Protein AF-A0A835L653-F1 (afdb_monomer_lite)

Radius of gyration: 42.23 Å; chains: 1; bounding box: 84×97×158 Å

Structure (mmCIF, N/CA/C/O backbone):
data_AF-A0A835L653-F1
#
_entry.id   AF-A0A835L653-F1
#
loop_
_atom_site.group_PDB
_atom_site.id
_atom_site.type_symbol
_atom_site.label_atom_id
_atom_site.label_alt_id
_atom_site.label_comp_id
_atom_site.label_asym_id
_atom_site.label_entity_id
_atom_site.label_seq_id
_atom_site.pdbx_PDB_ins_code
_atom_site.Cartn_x
_atom_site.Cartn_y
_atom_site.Cartn_z
_atom_site.occupancy
_atom_site.B_iso_or_equiv
_atom_site.auth_seq_id
_atom_site.auth_comp_id
_atom_site.auth_asym_id
_atom_site.auth_atom_id
_atom_site.pdbx_PDB_model_num
ATOM 1 N N . MET A 1 1 ? -36.572 0.219 91.150 1.00 65.44 1 MET A N 1
ATOM 2 C CA . MET A 1 1 ? -36.418 1.268 90.118 1.00 65.44 1 MET A CA 1
ATOM 3 C C . MET A 1 1 ? -35.318 0.929 89.116 1.00 65.44 1 MET A C 1
ATOM 5 O O . MET A 1 1 ? -35.592 1.019 87.930 1.00 65.44 1 MET A O 1
ATOM 9 N N . GLU A 1 2 ? -34.143 0.454 89.543 1.00 75.81 2 GLU A N 1
ATOM 10 C CA . GLU A 1 2 ? -33.024 0.105 88.637 1.00 75.81 2 GLU A CA 1
ATOM 11 C C . GLU A 1 2 ? -33.384 -0.887 87.523 1.00 75.81 2 GLU A C 1
ATOM 13 O O . GLU A 1 2 ? -33.190 -0.566 86.359 1.00 75.81 2 GLU A O 1
ATOM 18 N N . LYS A 1 3 ? -34.029 -2.022 87.834 1.00 77.75 3 LYS A N 1
ATOM 19 C CA . LYS A 1 3 ? -34.454 -2.996 86.804 1.00 77.75 3 LYS A CA 1
ATOM 20 C C . LYS A 1 3 ? -35.387 -2.411 85.735 1.00 77.75 3 LYS A C 1
ATOM 22 O O . LYS A 1 3 ? -35.342 -2.832 84.587 1.00 77.75 3 LYS A O 1
ATOM 27 N N . GLN A 1 4 ? -36.252 -1.460 86.096 1.00 81.81 4 GLN A N 1
ATOM 28 C CA . GLN A 1 4 ? -37.144 -0.816 85.124 1.00 81.81 4 GLN A CA 1
ATOM 29 C C . GLN A 1 4 ? -36.397 0.194 84.246 1.00 81.81 4 GLN A C 1
ATOM 31 O O . GLN A 1 4 ? -36.701 0.292 83.060 1.00 81.81 4 GLN A O 1
ATOM 36 N N . MET A 1 5 ? -35.402 0.893 84.801 1.00 83.38 5 MET A N 1
ATOM 37 C CA . MET A 1 5 ? -34.490 1.746 84.032 1.00 83.38 5 MET A CA 1
ATOM 38 C C . MET A 1 5 ? -33.641 0.927 83.058 1.00 83.38 5 MET A C 1
ATOM 40 O O . MET A 1 5 ? -33.503 1.301 81.902 1.00 83.38 5 MET A O 1
ATOM 44 N N . GLU A 1 6 ? -33.135 -0.225 83.485 1.00 84.50 6 GLU A N 1
ATOM 45 C CA . GLU A 1 6 ? -32.314 -1.113 82.657 1.00 84.50 6 GLU A CA 1
ATOM 46 C C . GLU A 1 6 ? -33.099 -1.672 81.452 1.00 84.50 6 GLU A C 1
ATOM 48 O O . GLU A 1 6 ? -32.620 -1.638 80.320 1.00 84.50 6 GLU A O 1
ATOM 53 N N . ILE A 1 7 ? -34.360 -2.072 81.668 1.00 85.38 7 ILE A N 1
ATOM 54 C CA . ILE A 1 7 ? -35.299 -2.484 80.604 1.00 85.38 7 ILE A CA 1
ATOM 55 C C . ILE A 1 7 ? -35.660 -1.314 79.671 1.00 85.38 7 ILE A C 1
ATOM 57 O O . ILE A 1 7 ? -35.950 -1.502 78.489 1.00 85.38 7 ILE A O 1
ATOM 61 N N . PHE A 1 8 ? -35.693 -0.090 80.194 1.00 88.19 8 PHE A N 1
ATOM 62 C CA . PHE A 1 8 ? -35.961 1.100 79.395 1.00 88.19 8 PHE A CA 1
ATOM 63 C C . PHE A 1 8 ? -34.769 1.452 78.495 1.00 88.19 8 PHE A C 1
ATOM 65 O O . PHE A 1 8 ? -34.959 1.691 77.302 1.00 88.19 8 PHE A O 1
ATOM 72 N N . PHE A 1 9 ? -33.544 1.402 79.028 1.00 86.75 9 PHE A N 1
ATOM 73 C CA . PHE A 1 9 ? -32.319 1.590 78.249 1.00 86.75 9 PHE A CA 1
ATOM 74 C C . PHE A 1 9 ? -32.143 0.512 77.175 1.00 86.75 9 PHE A C 1
ATOM 76 O O . PHE A 1 9 ? -31.774 0.846 76.051 1.00 86.75 9 PHE A O 1
ATOM 83 N N . SER A 1 10 ? -32.473 -0.753 77.465 1.00 86.31 10 SER A N 1
ATOM 84 C CA . SER A 1 10 ? -32.404 -1.815 76.453 1.00 86.31 10 SER A CA 1
ATOM 85 C C . SER A 1 10 ? -33.376 -1.576 75.294 1.00 86.31 10 SER A C 1
ATOM 87 O O . SER A 1 10 ? -32.966 -1.657 74.141 1.00 86.31 10 SER A O 1
ATOM 89 N N . LYS A 1 11 ? -34.622 -1.168 75.572 1.00 88.88 11 LYS A N 1
ATOM 90 C CA . LYS A 1 11 ? -35.601 -0.795 74.532 1.00 88.88 11 LYS A CA 1
ATOM 91 C C . LYS A 1 11 ? -35.194 0.436 73.723 1.00 88.88 11 LYS A C 1
ATOM 93 O O . LYS A 1 11 ? -35.533 0.525 72.545 1.00 88.88 11 LYS A O 1
ATOM 98 N N . ILE A 1 12 ? -34.519 1.406 74.344 1.00 91.62 12 ILE A N 1
ATOM 99 C CA . ILE A 1 12 ? -33.974 2.569 73.630 1.00 91.62 12 ILE A CA 1
ATOM 100 C C . ILE A 1 12 ? -32.869 2.127 72.675 1.00 91.62 12 ILE A C 1
ATOM 102 O O . ILE A 1 12 ? -32.916 2.513 71.510 1.00 91.62 12 ILE A O 1
ATOM 106 N N . ASN A 1 13 ? -31.929 1.303 73.139 1.00 90.31 13 ASN A N 1
ATOM 107 C CA . ASN A 1 13 ? -30.845 0.789 72.304 1.00 90.31 13 ASN A CA 1
ATOM 108 C C . ASN A 1 13 ? -31.388 -0.057 71.149 1.00 90.31 13 ASN A C 1
ATOM 110 O O . ASN A 1 13 ? -31.019 0.181 70.011 1.00 90.31 13 ASN A O 1
ATOM 114 N N . GLU A 1 14 ? -32.353 -0.941 71.406 1.00 90.56 14 GLU A N 1
ATOM 115 C CA . GLU A 1 14 ? -32.984 -1.770 70.373 1.00 90.56 14 GLU A CA 1
ATOM 116 C C . GLU A 1 14 ? -33.698 -0.917 69.304 1.00 90.56 14 GLU A C 1
ATOM 118 O O . GLU A 1 14 ? -33.556 -1.153 68.104 1.00 90.56 14 GLU A O 1
ATOM 123 N N . LYS A 1 15 ? -34.397 0.154 69.713 1.00 90.25 15 LYS A N 1
ATOM 124 C CA . LYS A 1 15 ? -34.975 1.125 68.766 1.00 90.25 15 LYS A CA 1
ATOM 125 C C . LYS A 1 15 ? -33.920 1.931 68.012 1.00 90.25 15 LYS A C 1
ATOM 127 O O . LYS A 1 15 ? -34.143 2.267 66.849 1.00 90.25 15 LYS A O 1
ATOM 132 N N . PHE A 1 16 ? -32.810 2.273 68.659 1.00 91.44 16 PHE A N 1
ATOM 133 C CA . PHE A 1 16 ? -31.697 2.978 68.031 1.00 91.44 16 PHE A CA 1
ATOM 134 C C . PHE A 1 16 ? -31.002 2.079 66.995 1.00 91.44 16 PHE A C 1
ATOM 136 O O . PHE A 1 16 ? -30.729 2.517 65.878 1.00 91.44 16 PHE A O 1
ATOM 143 N N . ASP A 1 17 ? -30.827 0.796 67.304 1.00 89.06 17 ASP A N 1
ATOM 144 C CA . ASP A 1 17 ? -30.286 -0.224 66.406 1.00 89.06 17 ASP A CA 1
ATOM 145 C C . ASP A 1 17 ? -31.215 -0.470 65.209 1.00 89.06 17 ASP A C 1
ATOM 147 O O . ASP A 1 17 ? -30.764 -0.487 64.064 1.00 89.06 17 ASP A O 1
ATOM 151 N N . GLU A 1 18 ? -32.533 -0.548 65.417 1.00 90.06 18 GLU A N 1
ATOM 152 C CA . GLU A 1 18 ? -33.490 -0.603 64.304 1.00 90.06 18 GLU A CA 1
ATOM 153 C C . GLU A 1 18 ? -33.407 0.630 63.396 1.00 90.06 18 GLU A C 1
ATOM 155 O O . GLU A 1 18 ? -33.511 0.518 62.170 1.00 90.06 18 GLU A O 1
ATOM 160 N N . GLN A 1 19 ? -33.265 1.822 63.982 1.00 90.94 19 GLN A N 1
ATOM 161 C CA . GLN A 1 19 ? -33.140 3.065 63.223 1.00 90.94 19 GLN A CA 1
ATOM 162 C C . GLN A 1 19 ? -31.832 3.105 62.430 1.00 90.94 19 GLN A C 1
ATOM 164 O O . GLN A 1 19 ? -31.854 3.477 61.255 1.00 90.94 19 GLN A O 1
ATOM 169 N N . THR A 1 20 ? -30.713 2.680 63.020 1.00 89.62 20 THR A N 1
ATOM 170 C CA . THR A 1 20 ? -29.423 2.609 62.320 1.00 89.62 20 THR A CA 1
ATOM 171 C C . THR A 1 20 ? -29.437 1.550 61.215 1.00 89.62 20 THR A C 1
ATOM 173 O O . THR A 1 20 ? -28.939 1.822 60.124 1.00 89.62 20 THR A O 1
ATOM 176 N N . LEU A 1 21 ? -30.091 0.398 61.408 1.00 90.25 21 LEU A N 1
ATOM 177 C CA . LEU A 1 21 ? -30.310 -0.614 60.363 1.00 90.25 21 LEU A CA 1
ATOM 178 C C . LEU A 1 21 ? -31.155 -0.081 59.199 1.00 90.25 21 LEU A C 1
ATOM 180 O O . LEU A 1 21 ? -30.803 -0.271 58.035 1.00 90.25 21 LEU A O 1
ATOM 184 N N . LYS A 1 22 ? -32.249 0.634 59.483 1.00 90.38 22 LYS A N 1
ATOM 185 C CA . LYS A 1 22 ? -33.092 1.264 58.447 1.00 90.38 22 LYS A CA 1
ATOM 186 C C . LYS A 1 22 ? -32.331 2.345 57.677 1.00 90.38 22 LYS A C 1
ATOM 188 O O . LYS A 1 22 ? -32.417 2.410 56.453 1.00 90.38 22 LYS A O 1
ATOM 193 N N . LEU A 1 23 ? -31.552 3.170 58.378 1.00 90.06 23 LEU A N 1
ATOM 194 C CA . LEU A 1 23 ? -30.735 4.210 57.757 1.00 90.06 23 LEU A CA 1
ATOM 195 C C . LEU A 1 23 ? -29.631 3.600 56.879 1.00 90.06 23 LEU A C 1
ATOM 197 O O . LEU A 1 23 ? -29.462 4.000 55.730 1.00 90.06 23 LEU A O 1
ATOM 201 N N . THR A 1 24 ? -28.903 2.604 57.389 1.00 87.88 24 THR A N 1
ATOM 202 C CA . THR A 1 24 ? -27.814 1.937 56.656 1.00 87.88 24 THR A CA 1
ATOM 203 C C . THR A 1 24 ? -28.324 1.157 55.448 1.00 87.88 24 THR A C 1
ATOM 205 O O . THR A 1 24 ? -27.715 1.244 54.384 1.00 87.88 24 THR A O 1
ATOM 208 N N . THR A 1 25 ? -29.461 0.461 55.548 1.00 91.50 25 THR A N 1
ATOM 209 C CA . THR A 1 25 ? -30.098 -0.218 54.399 1.00 91.50 25 THR A CA 1
ATOM 210 C C . THR A 1 25 ? -30.572 0.769 53.329 1.00 91.50 25 THR A C 1
ATOM 212 O O . THR A 1 25 ? -30.360 0.529 52.141 1.00 91.50 25 THR A O 1
ATOM 215 N N . ALA A 1 26 ? -31.137 1.916 53.717 1.00 91.19 26 ALA A N 1
ATOM 216 C CA . ALA A 1 26 ? -31.512 2.968 52.770 1.00 91.19 26 ALA A CA 1
ATOM 217 C C . ALA A 1 26 ? -30.288 3.590 52.070 1.00 91.19 26 ALA A C 1
ATOM 219 O O . ALA A 1 26 ? -30.277 3.731 50.847 1.00 91.19 26 ALA A O 1
ATOM 220 N N . ILE A 1 27 ? -29.233 3.915 52.827 1.00 91.31 27 ILE A N 1
ATOM 221 C CA . ILE A 1 27 ? -27.987 4.469 52.274 1.00 91.31 27 ILE A CA 1
ATOM 222 C C . ILE A 1 27 ? -27.322 3.459 51.332 1.00 91.31 27 ILE A C 1
ATOM 224 O O . ILE A 1 27 ? -26.944 3.819 50.220 1.00 91.31 27 ILE A O 1
ATOM 228 N N . THR A 1 28 ? -27.199 2.194 51.743 1.00 89.69 28 THR A N 1
ATOM 229 C CA . THR A 1 28 ? -26.585 1.144 50.912 1.00 89.69 28 THR A CA 1
ATOM 230 C C . THR A 1 28 ? -27.368 0.898 49.628 1.00 89.69 28 THR A C 1
ATOM 232 O O . THR A 1 28 ? -26.743 0.768 48.579 1.00 89.69 28 THR A O 1
ATOM 235 N N . LYS A 1 29 ? -28.708 0.907 49.667 1.00 92.75 29 LYS A N 1
ATOM 236 C CA . LYS A 1 29 ? -29.547 0.799 48.464 1.00 92.75 29 LYS A CA 1
ATOM 237 C C . LYS A 1 29 ? -29.293 1.939 47.476 1.00 92.75 29 LYS A C 1
ATOM 239 O O . LYS A 1 29 ? -29.004 1.667 46.316 1.00 92.75 29 LYS A O 1
ATOM 244 N N . ASN A 1 30 ? -29.293 3.188 47.944 1.00 91.75 30 ASN A N 1
ATOM 245 C CA . ASN A 1 30 ? -29.016 4.347 47.088 1.00 91.75 30 ASN A CA 1
ATOM 246 C C . ASN A 1 30 ? -27.600 4.300 46.487 1.00 91.75 30 ASN A C 1
ATOM 248 O O . ASN A 1 30 ? -27.400 4.642 45.323 1.00 91.75 30 ASN A O 1
ATOM 252 N N . VAL A 1 31 ? -26.604 3.863 47.268 1.00 92.88 31 VAL A N 1
ATOM 253 C CA . VAL A 1 31 ? -25.226 3.696 46.777 1.00 92.88 31 VAL A CA 1
ATOM 254 C C . VAL A 1 31 ? -25.145 2.579 45.733 1.00 92.88 31 VAL A C 1
ATOM 256 O O . VAL A 1 31 ? -24.462 2.754 44.727 1.00 92.88 31 VAL A O 1
ATOM 259 N N . MET A 1 32 ? -25.843 1.456 45.934 1.00 92.75 32 MET A N 1
ATOM 260 C CA . MET A 1 32 ? -25.896 0.360 44.959 1.00 92.75 32 MET A CA 1
ATOM 261 C C . MET A 1 32 ? -26.562 0.784 43.649 1.00 92.75 32 MET A C 1
ATOM 263 O O . MET A 1 32 ? -26.002 0.512 42.593 1.00 92.75 32 MET A O 1
ATOM 267 N N . GLU A 1 33 ? -27.682 1.507 43.704 1.00 92.69 33 GLU A N 1
ATOM 268 C CA . GLU A 1 33 ? -28.358 2.031 42.507 1.00 92.69 33 GLU A CA 1
ATOM 269 C C . GLU A 1 33 ? -27.437 2.982 41.719 1.00 92.69 33 GLU A C 1
ATOM 271 O O . GLU A 1 33 ? -27.248 2.818 40.513 1.00 92.69 33 GLU A O 1
ATOM 276 N N . ALA A 1 34 ? -26.753 3.908 42.404 1.00 92.50 34 ALA A N 1
ATOM 277 C CA . ALA A 1 34 ? -25.786 4.809 41.770 1.00 92.50 34 ALA A CA 1
ATOM 278 C C . ALA A 1 34 ? -24.570 4.069 41.172 1.00 92.50 34 ALA A C 1
ATOM 280 O O . ALA A 1 34 ? -23.981 4.515 40.181 1.00 92.50 34 ALA A O 1
ATOM 281 N N . LEU A 1 35 ? -24.161 2.947 41.774 1.00 93.69 35 LEU A N 1
ATOM 282 C CA . LEU A 1 35 ? -23.110 2.088 41.231 1.00 93.69 35 LEU A CA 1
ATOM 283 C C . LEU A 1 35 ? -23.590 1.325 39.993 1.00 93.69 35 LEU A C 1
ATOM 285 O O . LEU A 1 35 ? -22.848 1.278 39.014 1.00 93.69 35 LEU A O 1
ATOM 289 N N . GLU A 1 36 ? -24.807 0.776 40.000 1.00 94.25 36 GLU A N 1
ATOM 290 C CA . GLU A 1 36 ? -25.401 0.086 38.847 1.00 94.25 36 GLU A CA 1
ATOM 291 C C . GLU A 1 36 ? -25.552 1.011 37.638 1.00 94.25 36 GLU A C 1
ATOM 293 O O . GLU A 1 36 ? -25.194 0.621 36.524 1.00 94.25 36 GLU A O 1
ATOM 298 N N . GLU A 1 37 ? -25.991 2.255 37.845 1.00 93.62 37 GLU A N 1
ATOM 299 C CA . GLU A 1 37 ? -26.063 3.256 36.776 1.00 93.62 37 GLU A CA 1
ATOM 300 C C . GLU A 1 37 ? -24.689 3.513 36.147 1.00 93.62 37 GLU A C 1
ATOM 302 O O . GLU A 1 37 ? -24.539 3.467 34.922 1.00 93.62 37 GLU A O 1
ATOM 307 N N . LYS A 1 38 ? -23.653 3.708 36.974 1.00 94.50 38 LYS A N 1
ATOM 308 C CA . LYS A 1 38 ? -22.277 3.873 36.481 1.00 94.50 38 LYS A CA 1
ATOM 309 C C . LYS A 1 38 ? -21.781 2.630 35.745 1.00 94.50 38 LYS A C 1
ATOM 311 O O . LYS A 1 38 ? -21.125 2.758 34.714 1.00 94.50 38 LYS A O 1
ATOM 316 N N . LEU A 1 39 ? -22.101 1.435 36.238 1.00 95.88 39 LEU A N 1
ATOM 317 C CA . LEU A 1 39 ? -21.712 0.167 35.616 1.00 95.88 39 LEU A CA 1
ATOM 318 C C . LEU A 1 39 ? -22.378 -0.004 34.243 1.00 95.88 39 LEU A C 1
ATOM 320 O O . LEU A 1 39 ? -21.738 -0.455 33.291 1.00 95.88 39 LEU A O 1
ATOM 324 N N . LYS A 1 40 ? -23.636 0.425 34.115 1.00 95.25 40 LYS A N 1
ATOM 325 C CA . LYS A 1 40 ? -24.369 0.426 32.849 1.00 95.25 40 LYS A CA 1
ATOM 326 C C . LYS A 1 40 ? -23.736 1.373 31.829 1.00 95.25 40 LYS A C 1
ATOM 328 O O . LYS A 1 40 ? -23.445 0.931 30.718 1.00 95.25 40 LYS A O 1
ATOM 333 N N . ILE A 1 41 ? -23.436 2.615 32.222 1.00 94.62 41 ILE A N 1
ATOM 334 C CA . ILE A 1 41 ? -22.748 3.595 31.361 1.00 94.62 41 ILE A CA 1
ATOM 335 C C . ILE A 1 41 ? -21.394 3.038 30.897 1.00 94.62 41 ILE A C 1
ATOM 337 O O . ILE A 1 41 ? -21.100 3.029 29.703 1.00 94.62 41 ILE A O 1
ATOM 341 N N . LEU A 1 42 ? -20.601 2.477 31.816 1.00 95.00 42 LEU A N 1
ATOM 342 C CA . LEU A 1 42 ? -19.306 1.869 31.489 1.00 95.00 42 LEU A CA 1
ATOM 343 C C . LEU A 1 42 ? -19.435 0.661 30.549 1.00 95.00 42 LEU A C 1
ATOM 345 O O . LEU A 1 42 ? -18.574 0.441 29.694 1.00 95.00 42 LEU A O 1
ATOM 349 N N . SER A 1 43 ? -20.484 -0.149 30.689 1.00 95.06 43 SER A N 1
ATOM 350 C CA . SER A 1 43 ? -20.752 -1.281 29.793 1.00 95.06 43 SER A CA 1
ATOM 351 C C . SER A 1 43 ? -21.109 -0.808 28.380 1.00 95.06 43 SER A C 1
ATOM 353 O O . SER A 1 43 ? -20.576 -1.322 27.392 1.00 95.06 43 SER A O 1
ATOM 355 N N . GLU A 1 44 ? -21.951 0.222 28.274 1.00 95.38 44 GLU A N 1
ATOM 356 C CA . GLU A 1 44 ? -22.314 0.854 27.003 1.00 95.38 44 GLU A CA 1
ATOM 357 C C . GLU A 1 44 ? -21.091 1.476 26.314 1.00 95.38 44 GLU A C 1
ATOM 359 O O . GLU A 1 44 ? -20.845 1.218 25.131 1.00 95.38 44 GLU A O 1
ATOM 364 N N . GLU A 1 45 ? -20.261 2.215 27.053 1.00 95.62 45 GLU A N 1
ATOM 365 C CA . GLU A 1 45 ? -18.996 2.756 26.552 1.00 95.62 45 GLU A CA 1
ATOM 366 C C . GLU A 1 45 ? -18.046 1.653 26.075 1.00 95.62 45 GLU A C 1
ATOM 368 O O . GLU A 1 45 ? -17.488 1.752 24.981 1.00 95.62 45 GLU A O 1
ATOM 373 N N . ASN A 1 46 ? -17.906 0.561 26.830 1.00 96.06 46 ASN A N 1
ATOM 374 C CA . ASN A 1 46 ? -17.079 -0.577 26.429 1.00 96.06 46 ASN A CA 1
ATOM 375 C C . ASN A 1 46 ? -17.575 -1.241 25.140 1.00 96.06 46 ASN A C 1
ATOM 377 O O . ASN A 1 46 ? -16.767 -1.622 24.291 1.00 96.06 46 ASN A O 1
ATOM 381 N N . ASN A 1 47 ? -18.888 -1.359 24.951 1.00 96.31 47 ASN A N 1
ATOM 382 C CA . ASN A 1 47 ? -19.457 -1.881 23.709 1.00 96.31 47 ASN A CA 1
ATOM 383 C C . ASN A 1 47 ? -19.194 -0.926 22.532 1.00 96.31 47 ASN A C 1
ATOM 385 O O . ASN A 1 47 ? -18.783 -1.360 21.451 1.00 96.31 47 ASN A O 1
ATOM 389 N N . ASN A 1 48 ? -19.323 0.383 22.754 1.00 96.88 48 ASN A N 1
ATOM 390 C CA . ASN A 1 48 ? -18.969 1.406 21.769 1.00 96.88 48 ASN A CA 1
ATOM 391 C C . ASN A 1 48 ? -17.471 1.390 21.421 1.00 96.88 48 ASN A C 1
ATOM 393 O O . ASN A 1 48 ? -17.092 1.582 20.265 1.00 96.88 48 AS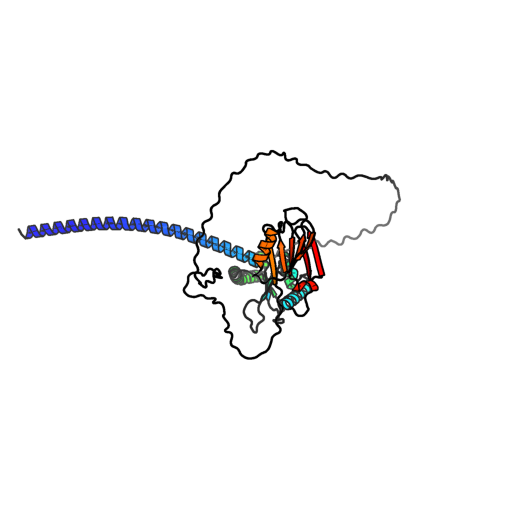N A O 1
ATOM 397 N N . LEU A 1 49 ? -16.594 1.131 22.389 1.00 96.81 49 LEU A N 1
ATOM 398 C CA . LEU A 1 49 ? -15.160 0.989 22.143 1.00 96.81 49 LEU A CA 1
ATOM 399 C C . LEU A 1 49 ? -14.851 -0.285 21.352 1.00 96.81 49 LEU A C 1
ATOM 401 O O . LEU A 1 49 ? -14.140 -0.208 20.354 1.00 96.81 49 LEU A O 1
ATOM 405 N N . LYS A 1 50 ? -15.435 -1.432 21.716 1.00 97.25 50 LYS A N 1
ATOM 406 C CA . LYS A 1 50 ? -15.265 -2.698 20.977 1.00 97.25 50 LYS A CA 1
ATOM 407 C C . LYS A 1 50 ? -15.694 -2.574 19.514 1.00 97.25 50 LYS A C 1
ATOM 409 O O . LYS A 1 50 ? -14.984 -3.040 18.624 1.00 97.25 50 LYS A O 1
ATOM 414 N N . THR A 1 51 ? -16.815 -1.903 19.243 1.00 96.88 51 THR A N 1
ATOM 415 C CA . THR A 1 51 ? -17.267 -1.659 17.861 1.00 96.88 51 THR A CA 1
ATOM 416 C C . THR A 1 51 ? -16.310 -0.741 17.099 1.00 96.88 51 THR A C 1
ATOM 418 O O . THR A 1 51 ? -15.971 -1.034 15.952 1.00 96.88 51 THR A O 1
ATOM 421 N N . LYS A 1 52 ? -15.804 0.330 17.728 1.00 97.19 52 LYS A N 1
ATOM 422 C CA . LYS A 1 52 ? -14.773 1.198 17.133 1.00 97.19 52 LYS A CA 1
ATOM 423 C C . LYS A 1 52 ? -13.481 0.437 16.836 1.00 97.19 52 LYS A C 1
ATOM 425 O O . LYS A 1 52 ? -12.942 0.607 15.746 1.00 97.19 52 LYS A O 1
ATOM 430 N N . VAL A 1 53 ? -13.013 -0.406 17.756 1.00 96.88 53 VAL A N 1
ATOM 431 C CA . VAL A 1 53 ? -11.810 -1.236 17.573 1.00 96.88 53 VAL A CA 1
ATOM 432 C C . VAL A 1 53 ? -11.984 -2.176 16.383 1.00 96.88 53 VAL A C 1
ATOM 434 O O . VAL A 1 53 ? -11.174 -2.123 15.463 1.00 96.88 53 VAL A O 1
ATOM 437 N N . ASN A 1 54 ? -13.091 -2.919 16.310 1.00 97.00 54 ASN A N 1
ATOM 438 C CA . ASN A 1 54 ? -13.388 -3.789 15.168 1.00 97.00 54 ASN A CA 1
ATOM 439 C C . ASN A 1 54 ? -13.437 -3.007 13.836 1.00 97.00 54 ASN A C 1
ATOM 441 O O . ASN A 1 54 ? -12.878 -3.434 12.828 1.00 97.00 54 ASN A O 1
ATOM 445 N N . ASN A 1 55 ? -14.042 -1.814 13.823 1.00 97.00 55 ASN A N 1
ATOM 446 C CA . ASN A 1 55 ? -14.064 -0.960 12.630 1.00 97.00 55 ASN A CA 1
ATOM 447 C C . ASN A 1 55 ? -12.657 -0.494 12.215 1.00 97.00 55 ASN A C 1
ATOM 449 O O . ASN A 1 55 ? -12.368 -0.372 11.022 1.00 97.00 55 ASN A O 1
ATOM 453 N N . LEU A 1 56 ? -11.782 -0.200 13.179 1.00 96.56 56 LEU A N 1
ATOM 454 C CA . LEU A 1 56 ? -10.395 0.177 12.910 1.00 96.56 56 LEU A CA 1
ATOM 455 C C . LEU A 1 56 ? -9.584 -1.011 12.392 1.00 96.56 56 LEU A C 1
ATOM 457 O O . LEU A 1 56 ? -8.869 -0.855 11.406 1.00 96.56 56 LEU A O 1
ATOM 461 N N . GLU A 1 57 ? -9.743 -2.196 12.975 1.00 95.38 57 GLU A N 1
ATOM 462 C CA . GLU A 1 57 ? -9.111 -3.434 12.504 1.00 95.38 57 GLU A CA 1
ATOM 463 C C . GLU A 1 57 ? -9.519 -3.751 11.057 1.00 95.38 57 GLU A C 1
ATOM 465 O O . GLU A 1 57 ? -8.670 -4.005 10.198 1.00 95.38 57 GLU A O 1
ATOM 470 N N . GLN A 1 58 ? -10.805 -3.617 10.725 1.00 93.50 58 GLN A N 1
ATOM 471 C CA . GLN A 1 58 ? -11.296 -3.764 9.350 1.00 93.50 58 GLN A CA 1
ATOM 472 C C . GLN A 1 58 ? -10.680 -2.737 8.386 1.00 93.50 58 GLN A C 1
ATOM 474 O O . GLN A 1 58 ? -10.332 -3.066 7.251 1.00 93.50 58 GLN A O 1
ATOM 479 N N . LYS A 1 59 ? -10.495 -1.486 8.824 1.00 96.31 59 LYS A N 1
ATOM 480 C CA . LYS A 1 59 ? -9.818 -0.464 8.011 1.00 96.31 59 LYS A CA 1
ATOM 481 C C . LYS A 1 59 ? -8.336 -0.779 7.819 1.00 96.31 59 LYS A C 1
ATOM 483 O O . LYS A 1 59 ? -7.835 -0.647 6.704 1.00 96.31 59 LYS A O 1
ATOM 488 N N . ILE A 1 60 ? -7.638 -1.213 8.868 1.00 95.06 60 ILE A N 1
ATOM 489 C CA . ILE A 1 60 ? -6.215 -1.570 8.807 1.00 95.06 60 ILE A CA 1
ATOM 490 C C . ILE A 1 60 ? -6.009 -2.742 7.847 1.00 95.06 60 ILE A C 1
ATOM 492 O O . ILE A 1 60 ? -5.186 -2.647 6.938 1.00 95.06 60 ILE A O 1
ATOM 496 N N . THR A 1 61 ? -6.801 -3.806 7.978 1.00 92.06 61 THR A N 1
ATOM 497 C CA . THR A 1 61 ? -6.722 -4.977 7.089 1.00 92.06 61 THR A CA 1
ATOM 498 C C . THR A 1 61 ? -6.989 -4.608 5.626 1.00 92.06 61 THR A C 1
ATOM 500 O O . THR A 1 61 ? -6.285 -5.081 4.728 1.00 92.06 61 THR A O 1
ATOM 503 N N . PHE A 1 62 ? -7.941 -3.706 5.362 1.00 93.38 62 PHE A N 1
ATOM 504 C CA . PHE A 1 62 ? -8.189 -3.173 4.021 1.00 93.38 62 PHE A CA 1
ATOM 505 C C . PHE A 1 62 ? -6.993 -2.379 3.470 1.00 93.38 62 PHE A C 1
ATOM 507 O O . PHE A 1 62 ? -6.563 -2.622 2.340 1.00 93.38 62 PHE A O 1
ATOM 514 N N . LEU A 1 63 ? -6.419 -1.469 4.262 1.00 94.75 63 LEU A N 1
ATOM 515 C CA . LEU A 1 63 ? -5.259 -0.666 3.858 1.00 94.75 63 LEU A CA 1
ATOM 516 C C . LEU A 1 63 ? -4.022 -1.534 3.599 1.00 94.75 63 LEU A C 1
ATOM 518 O O . LEU A 1 63 ? -3.315 -1.334 2.609 1.00 94.75 63 LEU A O 1
ATOM 522 N N . GLU A 1 64 ? -3.772 -2.530 4.447 1.00 93.69 64 GLU A N 1
ATOM 523 C CA . GLU A 1 64 ? -2.694 -3.494 4.240 1.00 93.69 64 GLU A CA 1
ATOM 524 C C . GLU A 1 64 ? -2.878 -4.287 2.941 1.00 93.69 64 GLU A C 1
ATOM 526 O O . GLU A 1 64 ? -1.917 -4.497 2.194 1.00 93.69 64 GLU A O 1
ATOM 531 N N . LYS A 1 65 ? -4.112 -4.712 2.653 1.00 91.31 65 LYS A N 1
ATOM 532 C CA . LYS A 1 65 ? -4.457 -5.413 1.414 1.00 91.31 65 LYS A CA 1
ATOM 533 C C . LYS A 1 65 ? -4.213 -4.531 0.191 1.00 91.31 65 LYS A C 1
ATOM 535 O O . LYS A 1 65 ? -3.597 -4.998 -0.763 1.00 91.31 65 LYS A O 1
ATOM 540 N N . GLU A 1 66 ? -4.652 -3.275 0.224 1.00 92.31 66 GLU A N 1
ATOM 541 C CA . GLU A 1 66 ? -4.423 -2.305 -0.854 1.00 92.31 66 GLU A CA 1
ATOM 542 C C . GLU A 1 66 ? -2.928 -2.038 -1.072 1.00 92.31 66 GLU A C 1
ATOM 544 O O . GLU A 1 66 ? -2.461 -2.047 -2.210 1.00 92.31 66 GLU A O 1
ATOM 549 N N . LYS A 1 67 ? -2.143 -1.896 0.003 1.00 93.12 67 LYS A N 1
ATOM 550 C CA . LYS A 1 67 ? -0.689 -1.691 -0.080 1.00 93.12 67 LYS A CA 1
ATOM 551 C C . LYS A 1 67 ? 0.043 -2.892 -0.688 1.00 93.12 67 LYS A C 1
ATOM 553 O O . LYS A 1 67 ? 0.991 -2.706 -1.445 1.00 93.12 67 LYS A O 1
ATOM 558 N N . ARG A 1 68 ? -0.382 -4.120 -0.366 1.00 93.19 68 ARG A N 1
ATOM 559 C CA . ARG A 1 68 ? 0.238 -5.367 -0.857 1.00 93.19 68 ARG A CA 1
ATOM 560 C C . ARG A 1 68 ? -0.370 -5.878 -2.172 1.00 93.19 68 ARG A C 1
ATOM 562 O O . ARG A 1 68 ? 0.091 -6.881 -2.716 1.00 93.19 68 ARG A O 1
ATOM 569 N N . LYS A 1 69 ? -1.380 -5.201 -2.736 1.00 92.12 69 LYS A N 1
ATOM 570 C CA . LYS A 1 69 ? -2.142 -5.697 -3.901 1.00 92.12 69 LYS A CA 1
ATOM 571 C C . LYS A 1 69 ? -1.274 -5.980 -5.128 1.00 92.12 69 LYS A C 1
ATOM 573 O O . LYS A 1 69 ? -1.515 -6.970 -5.820 1.00 92.12 69 LYS A O 1
ATOM 578 N N . ASN A 1 70 ? -0.249 -5.159 -5.355 1.00 94.06 70 ASN A N 1
ATOM 579 C CA . ASN A 1 70 ? 0.676 -5.268 -6.486 1.00 94.06 70 ASN A CA 1
ATOM 580 C C . ASN A 1 70 ? 1.974 -6.011 -6.149 1.00 94.06 70 ASN A C 1
ATOM 582 O O . ASN A 1 70 ? 2.815 -6.202 -7.027 1.00 94.06 70 ASN A O 1
ATOM 586 N N . ASN A 1 71 ? 2.138 -6.434 -4.898 1.00 95.19 71 ASN A N 1
ATOM 587 C CA . ASN A 1 71 ? 3.359 -7.065 -4.438 1.00 95.19 71 ASN A CA 1
ATOM 588 C C . ASN A 1 71 ? 3.384 -8.554 -4.807 1.00 95.19 71 ASN A C 1
ATOM 590 O O . ASN A 1 71 ? 2.374 -9.271 -4.745 1.00 95.19 71 ASN A O 1
ATOM 594 N N . LEU A 1 72 ? 4.580 -9.018 -5.147 1.00 93.94 72 LEU A N 1
ATOM 595 C CA . LEU A 1 72 ? 4.932 -10.413 -5.358 1.00 93.94 72 LEU A CA 1
ATOM 596 C C . LEU A 1 72 ? 6.112 -10.783 -4.467 1.00 93.94 72 LEU A C 1
ATOM 598 O O . LEU A 1 72 ? 7.021 -9.982 -4.263 1.00 93.94 72 LEU A O 1
ATOM 602 N N . VAL A 1 73 ? 6.098 -12.020 -3.977 1.00 94.31 73 VAL A N 1
ATOM 603 C CA . VAL A 1 73 ? 7.195 -12.613 -3.214 1.00 94.31 73 VAL A CA 1
ATOM 604 C C . VAL A 1 73 ? 7.868 -13.674 -4.071 1.00 94.31 73 VAL A C 1
ATOM 606 O O . VAL A 1 73 ? 7.235 -14.648 -4.489 1.00 94.31 73 VAL A O 1
ATOM 609 N N . LEU A 1 74 ? 9.154 -13.475 -4.326 1.00 92.56 74 LEU A N 1
ATOM 610 C CA . LEU A 1 74 ? 10.030 -14.385 -5.045 1.00 92.56 74 LEU A CA 1
ATOM 611 C C . LEU A 1 74 ? 10.902 -15.150 -4.042 1.00 92.56 74 LEU A C 1
ATOM 613 O O . LEU A 1 74 ? 11.488 -14.565 -3.132 1.00 92.56 74 LEU A O 1
ATOM 617 N N . PHE A 1 75 ? 10.991 -16.462 -4.220 1.00 91.94 75 PHE A N 1
ATOM 618 C CA . PHE A 1 75 ? 11.826 -17.366 -3.430 1.00 91.94 75 PHE A CA 1
ATOM 619 C C . PHE A 1 75 ? 12.875 -18.014 -4.331 1.00 91.94 75 PHE A C 1
ATOM 621 O O . PHE A 1 75 ? 12.567 -18.290 -5.488 1.00 91.94 75 PHE A O 1
ATOM 628 N N . GLY A 1 76 ? 14.065 -18.292 -3.789 1.00 87.81 76 GLY A N 1
ATOM 629 C CA . GLY A 1 76 ? 15.125 -19.024 -4.496 1.00 87.81 76 GLY A CA 1
ATOM 630 C C . GLY A 1 76 ? 15.950 -18.185 -5.480 1.00 87.81 76 GLY A C 1
ATOM 631 O O . GLY A 1 76 ? 16.442 -18.700 -6.481 1.00 87.81 76 GLY A O 1
ATOM 632 N N . ILE A 1 77 ? 16.061 -16.876 -5.226 1.00 86.62 77 ILE A N 1
ATOM 633 C CA . ILE A 1 77 ? 16.931 -15.974 -5.990 1.00 86.62 77 ILE A CA 1
ATOM 634 C C . ILE A 1 77 ? 18.292 -15.901 -5.294 1.00 86.62 77 ILE A C 1
ATOM 636 O O . ILE A 1 77 ? 18.375 -15.477 -4.137 1.00 86.62 77 ILE A O 1
ATOM 640 N N . GLU A 1 78 ? 19.351 -16.253 -6.025 1.00 83.12 78 GLU A N 1
ATOM 641 C CA . GLU A 1 78 ? 20.739 -16.173 -5.558 1.00 83.12 78 GLU A CA 1
ATOM 642 C C . GLU A 1 78 ? 21.091 -14.778 -5.022 1.00 83.12 78 GLU A C 1
ATOM 644 O O . GLU A 1 78 ? 20.614 -13.758 -5.520 1.00 83.12 78 GLU A O 1
ATOM 649 N N . GLU A 1 79 ? 21.953 -14.713 -4.007 1.00 79.50 79 GLU A N 1
ATOM 650 C CA . GLU A 1 79 ? 22.371 -13.454 -3.365 1.00 79.50 79 GLU A CA 1
ATOM 651 C C . GLU A 1 79 ? 23.462 -12.696 -4.142 1.00 79.50 79 GLU A C 1
ATOM 653 O O . GLU A 1 79 ? 24.160 -11.846 -3.598 1.00 79.50 79 GLU A O 1
ATOM 658 N N . LYS A 1 80 ? 23.611 -12.979 -5.441 1.00 65.56 80 LYS A N 1
ATOM 659 C CA . LYS A 1 80 ? 24.599 -12.318 -6.297 1.00 65.56 80 LYS A CA 1
ATOM 660 C C . LYS A 1 80 ? 24.113 -10.913 -6.677 1.00 65.56 80 LYS A C 1
ATOM 662 O O . LYS A 1 80 ? 23.002 -10.757 -7.177 1.00 65.56 80 LYS A O 1
ATOM 667 N N . GLY A 1 81 ? 24.968 -9.918 -6.443 1.00 57.47 81 GLY A N 1
ATOM 668 C CA . GLY A 1 81 ? 24.752 -8.506 -6.778 1.00 57.47 81 GLY A CA 1
ATOM 669 C C . GLY A 1 81 ? 24.416 -7.650 -5.556 1.00 57.47 81 GLY A C 1
ATOM 670 O O . GLY A 1 81 ? 23.377 -7.827 -4.919 1.00 57.47 81 GLY A O 1
ATOM 671 N N . LYS A 1 82 ? 25.315 -6.717 -5.209 1.00 63.09 82 LYS A N 1
ATOM 672 C CA . LYS A 1 82 ? 25.108 -5.761 -4.101 1.00 63.09 82 LYS A CA 1
ATOM 673 C C . LYS A 1 82 ? 24.199 -4.600 -4.516 1.00 63.09 82 LYS A C 1
ATOM 675 O O . LYS A 1 82 ? 23.616 -3.950 -3.652 1.00 63.09 82 LYS A O 1
ATOM 680 N N . THR A 1 83 ? 24.082 -4.341 -5.818 1.00 77.31 83 THR A N 1
ATOM 681 C CA . THR A 1 83 ? 23.381 -3.176 -6.362 1.00 77.31 83 THR A CA 1
ATOM 682 C C . THR A 1 83 ? 21.927 -3.512 -6.704 1.00 77.31 83 THR A C 1
ATOM 684 O O . THR A 1 83 ? 21.641 -4.544 -7.310 1.00 77.31 83 THR A O 1
ATOM 687 N N . GLU A 1 84 ? 20.989 -2.625 -6.363 1.00 78.38 84 GLU A N 1
ATOM 688 C CA . GLU A 1 84 ? 19.555 -2.813 -6.648 1.00 78.38 84 GLU A CA 1
ATOM 689 C C . GLU A 1 84 ? 19.260 -2.964 -8.150 1.00 78.38 84 GLU A C 1
ATOM 691 O O . GLU A 1 84 ? 18.371 -3.720 -8.537 1.00 78.38 84 GLU A O 1
ATOM 696 N N . THR A 1 85 ? 20.042 -2.305 -9.007 1.00 83.25 85 THR A N 1
ATOM 697 C CA . THR A 1 85 ? 19.918 -2.372 -10.470 1.00 83.25 85 THR A CA 1
ATOM 698 C C . THR A 1 85 ? 20.286 -3.743 -11.035 1.00 83.25 85 THR A C 1
ATOM 700 O O . THR A 1 85 ? 19.581 -4.266 -11.893 1.00 83.25 85 THR A O 1
ATOM 703 N N . GLU A 1 86 ? 21.352 -4.367 -10.534 1.00 84.94 86 GLU A N 1
ATOM 704 C CA . GLU A 1 86 ? 21.755 -5.726 -10.926 1.00 84.94 86 GLU A CA 1
ATOM 705 C C . GLU A 1 86 ? 20.677 -6.744 -10.538 1.00 84.94 86 GLU A C 1
ATOM 707 O O . GLU A 1 86 ? 20.305 -7.625 -11.319 1.00 84.94 86 GLU A O 1
ATOM 712 N N . LEU A 1 87 ? 20.114 -6.575 -9.340 1.00 85.25 87 LEU A N 1
ATOM 713 C CA . LEU A 1 87 ? 19.013 -7.395 -8.854 1.00 85.25 87 LEU A CA 1
ATOM 714 C C . LEU A 1 87 ? 17.767 -7.233 -9.734 1.00 85.25 87 LEU A C 1
ATOM 716 O O . LEU A 1 87 ? 17.121 -8.213 -10.094 1.00 85.25 87 LEU A O 1
ATOM 720 N N . MET A 1 88 ? 17.456 -6.005 -10.131 1.00 86.00 88 MET A N 1
ATOM 721 C CA . MET A 1 88 ? 16.340 -5.701 -11.020 1.00 86.00 88 MET A CA 1
ATOM 722 C C . MET A 1 88 ? 16.517 -6.322 -12.410 1.00 86.00 88 MET A C 1
ATOM 724 O O . MET A 1 88 ? 15.584 -6.940 -12.928 1.00 86.00 88 MET A O 1
ATOM 728 N N . ASN A 1 89 ? 17.718 -6.234 -12.981 1.00 87.56 89 ASN A N 1
ATOM 729 C CA . ASN A 1 89 ? 18.031 -6.822 -14.283 1.00 87.56 89 ASN A CA 1
ATOM 730 C C . ASN A 1 89 ? 17.931 -8.352 -14.248 1.00 87.56 89 ASN A C 1
ATOM 732 O O . ASN A 1 89 ? 17.235 -8.934 -15.078 1.00 87.56 89 ASN A O 1
ATOM 736 N N . SER A 1 90 ? 18.521 -9.001 -13.238 1.00 87.06 90 SER A N 1
ATOM 737 C CA . SER A 1 90 ? 18.456 -10.464 -13.096 1.00 87.06 90 SER A CA 1
ATOM 738 C C . SER A 1 90 ? 17.018 -10.983 -12.964 1.00 87.06 90 SER A C 1
ATOM 740 O O . SER A 1 90 ? 16.649 -11.977 -13.591 1.00 87.06 90 SER A O 1
ATOM 742 N N . ILE A 1 91 ? 16.164 -10.285 -12.210 1.00 88.00 91 ILE A N 1
ATOM 743 C CA . ILE A 1 91 ? 14.744 -10.637 -12.075 1.00 88.00 91 ILE A CA 1
ATOM 744 C C . ILE A 1 91 ? 14.006 -10.449 -13.398 1.00 88.00 91 ILE A C 1
ATOM 746 O O . ILE A 1 91 ? 13.215 -11.310 -13.789 1.00 88.00 91 ILE A O 1
ATOM 750 N N . THR A 1 92 ? 14.275 -9.345 -14.091 1.00 88.88 92 THR A N 1
ATOM 751 C CA . THR A 1 92 ? 13.662 -9.056 -15.389 1.00 88.88 92 THR A CA 1
ATOM 752 C C . THR A 1 92 ? 14.008 -10.153 -16.394 1.00 88.88 92 THR A C 1
ATOM 754 O O . THR A 1 92 ? 13.111 -10.699 -17.031 1.00 88.88 92 THR A O 1
ATOM 757 N N . GLU A 1 93 ? 15.270 -10.585 -16.454 1.00 88.75 93 GLU A N 1
ATOM 758 C CA . GLU A 1 93 ? 15.697 -11.707 -17.296 1.00 88.75 93 GLU A CA 1
ATOM 759 C C . GLU A 1 93 ? 14.978 -13.019 -16.955 1.00 88.75 93 GLU A C 1
ATOM 761 O O . GLU A 1 93 ? 14.537 -13.732 -17.857 1.00 88.75 93 GLU A O 1
ATOM 766 N N . ILE A 1 94 ? 14.835 -13.352 -15.666 1.00 88.81 94 ILE A N 1
ATOM 767 C CA . ILE A 1 94 ? 14.130 -14.566 -15.222 1.00 88.81 94 ILE A CA 1
ATOM 768 C C . ILE A 1 94 ? 12.656 -14.529 -15.656 1.00 88.81 94 ILE A C 1
ATOM 770 O O . ILE A 1 94 ? 12.117 -15.535 -16.123 1.00 88.81 94 ILE A O 1
ATOM 774 N N . ILE A 1 95 ? 11.998 -13.376 -15.526 1.00 89.19 95 ILE A N 1
ATOM 775 C CA . ILE A 1 95 ? 10.577 -13.215 -15.862 1.00 89.19 95 ILE A CA 1
ATOM 776 C C . ILE A 1 95 ? 10.354 -13.218 -17.381 1.00 89.19 95 ILE A C 1
ATOM 778 O O . ILE A 1 95 ? 9.403 -13.849 -17.857 1.00 89.19 95 ILE A O 1
ATOM 782 N N . VAL A 1 96 ? 11.251 -12.590 -18.146 1.00 90.50 96 VAL A N 1
ATOM 783 C CA . VAL A 1 96 ? 11.230 -12.619 -19.615 1.00 90.50 96 VAL A CA 1
ATOM 784 C C . VAL A 1 96 ? 11.434 -14.046 -20.124 1.00 90.50 96 VAL A C 1
ATOM 786 O O . VAL A 1 96 ? 10.662 -14.499 -20.969 1.00 90.50 96 VAL A O 1
ATOM 789 N N . LYS A 1 97 ? 12.374 -14.805 -19.541 1.00 88.00 97 LYS A N 1
ATOM 790 C CA . LYS A 1 97 ? 12.577 -16.236 -19.845 1.00 88.00 97 LYS A CA 1
ATOM 791 C C . LYS A 1 97 ? 11.334 -17.087 -19.559 1.00 88.00 97 LYS A C 1
ATOM 793 O O . LYS A 1 97 ? 11.071 -18.035 -20.290 1.00 88.00 97 LYS A O 1
ATOM 798 N N . ALA A 1 98 ? 10.530 -16.728 -18.556 1.00 85.94 98 ALA A N 1
ATOM 799 C CA . ALA A 1 98 ? 9.261 -17.403 -18.264 1.00 85.94 98 ALA A CA 1
ATOM 800 C C . ALA A 1 98 ? 8.120 -17.054 -19.249 1.00 85.94 98 ALA A C 1
ATOM 802 O O . ALA A 1 98 ? 7.017 -17.601 -19.140 1.00 85.94 98 ALA A O 1
ATOM 803 N N . GLY A 1 99 ? 8.359 -16.152 -20.207 1.00 84.69 99 GLY A N 1
ATOM 804 C CA . GLY A 1 99 ? 7.399 -15.764 -21.243 1.00 84.69 99 GLY A CA 1
ATOM 805 C C . GLY A 1 99 ? 6.531 -14.560 -20.876 1.00 84.69 99 GLY A C 1
ATOM 806 O O . GLY A 1 99 ? 5.429 -14.417 -21.404 1.00 84.69 99 GLY A O 1
ATOM 807 N N . THR A 1 100 ? 6.983 -13.705 -19.952 1.00 86.00 100 THR A N 1
ATOM 808 C CA . THR A 1 100 ? 6.294 -12.448 -19.626 1.00 86.00 100 THR A CA 1
ATOM 809 C C . THR A 1 100 ? 7.197 -11.264 -19.932 1.00 86.00 100 THR A C 1
ATOM 811 O O . THR A 1 100 ? 8.224 -11.097 -19.286 1.00 86.00 100 THR A O 1
ATOM 814 N N . GLN A 1 101 ? 6.805 -10.417 -20.885 1.00 87.31 101 GLN A N 1
ATOM 815 C CA . GLN A 1 101 ? 7.515 -9.167 -21.140 1.00 87.31 101 GLN A CA 1
ATOM 816 C C . GLN A 1 101 ? 7.341 -8.232 -19.938 1.00 87.31 101 GLN A C 1
ATOM 818 O O . GLN A 1 101 ? 6.208 -7.878 -19.582 1.00 87.31 101 GLN A O 1
ATOM 823 N N . LEU A 1 102 ? 8.457 -7.870 -19.315 1.00 87.19 102 LEU A N 1
ATOM 824 C CA . LEU A 1 102 ? 8.521 -6.977 -18.169 1.00 87.19 102 LEU A CA 1
ATOM 825 C C . LEU A 1 102 ? 9.579 -5.917 -18.452 1.00 87.19 102 LEU A C 1
ATOM 827 O O . LEU A 1 102 ? 10.727 -6.266 -18.719 1.00 87.19 102 LEU A O 1
ATOM 831 N N . ASP A 1 103 ? 9.184 -4.651 -18.380 1.00 86.62 103 ASP A N 1
ATOM 832 C CA . ASP A 1 103 ? 10.124 -3.538 -18.480 1.00 86.62 103 ASP A CA 1
ATOM 833 C C . ASP A 1 103 ? 10.558 -3.085 -17.085 1.00 86.62 103 ASP A C 1
ATOM 835 O O . ASP A 1 103 ? 9.801 -3.161 -16.115 1.00 86.62 103 ASP A O 1
ATOM 839 N N . ILE A 1 104 ? 11.770 -2.538 -16.996 1.00 84.75 104 ILE A N 1
ATOM 840 C CA . ILE A 1 104 ? 12.359 -2.035 -15.746 1.00 84.75 104 ILE A CA 1
ATOM 841 C C . ILE A 1 104 ? 11.422 -1.001 -15.082 1.00 84.75 104 ILE A C 1
ATOM 843 O O . ILE A 1 104 ? 11.177 -1.052 -13.883 1.00 84.75 104 ILE A O 1
ATOM 847 N N . HIS A 1 105 ? 10.799 -0.117 -15.864 1.00 87.62 105 HIS A N 1
ATOM 848 C CA . HIS A 1 105 ? 9.895 0.931 -15.364 1.00 87.62 105 HIS A CA 1
ATOM 849 C C . HIS A 1 105 ? 8.556 0.409 -14.806 1.00 87.62 105 HIS A C 1
ATOM 851 O O . HIS A 1 105 ? 7.822 1.148 -14.149 1.00 87.62 105 HIS A O 1
ATOM 857 N N . GLU A 1 106 ? 8.201 -0.852 -15.064 1.00 90.19 106 GLU A N 1
ATOM 858 C CA . GLU A 1 106 ? 6.969 -1.459 -14.541 1.00 90.19 106 GLU A CA 1
ATOM 859 C C . GLU A 1 106 ? 7.121 -1.956 -13.100 1.00 90.19 106 GLU A C 1
ATOM 861 O O . GLU A 1 106 ? 6.133 -2.335 -12.462 1.00 90.19 106 GLU A O 1
ATOM 866 N N . ILE A 1 107 ? 8.349 -1.957 -12.586 1.00 91.75 107 ILE A N 1
ATOM 867 C CA . ILE A 1 107 ? 8.678 -2.332 -11.220 1.00 91.75 107 ILE A CA 1
ATOM 868 C C . ILE A 1 107 ? 8.839 -1.047 -10.406 1.00 91.75 107 ILE A C 1
ATOM 870 O O . ILE A 1 107 ? 9.659 -0.189 -10.715 1.00 91.75 107 ILE A O 1
ATOM 874 N N . SER A 1 108 ? 8.061 -0.927 -9.334 1.00 91.75 108 SER A N 1
ATOM 875 C CA . SER A 1 108 ? 8.098 0.238 -8.448 1.00 91.75 108 SER A CA 1
ATOM 876 C C . SER A 1 108 ? 9.269 0.172 -7.471 1.00 91.75 108 SER A C 1
ATOM 878 O O . SER A 1 108 ? 9.963 1.163 -7.275 1.00 91.75 108 SER A O 1
ATOM 880 N N . TYR A 1 109 ? 9.479 -0.983 -6.839 1.00 90.88 109 TYR A N 1
ATOM 881 C CA . TYR A 1 109 ? 10.626 -1.220 -5.967 1.00 90.88 109 TYR A CA 1
ATOM 882 C C . TYR A 1 109 ? 10.867 -2.716 -5.790 1.00 90.88 109 TYR A C 1
ATOM 884 O O . TYR A 1 109 ? 9.950 -3.539 -5.910 1.00 90.88 109 TYR A O 1
ATOM 892 N N . ILE A 1 110 ? 12.104 -3.050 -5.436 1.00 90.94 110 ILE A N 1
ATOM 893 C CA . ILE A 1 110 ? 12.540 -4.396 -5.085 1.00 90.94 110 ILE A CA 1
ATOM 894 C C . ILE A 1 110 ? 13.283 -4.329 -3.759 1.00 90.94 110 ILE A C 1
ATOM 896 O O . ILE A 1 110 ? 14.110 -3.450 -3.544 1.00 90.94 110 ILE A O 1
ATOM 900 N N . ARG A 1 111 ? 13.001 -5.272 -2.861 1.00 89.12 111 ARG A N 1
ATOM 901 C CA . ARG A 1 111 ? 13.747 -5.409 -1.610 1.00 89.12 111 ARG A CA 1
ATOM 902 C C . ARG A 1 111 ? 13.788 -6.846 -1.136 1.00 89.12 111 ARG A C 1
ATOM 904 O O . ARG A 1 111 ? 12.797 -7.570 -1.214 1.00 89.12 111 ARG A O 1
ATOM 911 N N . ARG A 1 112 ? 14.920 -7.244 -0.569 1.00 89.25 112 ARG A N 1
ATOM 912 C CA . ARG A 1 112 ? 15.039 -8.522 0.134 1.00 89.25 112 ARG A CA 1
ATOM 913 C C . ARG A 1 112 ? 14.412 -8.427 1.529 1.00 89.25 112 ARG A C 1
ATOM 915 O O . ARG A 1 112 ? 14.464 -7.381 2.177 1.00 89.25 112 ARG A O 1
ATOM 922 N N . ILE A 1 113 ? 13.767 -9.503 1.969 1.00 89.31 113 ILE A N 1
ATOM 923 C CA . ILE A 1 113 ? 13.112 -9.594 3.277 1.00 89.31 113 ILE A CA 1
ATOM 924 C C . ILE A 1 113 ? 14.095 -10.186 4.287 1.00 89.31 113 ILE A C 1
ATOM 926 O O . ILE A 1 113 ? 14.642 -11.257 4.046 1.00 89.31 113 ILE A O 1
ATOM 930 N N . GLY A 1 114 ? 14.247 -9.538 5.443 1.00 85.62 114 GLY A N 1
ATOM 931 C CA . GLY A 1 114 ? 15.035 -10.060 6.561 1.00 85.62 114 GLY A CA 1
ATOM 932 C C . GLY A 1 114 ? 16.539 -9.792 6.462 1.00 85.62 114 GLY A C 1
ATOM 933 O O . GLY A 1 114 ? 17.030 -9.216 5.483 1.00 85.62 114 GLY A O 1
ATOM 934 N N . ALA A 1 115 ? 17.243 -10.187 7.525 1.00 82.81 115 ALA A N 1
ATOM 935 C CA . ALA A 1 115 ? 18.696 -10.100 7.626 1.00 82.81 115 ALA A CA 1
ATOM 936 C C . ALA A 1 115 ? 19.385 -11.059 6.642 1.00 82.81 115 ALA A C 1
ATOM 938 O O . ALA A 1 115 ? 18.786 -12.032 6.183 1.00 82.81 115 ALA A O 1
ATOM 939 N N . GLU A 1 116 ? 20.630 -10.749 6.296 1.00 83.25 116 GLU A N 1
ATOM 940 C CA . GLU A 1 116 ? 21.465 -11.593 5.442 1.00 83.25 116 GLU A CA 1
ATOM 941 C C . GLU A 1 116 ? 21.871 -12.861 6.203 1.00 83.25 116 GLU A C 1
ATOM 943 O O . GLU A 1 116 ? 22.262 -12.798 7.368 1.00 83.25 116 GLU A O 1
ATOM 948 N N . THR A 1 117 ? 21.705 -14.018 5.564 1.00 81.31 117 THR A N 1
ATOM 949 C CA . THR A 1 117 ? 21.991 -15.335 6.147 1.00 81.31 117 THR A CA 1
ATOM 950 C C . THR A 1 117 ? 22.602 -16.240 5.084 1.00 81.31 117 THR A C 1
ATOM 952 O O . THR A 1 117 ? 22.530 -15.927 3.904 1.00 81.31 117 THR A O 1
ATOM 955 N N . GLU A 1 118 ? 23.118 -17.409 5.468 1.00 81.75 118 GLU A N 1
ATOM 956 C CA . GLU A 1 118 ? 23.630 -18.406 4.508 1.00 81.75 118 GLU A CA 1
ATOM 957 C C . GLU A 1 118 ? 22.567 -18.902 3.509 1.00 81.75 118 GLU A C 1
ATOM 959 O O . GLU A 1 118 ? 22.891 -19.395 2.429 1.00 81.75 118 GLU A O 1
ATOM 964 N N . LYS A 1 119 ? 21.279 -18.786 3.860 1.00 84.31 119 LYS A N 1
ATOM 965 C CA . LYS A 1 119 ? 20.162 -19.162 2.989 1.00 84.31 119 LYS A CA 1
ATOM 966 C C . LYS A 1 119 ? 19.689 -17.966 2.176 1.00 84.31 119 LYS A C 1
ATOM 968 O O . LYS A 1 119 ? 19.499 -16.882 2.717 1.00 84.31 119 LYS A O 1
ATOM 973 N N . GLN A 1 120 ? 19.364 -18.230 0.910 1.00 86.25 120 GLN A N 1
ATOM 974 C CA . GLN A 1 120 ? 18.780 -17.249 -0.003 1.00 86.25 120 GLN A CA 1
ATOM 975 C C . GLN A 1 120 ? 17.488 -16.662 0.574 1.00 86.25 120 GLN A C 1
ATOM 977 O O . GLN A 1 120 ? 16.457 -17.343 0.667 1.00 86.25 120 GLN A O 1
ATOM 982 N N . ARG A 1 121 ? 17.534 -15.384 0.946 1.00 89.00 121 ARG A N 1
ATOM 983 C CA . ARG A 1 121 ? 16.374 -14.700 1.525 1.00 89.00 121 ARG A CA 1
ATOM 984 C C . ARG A 1 121 ? 15.298 -14.363 0.479 1.00 89.00 121 ARG A C 1
ATOM 986 O O . ARG A 1 121 ? 15.633 -14.045 -0.667 1.00 89.00 121 ARG A O 1
ATOM 993 N N . PRO A 1 122 ? 14.000 -14.389 0.847 1.00 91.69 122 PRO A N 1
ATOM 994 C CA . PRO A 1 122 ? 12.919 -14.034 -0.067 1.00 91.69 122 PRO A CA 1
ATOM 995 C C . PRO A 1 122 ? 12.996 -12.572 -0.506 1.00 91.69 122 PRO A C 1
ATOM 997 O O . PRO A 1 122 ? 13.491 -11.706 0.218 1.00 91.69 122 PRO A O 1
ATOM 1000 N N . LEU A 1 123 ? 12.439 -12.283 -1.674 1.00 91.75 123 LEU A N 1
ATOM 1001 C CA . LEU A 1 123 ? 12.456 -10.959 -2.276 1.00 91.75 123 LEU A CA 1
ATOM 1002 C C . LEU A 1 123 ? 11.035 -10.473 -2.540 1.00 91.75 123 LEU A C 1
ATOM 1004 O O . LEU A 1 123 ? 10.226 -11.197 -3.113 1.00 91.75 123 LEU A O 1
ATOM 1008 N N . ILE A 1 124 ? 10.737 -9.241 -2.130 1.00 93.38 124 ILE A N 1
ATOM 1009 C CA . ILE A 1 124 ? 9.497 -8.547 -2.478 1.00 93.38 124 ILE A CA 1
ATOM 1010 C C . ILE A 1 124 ? 9.769 -7.679 -3.690 1.00 93.38 124 ILE A C 1
ATOM 1012 O O . ILE A 1 124 ? 10.691 -6.864 -3.685 1.00 93.38 124 ILE A O 1
ATOM 1016 N N . MET A 1 125 ? 8.915 -7.826 -4.691 1.00 92.69 125 MET A N 1
ATOM 1017 C CA . MET A 1 125 ? 8.857 -6.963 -5.856 1.00 92.69 125 MET A CA 1
ATOM 1018 C C . MET A 1 125 ? 7.469 -6.333 -5.922 1.00 92.69 125 MET A C 1
ATOM 1020 O O . MET A 1 125 ? 6.464 -7.046 -5.935 1.00 92.69 125 MET A O 1
ATOM 1024 N N . SER A 1 126 ? 7.414 -5.005 -5.967 1.00 94.25 126 SER A N 1
ATOM 1025 C CA . SER A 1 126 ? 6.177 -4.261 -6.204 1.00 94.25 126 SER A CA 1
ATOM 1026 C C . SER A 1 126 ? 6.082 -3.862 -7.665 1.00 94.25 126 SER A C 1
ATOM 1028 O O . SER A 1 126 ? 7.028 -3.310 -8.226 1.00 94.25 126 SER A O 1
ATOM 1030 N N . LEU A 1 127 ? 4.929 -4.122 -8.271 1.00 94.06 127 LEU A N 1
ATOM 1031 C CA . LEU A 1 127 ? 4.639 -3.756 -9.652 1.00 94.06 127 LEU A CA 1
ATOM 1032 C C . LEU A 1 127 ? 3.777 -2.495 -9.714 1.00 94.06 127 LEU A C 1
ATOM 1034 O O . LEU A 1 127 ? 2.963 -2.218 -8.832 1.00 94.06 127 LEU A O 1
ATOM 1038 N N . THR A 1 128 ? 3.898 -1.754 -10.806 1.00 92.69 128 THR A N 1
ATOM 1039 C CA . THR A 1 128 ? 3.056 -0.580 -11.056 1.00 92.69 128 THR A CA 1
ATOM 1040 C C . THR A 1 128 ? 1.607 -0.996 -11.332 1.00 92.69 128 THR A C 1
ATOM 1042 O O . THR A 1 128 ? 0.673 -0.361 -10.842 1.00 92.69 128 THR A O 1
ATOM 1045 N N . THR A 1 129 ? 1.389 -2.107 -12.051 1.00 92.31 129 THR A N 1
ATOM 1046 C CA . THR A 1 129 ? 0.045 -2.569 -12.443 1.00 92.31 129 THR A CA 1
ATOM 1047 C C . THR A 1 129 ? -0.315 -3.949 -11.884 1.00 92.31 129 THR A C 1
ATOM 1049 O O . THR A 1 129 ? 0.469 -4.901 -11.916 1.00 92.31 129 THR A O 1
ATOM 1052 N N . THR A 1 130 ? -1.569 -4.097 -11.441 1.00 92.38 130 THR A N 1
ATOM 1053 C CA . THR A 1 130 ? -2.146 -5.395 -11.039 1.00 92.38 130 THR A CA 1
ATOM 1054 C C . THR A 1 130 ? -2.208 -6.377 -12.210 1.00 92.38 130 THR A C 1
ATOM 1056 O O . THR A 1 130 ? -2.119 -7.587 -12.018 1.00 92.38 130 THR A O 1
ATOM 1059 N N . TRP A 1 131 ? -2.374 -5.890 -13.442 1.00 92.31 131 TRP A N 1
ATOM 1060 C CA . TRP A 1 131 ? -2.451 -6.744 -14.627 1.00 92.31 131 TRP A CA 1
ATOM 1061 C C . TRP A 1 131 ? -1.143 -7.501 -14.872 1.00 92.31 131 TRP A C 1
ATOM 1063 O O . TRP A 1 131 ? -1.163 -8.723 -15.033 1.00 92.31 131 TRP A O 1
ATOM 1073 N N . LYS A 1 132 ? 0.001 -6.807 -14.799 1.00 91.25 132 LYS A N 1
ATOM 1074 C CA . LYS A 1 132 ? 1.326 -7.436 -14.912 1.00 91.25 132 LYS A CA 1
ATOM 1075 C C . LYS A 1 132 ? 1.549 -8.473 -13.816 1.00 91.25 132 LYS A C 1
ATOM 1077 O O . LYS A 1 132 ? 2.015 -9.572 -14.109 1.00 91.25 132 LYS A O 1
ATOM 1082 N N . LYS A 1 133 ? 1.100 -8.190 -12.587 1.00 93.00 133 LYS A N 1
ATOM 1083 C CA . LYS A 1 133 ? 1.098 -9.172 -11.492 1.00 93.00 133 LYS A CA 1
ATOM 1084 C C . LYS A 1 133 ? 0.355 -10.458 -11.880 1.00 93.00 133 LYS A C 1
ATOM 1086 O O . LYS A 1 133 ? 0.898 -11.552 -11.725 1.00 93.00 133 LYS A O 1
ATOM 1091 N N . HIS A 1 134 ? -0.872 -10.347 -12.394 1.00 92.56 134 HIS A N 1
ATOM 1092 C CA . HIS A 1 134 ? -1.654 -11.513 -12.819 1.00 92.56 134 HIS A CA 1
ATOM 1093 C C . HIS A 1 134 ? -0.994 -12.273 -13.974 1.00 92.56 134 HIS A C 1
ATOM 1095 O O . HIS A 1 134 ? -1.021 -13.504 -13.984 1.00 92.56 134 HIS A O 1
ATOM 1101 N N . LEU A 1 135 ? -0.376 -11.559 -14.917 1.00 92.50 135 LEU A N 1
ATOM 1102 C CA . LEU A 1 135 ? 0.332 -12.159 -16.045 1.00 92.50 135 LEU A CA 1
ATOM 1103 C C . LEU A 1 135 ? 1.526 -13.004 -15.573 1.00 92.50 135 LEU A C 1
ATOM 1105 O O . LEU A 1 135 ? 1.636 -14.173 -15.947 1.00 92.50 135 LEU A O 1
ATOM 1109 N N . ILE A 1 136 ? 2.338 -12.466 -14.658 1.00 92.75 136 ILE A N 1
ATOM 1110 C CA . ILE A 1 136 ? 3.456 -13.191 -14.034 1.00 92.75 136 ILE A CA 1
ATOM 1111 C C . ILE A 1 136 ? 2.943 -14.419 -13.267 1.00 92.75 136 ILE A C 1
ATOM 1113 O O . ILE A 1 136 ? 3.473 -15.520 -13.412 1.00 92.75 136 ILE A O 1
ATOM 1117 N N . LEU A 1 137 ? 1.864 -14.279 -12.489 1.00 92.56 137 LEU A N 1
ATOM 1118 C CA . LEU A 1 137 ? 1.273 -15.394 -11.738 1.00 92.56 137 LEU A CA 1
ATOM 1119 C C . LEU A 1 137 ? 0.675 -16.488 -12.632 1.00 92.56 137 LEU A C 1
ATOM 1121 O O . LEU A 1 137 ? 0.634 -17.648 -12.214 1.00 92.56 137 LEU A O 1
ATOM 1125 N N . LYS A 1 138 ? 0.212 -16.144 -13.838 1.00 91.38 138 LYS A N 1
ATOM 1126 C CA . LYS A 1 138 ? -0.283 -17.102 -14.837 1.00 91.38 138 LYS A CA 1
ATOM 1127 C C . LYS A 1 138 ? 0.867 -17.909 -15.442 1.00 91.38 138 LYS A C 1
ATOM 1129 O O . LYS A 1 138 ? 0.760 -19.129 -15.546 1.00 91.38 138 LYS A O 1
ATOM 1134 N N . ASN A 1 139 ? 1.972 -17.237 -15.755 1.00 90.62 139 ASN A N 1
ATOM 1135 C CA . ASN A 1 139 ? 3.149 -17.832 -16.391 1.00 90.62 139 ASN A CA 1
ATOM 1136 C C . ASN A 1 139 ? 4.145 -18.448 -15.397 1.00 90.62 139 ASN A C 1
ATOM 1138 O O . ASN A 1 139 ? 5.130 -19.050 -15.808 1.00 90.62 139 ASN A O 1
ATOM 1142 N N . LYS A 1 140 ? 3.874 -18.389 -14.086 1.00 88.31 140 LYS A N 1
ATOM 1143 C CA . LYS A 1 140 ? 4.782 -18.893 -13.040 1.00 88.31 140 LYS A CA 1
ATOM 1144 C C . LYS A 1 140 ? 5.164 -20.375 -13.147 1.00 88.31 140 LYS A C 1
ATOM 1146 O O . LYS A 1 140 ? 6.098 -20.799 -12.486 1.00 88.31 140 LYS A O 1
ATOM 1151 N N . ARG A 1 141 ? 4.425 -21.177 -13.923 1.00 87.50 141 ARG A N 1
ATOM 1152 C CA . ARG A 1 141 ? 4.763 -22.588 -14.193 1.00 87.50 141 ARG A CA 1
ATOM 1153 C C . ARG A 1 141 ? 5.975 -22.739 -15.117 1.00 87.50 141 ARG A C 1
ATOM 1155 O O . ARG A 1 141 ? 6.597 -23.788 -15.096 1.00 87.50 141 ARG A O 1
ATOM 1162 N N . ASN A 1 142 ? 6.286 -21.702 -15.892 1.00 88.81 142 ASN A N 1
ATOM 1163 C CA . ASN A 1 142 ? 7.407 -21.662 -16.828 1.00 88.81 142 ASN A CA 1
ATOM 1164 C C . ASN A 1 142 ? 8.685 -21.109 -16.177 1.00 88.81 142 ASN A C 1
ATOM 1166 O O . ASN A 1 142 ? 9.696 -20.943 -16.852 1.00 88.81 142 ASN A O 1
ATOM 1170 N N . LEU A 1 143 ? 8.632 -20.754 -14.888 1.00 86.50 143 LEU A N 1
ATOM 1171 C CA . LEU A 1 143 ? 9.804 -20.301 -14.146 1.00 86.50 143 LEU A CA 1
ATOM 1172 C C . LEU A 1 143 ? 10.768 -21.471 -13.905 1.00 86.50 143 LEU A C 1
ATOM 1174 O O . LEU A 1 143 ? 10.325 -22.618 -13.806 1.00 86.50 143 LEU A O 1
ATOM 1178 N N . PRO A 1 144 ? 12.078 -21.193 -13.779 1.00 85.06 144 PRO A N 1
ATOM 1179 C CA . PRO A 1 144 ? 13.052 -22.220 -13.436 1.00 85.06 144 PRO A CA 1
ATOM 1180 C C . PRO A 1 144 ? 12.713 -22.853 -12.083 1.00 85.06 144 PRO A C 1
ATOM 1182 O O . PRO A 1 144 ? 12.236 -22.172 -11.178 1.00 85.06 144 PRO A O 1
ATOM 1185 N N . THR A 1 145 ? 13.011 -24.145 -11.919 1.00 84.00 145 THR A N 1
ATOM 1186 C CA . THR A 1 145 ? 12.686 -24.925 -10.707 1.00 84.00 145 THR A CA 1
ATOM 1187 C C . THR A 1 145 ? 13.251 -24.316 -9.419 1.00 84.00 145 THR A C 1
ATOM 1189 O O . THR A 1 145 ? 12.681 -24.510 -8.348 1.00 84.00 145 THR A O 1
ATOM 1192 N N . SER A 1 146 ? 14.346 -23.555 -9.512 1.00 85.69 146 SER A N 1
ATOM 1193 C CA . SER A 1 146 ? 14.935 -22.837 -8.379 1.00 85.69 146 SER A CA 1
ATOM 1194 C C . SER A 1 146 ? 14.070 -21.680 -7.877 1.00 85.69 146 SER A C 1
ATOM 1196 O O . SER A 1 146 ? 14.118 -21.376 -6.690 1.00 85.69 146 SER A O 1
ATOM 1198 N N . VAL A 1 147 ? 13.257 -21.053 -8.737 1.00 89.69 147 VAL A N 1
ATOM 1199 C CA . VAL A 1 147 ? 12.540 -19.813 -8.419 1.00 89.69 147 VAL A CA 1
ATOM 1200 C C . VAL A 1 147 ? 11.041 -20.058 -8.274 1.00 89.69 147 VAL A C 1
ATOM 1202 O O . VAL A 1 147 ? 10.359 -20.489 -9.199 1.00 89.69 147 VAL A O 1
ATOM 1205 N N . SER A 1 148 ? 10.486 -19.686 -7.119 1.00 91.19 148 SER A N 1
ATOM 1206 C CA . SER A 1 148 ? 9.042 -19.747 -6.862 1.00 91.19 148 SER A CA 1
ATOM 1207 C C . SER A 1 148 ? 8.459 -18.353 -6.658 1.00 91.19 148 SER A C 1
ATOM 1209 O O . SER A 1 148 ? 8.916 -17.606 -5.797 1.00 91.19 148 SER A O 1
ATOM 1211 N N . VAL A 1 149 ? 7.362 -18.048 -7.357 1.00 93.31 149 VAL A N 1
ATOM 1212 C CA . VAL A 1 149 ? 6.608 -16.791 -7.207 1.00 93.31 149 VAL A CA 1
ATOM 1213 C C . VAL A 1 149 ? 5.288 -17.017 -6.478 1.00 93.31 149 VAL A C 1
ATOM 1215 O O . VAL A 1 149 ? 4.471 -17.864 -6.860 1.00 93.31 149 VAL A O 1
ATOM 1218 N N . LYS A 1 150 ? 5.051 -16.211 -5.442 1.00 92.75 150 LYS A N 1
ATOM 1219 C CA . LYS A 1 150 ? 3.800 -16.160 -4.678 1.00 92.75 150 LYS A CA 1
ATOM 1220 C C . LYS A 1 150 ? 3.317 -14.719 -4.522 1.00 92.75 150 LYS A C 1
ATOM 1222 O O . LYS A 1 150 ? 4.036 -13.766 -4.799 1.00 92.75 150 LYS A O 1
ATOM 1227 N N . GLU A 1 151 ? 2.071 -14.574 -4.096 1.00 92.81 151 GLU A N 1
ATOM 1228 C CA . GLU A 1 151 ? 1.512 -13.277 -3.718 1.00 92.81 151 GLU A CA 1
ATOM 1229 C C . GLU A 1 151 ? 1.940 -12.893 -2.301 1.00 92.81 151 GLU A C 1
ATOM 1231 O O . GLU A 1 151 ? 2.107 -13.763 -1.443 1.00 92.81 151 GLU A O 1
ATOM 1236 N N . ASP A 1 152 ? 2.083 -11.591 -2.069 1.00 94.06 152 ASP A N 1
ATOM 1237 C CA . ASP A 1 152 ? 2.331 -11.019 -0.747 1.00 94.06 152 ASP A CA 1
ATOM 1238 C C . ASP A 1 152 ? 0.995 -10.817 -0.014 1.00 94.06 152 ASP A C 1
ATOM 1240 O O . ASP A 1 152 ? 0.208 -9.928 -0.348 1.00 94.06 152 ASP A O 1
ATOM 1244 N N . PHE A 1 153 ? 0.699 -11.688 0.951 1.00 92.12 153 PHE A N 1
ATOM 1245 C CA . PHE A 1 153 ? -0.526 -11.626 1.749 1.00 92.12 153 PHE A CA 1
ATOM 1246 C C . PHE A 1 153 ? -0.240 -11.132 3.171 1.00 92.12 153 PHE A C 1
ATOM 1248 O O . PHE A 1 153 ? 0.832 -11.413 3.708 1.00 92.12 153 PHE A O 1
ATOM 1255 N N . PRO A 1 154 ? -1.209 -10.454 3.821 1.00 92.00 154 PRO A N 1
ATOM 1256 C CA . PRO A 1 154 ? -1.115 -10.150 5.244 1.00 92.00 154 PRO A CA 1
ATOM 1257 C C . PRO A 1 154 ? -0.969 -11.420 6.080 1.00 92.00 154 PRO A C 1
ATOM 1259 O O . PRO A 1 154 ? -1.441 -12.497 5.701 1.00 92.00 154 PRO A O 1
ATOM 1262 N N . ARG A 1 155 ? -0.335 -11.269 7.245 1.00 89.12 155 ARG A N 1
ATOM 1263 C CA . ARG A 1 155 ? -0.021 -12.371 8.161 1.00 89.12 155 ARG A CA 1
ATOM 1264 C C . ARG A 1 155 ? -1.258 -13.190 8.530 1.00 89.12 155 ARG A C 1
ATOM 1266 O O . ARG A 1 155 ? -1.219 -14.411 8.428 1.00 89.12 155 ARG A O 1
ATOM 1273 N N . GLU A 1 156 ? -2.364 -12.522 8.839 1.00 90.00 156 GLU A N 1
ATOM 1274 C CA . GLU A 1 156 ? -3.647 -13.162 9.160 1.00 90.00 156 GLU A CA 1
ATOM 1275 C C . GLU A 1 156 ? -4.128 -14.105 8.046 1.00 90.00 156 GLU A C 1
ATOM 1277 O O . GLU A 1 156 ? -4.580 -15.224 8.293 1.00 90.00 156 GLU A O 1
ATOM 1282 N N . VAL A 1 157 ? -3.991 -13.683 6.786 1.00 91.75 157 VAL A N 1
ATOM 1283 C CA . VAL A 1 157 ? -4.384 -14.493 5.626 1.00 91.75 157 VAL A CA 1
ATOM 1284 C C . VAL A 1 157 ? -3.395 -15.636 5.413 1.00 91.75 157 VAL A C 1
ATOM 1286 O O . VAL A 1 157 ? -3.816 -16.739 5.076 1.00 91.75 157 VAL A O 1
ATOM 1289 N N . LEU A 1 158 ? -2.094 -15.428 5.635 1.00 91.19 158 LEU A N 1
ATOM 1290 C CA . LEU A 1 158 ? -1.103 -16.508 5.571 1.00 91.19 158 LEU A CA 1
ATOM 1291 C C . LEU A 1 158 ? -1.375 -17.600 6.616 1.00 91.19 158 LEU A C 1
ATOM 1293 O O . LEU A 1 158 ? -1.300 -18.785 6.285 1.00 91.19 158 LEU A O 1
ATOM 1297 N N . GLU A 1 159 ? -1.737 -17.215 7.839 1.00 92.69 159 GLU A N 1
ATOM 1298 C CA . GLU A 1 159 ? -2.095 -18.135 8.924 1.00 92.69 159 GLU A CA 1
ATOM 1299 C C . GLU A 1 159 ? -3.361 -18.933 8.584 1.00 92.69 159 GLU A C 1
ATOM 1301 O O . GLU A 1 159 ? -3.326 -20.167 8.604 1.00 92.69 159 GLU A O 1
ATOM 1306 N N . LYS A 1 160 ? -4.434 -18.264 8.132 1.00 93.62 160 LYS A N 1
ATOM 1307 C CA . LYS A 1 160 ? -5.648 -18.935 7.627 1.00 93.62 160 LYS A CA 1
ATOM 1308 C C . LYS A 1 160 ? -5.327 -19.898 6.484 1.00 93.62 160 LYS A C 1
ATOM 1310 O O . LYS A 1 160 ? -5.748 -21.050 6.493 1.00 93.62 160 LYS A O 1
ATOM 1315 N N . ARG A 1 161 ? -4.524 -19.478 5.502 1.00 93.56 161 ARG A N 1
ATOM 1316 C CA . ARG A 1 161 ? -4.124 -20.338 4.374 1.00 93.56 161 ARG A CA 1
ATOM 1317 C C . ARG A 1 161 ? -3.354 -21.570 4.841 1.00 93.56 161 ARG A C 1
ATOM 1319 O O . ARG A 1 161 ? -3.588 -22.646 4.300 1.00 93.56 161 ARG A O 1
ATOM 1326 N N . LYS A 1 162 ? -2.473 -21.439 5.838 1.00 92.56 162 LYS A N 1
ATOM 1327 C CA . LYS A 1 162 ? -1.743 -22.569 6.434 1.00 92.56 162 LYS A CA 1
ATOM 1328 C C . LYS A 1 162 ? -2.702 -23.575 7.078 1.00 92.56 162 LYS A C 1
ATOM 1330 O O . LYS A 1 162 ? -2.529 -24.770 6.874 1.00 92.56 162 LYS A O 1
ATOM 1335 N N . GLN A 1 163 ? -3.733 -23.097 7.777 1.00 93.12 163 GLN A N 1
ATOM 1336 C CA . GLN A 1 163 ? -4.778 -23.945 8.367 1.00 93.12 163 GLN A CA 1
ATOM 1337 C C . GLN A 1 163 ? -5.663 -24.628 7.311 1.00 93.12 163 GLN A C 1
ATOM 1339 O O . GLN A 1 163 ? -6.128 -25.744 7.518 1.00 93.12 163 GLN A O 1
ATOM 1344 N N . LEU A 1 164 ? -5.885 -23.985 6.161 1.00 93.25 164 LEU A N 1
ATOM 1345 C CA . LEU A 1 164 ? -6.723 -24.514 5.079 1.00 93.25 164 LEU A CA 1
ATOM 1346 C C . LEU A 1 164 ? -6.004 -25.532 4.177 1.00 93.25 164 LEU A C 1
ATOM 1348 O O . LEU A 1 164 ? -6.669 -26.331 3.520 1.00 93.25 164 LEU A O 1
ATOM 1352 N N . GLN A 1 165 ? -4.668 -25.534 4.138 1.00 90.69 165 GLN A N 1
ATOM 1353 C CA . GLN A 1 165 ? -3.882 -26.440 3.285 1.00 90.69 165 GLN A CA 1
ATOM 1354 C C . GLN A 1 165 ? -4.167 -27.937 3.521 1.00 90.69 165 GLN A C 1
ATOM 1356 O O . GLN A 1 165 ? -4.457 -28.620 2.537 1.00 90.69 165 GLN A O 1
ATOM 1361 N N . PRO A 1 166 ? -4.199 -28.453 4.768 1.00 93.81 166 PRO A N 1
ATOM 1362 C CA . PRO A 1 166 ? -4.525 -29.859 5.025 1.00 93.81 166 PRO A CA 1
ATOM 1363 C C . PRO A 1 166 ? -5.891 -30.264 4.461 1.00 93.81 166 PRO A C 1
ATOM 1365 O O . PRO A 1 166 ? -6.046 -31.332 3.871 1.00 93.81 166 PRO A O 1
ATOM 1368 N N . ARG A 1 167 ? -6.887 -29.377 4.577 1.00 92.19 167 ARG A N 1
ATOM 1369 C CA . ARG A 1 167 ? -8.237 -29.616 4.054 1.00 92.19 167 ARG A CA 1
ATOM 1370 C C . ARG A 1 167 ? -8.256 -29.654 2.526 1.00 92.19 167 ARG A C 1
ATOM 1372 O O . ARG A 1 167 ? -8.944 -30.483 1.945 1.00 92.19 167 ARG A O 1
ATOM 1379 N N . VAL A 1 168 ? -7.481 -28.796 1.864 1.00 92.12 168 VAL A N 1
ATOM 1380 C CA . VAL A 1 168 ? -7.346 -28.808 0.396 1.00 92.12 168 VAL A CA 1
ATOM 1381 C C . VAL A 1 168 ? -6.689 -30.092 -0.090 1.00 92.12 168 VAL A C 1
ATOM 1383 O O . VAL A 1 168 ? -7.109 -30.648 -1.102 1.00 92.12 168 VAL A O 1
ATOM 1386 N N . GLU A 1 169 ? -5.662 -30.566 0.609 1.00 91.94 169 GLU A N 1
ATOM 1387 C CA . GLU A 1 169 ? -4.997 -31.826 0.285 1.00 91.94 169 GLU A CA 1
ATOM 1388 C C . GLU A 1 169 ? -5.934 -33.023 0.467 1.00 91.94 169 GLU A C 1
ATOM 1390 O O . GLU A 1 169 ? -5.962 -33.893 -0.401 1.00 91.94 169 GLU A O 1
ATOM 1395 N N . ALA A 1 170 ? -6.749 -33.038 1.526 1.00 90.81 170 ALA A N 1
ATOM 1396 C CA . ALA A 1 170 ? -7.780 -34.056 1.728 1.00 90.81 170 ALA A CA 1
ATOM 1397 C C . ALA A 1 170 ? -8.810 -34.068 0.583 1.00 90.81 170 ALA A C 1
ATOM 1399 O O . ALA A 1 170 ? -9.068 -35.113 -0.004 1.00 90.81 170 ALA A O 1
ATOM 1400 N N . GLU A 1 171 ? -9.328 -32.903 0.184 1.00 90.62 171 GLU A N 1
ATOM 1401 C CA . GLU A 1 171 ? -10.263 -32.800 -0.946 1.00 90.62 171 GLU A CA 1
ATOM 1402 C C . GLU A 1 171 ? -9.636 -33.243 -2.278 1.00 90.62 171 GLU A C 1
ATOM 1404 O O . GLU A 1 171 ? -10.295 -33.892 -3.090 1.00 90.62 171 GLU A O 1
ATOM 1409 N N . ARG A 1 172 ? -8.344 -32.957 -2.497 1.00 90.69 172 ARG A N 1
ATOM 1410 C CA . ARG A 1 172 ? -7.607 -33.451 -3.673 1.00 90.69 172 ARG A CA 1
ATOM 1411 C C . ARG A 1 172 ? -7.431 -34.965 -3.657 1.00 90.69 172 ARG A C 1
ATOM 1413 O O . ARG A 1 172 ? -7.562 -35.584 -4.708 1.00 90.69 172 ARG A O 1
ATOM 1420 N N . LYS A 1 173 ? -7.159 -35.559 -2.488 1.00 92.38 173 LYS A N 1
ATOM 1421 C CA . LYS A 1 173 ? -7.097 -37.022 -2.315 1.00 92.38 173 LYS A CA 1
ATOM 1422 C C . LYS A 1 173 ? -8.452 -37.678 -2.590 1.00 92.38 173 LYS A C 1
ATOM 1424 O O . LYS A 1 173 ? -8.488 -38.745 -3.187 1.00 92.38 173 LYS A O 1
ATOM 1429 N N . ASN A 1 174 ? -9.547 -36.994 -2.262 1.00 89.44 174 ASN A N 1
ATOM 1430 C CA . ASN A 1 174 ? -10.912 -37.423 -2.583 1.00 89.44 174 ASN A CA 1
ATOM 1431 C C . ASN A 1 174 ? -11.278 -37.261 -4.076 1.00 89.44 174 ASN A C 1
ATOM 1433 O O . ASN A 1 174 ? -12.418 -37.515 -4.457 1.00 89.44 174 ASN A O 1
ATOM 1437 N N . GLY A 1 175 ? -10.350 -36.809 -4.931 1.00 86.38 175 GLY A N 1
ATOM 1438 C CA . GLY A 1 175 ? -10.579 -36.610 -6.366 1.00 86.38 175 GLY A CA 1
ATOM 1439 C C . GLY A 1 175 ? -11.261 -35.285 -6.731 1.00 86.38 175 GLY A C 1
ATOM 1440 O O . GLY A 1 175 ? -11.519 -35.035 -7.910 1.00 86.38 175 GLY A O 1
ATOM 1441 N N . ASN A 1 176 ? -11.522 -34.403 -5.759 1.00 90.00 176 ASN A N 1
ATOM 1442 C CA . ASN A 1 176 ? -12.076 -33.076 -6.015 1.00 90.00 176 ASN A CA 1
ATOM 1443 C C . ASN A 1 176 ? -10.983 -32.078 -6.434 1.00 90.00 176 ASN A C 1
ATOM 1445 O O . ASN A 1 176 ? -9.852 -32.086 -5.944 1.00 90.00 176 ASN A O 1
ATOM 1449 N N . ILE A 1 177 ? -11.329 -31.129 -7.306 1.00 86.19 177 ILE A N 1
ATOM 1450 C CA . ILE A 1 177 ? -10.444 -30.020 -7.671 1.00 86.19 177 ILE A CA 1
ATOM 1451 C C . ILE A 1 177 ? -10.575 -28.936 -6.596 1.00 86.19 177 ILE A C 1
ATOM 1453 O O . ILE A 1 177 ? -11.454 -28.078 -6.669 1.00 86.19 177 ILE A O 1
ATOM 1457 N N . ALA A 1 178 ? -9.689 -28.961 -5.597 1.00 90.88 178 ALA A N 1
ATOM 1458 C CA . ALA A 1 178 ? -9.651 -27.966 -4.525 1.00 90.88 178 ALA A CA 1
ATOM 1459 C C . ALA A 1 178 ? -8.462 -26.993 -4.647 1.00 90.88 178 ALA A C 1
ATOM 1461 O O . ALA A 1 178 ? -7.308 -27.387 -4.879 1.00 90.88 178 ALA A O 1
ATOM 1462 N N . TYR A 1 179 ? -8.730 -25.697 -4.467 1.00 90.12 179 TYR A N 1
ATOM 1463 C CA . TYR A 1 179 ? -7.710 -24.646 -4.409 1.00 90.12 179 TYR A CA 1
ATOM 1464 C C . TYR A 1 179 ? -8.119 -23.499 -3.479 1.00 90.12 179 TYR A C 1
ATOM 1466 O O . TYR A 1 179 ? -9.301 -23.233 -3.283 1.00 90.12 179 TYR A O 1
ATOM 1474 N N . ILE A 1 180 ? -7.130 -22.797 -2.918 1.00 91.56 180 ILE A N 1
ATOM 1475 C CA . ILE A 1 180 ? -7.365 -21.671 -2.003 1.00 91.56 180 ILE A CA 1
ATOM 1476 C C . ILE A 1 180 ? -7.348 -20.355 -2.777 1.00 91.56 180 ILE A C 1
ATOM 1478 O O . ILE A 1 180 ? -6.309 -19.978 -3.333 1.00 91.56 180 ILE A O 1
ATOM 1482 N N . LYS A 1 181 ? -8.458 -19.616 -2.747 1.00 88.94 181 LYS A N 1
ATOM 1483 C CA . LYS A 1 181 ? -8.554 -18.240 -3.242 1.00 88.94 181 LYS A CA 1
ATOM 1484 C C . LYS A 1 181 ? -8.593 -17.298 -2.040 1.00 88.94 181 LYS A C 1
ATOM 1486 O O . LYS A 1 181 ? -9.547 -17.323 -1.279 1.00 88.94 181 LYS A O 1
ATOM 1491 N N . TYR A 1 182 ? -7.551 -16.482 -1.883 1.00 86.62 182 TYR A N 1
ATOM 1492 C CA . TYR A 1 182 ? -7.373 -15.606 -0.719 1.00 86.62 182 TYR A CA 1
ATOM 1493 C C . TYR A 1 182 ? -7.449 -16.383 0.613 1.00 86.62 182 TYR A C 1
ATOM 1495 O O . TYR A 1 182 ? -6.531 -17.158 0.887 1.00 86.62 182 TYR A O 1
ATOM 1503 N N . ASP A 1 183 ? -8.520 -16.236 1.388 1.00 86.69 183 ASP A N 1
ATOM 1504 C CA . ASP A 1 183 ? -8.786 -16.885 2.676 1.00 86.69 183 ASP A CA 1
ATOM 1505 C C . ASP A 1 183 ? -9.833 -18.013 2.601 1.00 86.69 183 ASP A C 1
ATOM 1507 O O . ASP A 1 183 ? -10.215 -18.566 3.627 1.00 86.69 183 ASP A O 1
ATOM 1511 N N . GLN A 1 184 ? -10.285 -18.386 1.400 1.00 89.69 184 GLN A N 1
ATOM 1512 C CA . GLN A 1 184 ? -11.352 -19.368 1.197 1.00 89.69 184 GLN A CA 1
ATOM 1513 C C . GLN A 1 184 ? -10.890 -20.565 0.363 1.00 89.69 184 GLN A C 1
ATOM 1515 O O . GLN A 1 184 ? -10.131 -20.425 -0.602 1.00 89.69 184 GLN A O 1
ATOM 1520 N N . ILE A 1 185 ? -11.390 -21.756 0.703 1.00 91.00 185 ILE A N 1
ATOM 1521 C CA . ILE A 1 185 ? -11.232 -22.962 -0.118 1.00 91.00 185 ILE A CA 1
ATOM 1522 C C . ILE A 1 185 ? -12.369 -23.011 -1.133 1.00 91.00 185 ILE A C 1
ATOM 1524 O O . ILE A 1 185 ? -13.540 -22.941 -0.774 1.00 91.00 185 ILE A O 1
ATOM 1528 N N . ILE A 1 186 ? -12.015 -23.195 -2.400 1.00 90.44 186 ILE A N 1
ATOM 1529 C CA . ILE A 1 186 ? -12.962 -23.468 -3.474 1.00 90.44 186 ILE A CA 1
ATOM 1530 C C . ILE A 1 186 ? -12.785 -24.928 -3.872 1.00 90.44 186 ILE A C 1
ATOM 1532 O O . ILE A 1 186 ? -11.716 -25.315 -4.348 1.00 90.44 186 ILE A O 1
ATOM 1536 N N . VAL A 1 187 ? -13.839 -25.720 -3.680 1.00 89.44 187 VAL A N 1
ATOM 1537 C CA . VAL A 1 187 ? -13.912 -27.120 -4.107 1.00 89.44 187 VAL A CA 1
ATOM 1538 C C . VAL A 1 187 ? -14.786 -27.191 -5.352 1.00 89.44 187 VAL A C 1
ATOM 1540 O O . VAL A 1 187 ? -15.939 -26.765 -5.343 1.00 89.44 187 VAL A O 1
ATOM 1543 N N . LYS A 1 188 ? -14.234 -27.716 -6.442 1.00 87.25 188 LYS A N 1
ATOM 1544 C CA . LYS A 1 188 ? -14.968 -28.031 -7.666 1.00 87.25 188 LYS A CA 1
ATOM 1545 C C . LYS A 1 188 ? -14.974 -29.539 -7.838 1.00 87.25 188 LYS A C 1
ATOM 1547 O O . LYS A 1 188 ? -13.915 -30.164 -7.854 1.00 87.25 188 LYS A O 1
ATOM 1552 N N . LYS A 1 189 ? -16.160 -30.120 -7.997 1.00 83.12 189 LYS A N 1
ATOM 1553 C CA . LYS A 1 189 ? -16.269 -31.519 -8.411 1.00 83.12 189 LYS A CA 1
ATOM 1554 C C . LYS A 1 189 ? -15.687 -31.650 -9.825 1.00 83.12 189 LYS A C 1
ATOM 1556 O O . LYS A 1 189 ? -15.906 -30.743 -10.636 1.00 83.12 189 LYS A O 1
ATOM 1561 N N . PRO A 1 190 ? -14.936 -32.718 -10.133 1.00 76.62 190 PRO A N 1
ATOM 1562 C CA . PRO A 1 190 ? -14.516 -32.975 -11.498 1.00 76.62 190 PRO A CA 1
ATOM 1563 C C . PRO A 1 190 ? -15.781 -33.127 -12.345 1.00 76.62 190 PRO A C 1
ATOM 1565 O O . PRO A 1 190 ? -16.604 -34.009 -12.116 1.00 76.62 190 PRO A O 1
ATOM 1568 N N . THR A 1 191 ? -15.987 -32.219 -13.295 1.00 68.69 191 THR A N 1
ATOM 1569 C CA . THR A 1 191 ? -17.033 -32.391 -14.299 1.00 68.69 191 THR A CA 1
ATOM 1570 C C . THR A 1 191 ? -16.707 -33.656 -15.079 1.00 68.69 191 THR A C 1
ATOM 1572 O O . THR A 1 191 ? -15.730 -33.669 -15.832 1.00 68.69 191 THR A O 1
ATOM 1575 N N . HIS A 1 192 ? -17.517 -34.705 -14.920 1.00 55.81 192 HIS A N 1
ATOM 1576 C CA . HIS A 1 192 ? -17.609 -35.758 -15.920 1.00 55.81 192 HIS A CA 1
ATOM 1577 C C . HIS A 1 192 ? -18.055 -35.077 -17.208 1.00 55.81 192 HIS A C 1
ATOM 1579 O O . HIS A 1 192 ? -19.230 -34.773 -17.403 1.00 55.81 192 HIS A O 1
ATOM 1585 N N . ASN A 1 193 ? -17.097 -34.768 -18.076 1.00 51.75 193 ASN A N 1
ATOM 1586 C CA . ASN A 1 193 ? -17.398 -34.393 -19.439 1.00 51.75 193 ASN A CA 1
ATOM 1587 C C . ASN A 1 193 ? -17.952 -35.643 -20.135 1.00 51.75 193 ASN A C 1
ATOM 1589 O O . ASN A 1 193 ? -17.263 -36.249 -20.944 1.00 51.75 193 ASN A O 1
ATOM 1593 N N . ASN A 1 194 ? -19.236 -35.942 -19.928 1.00 47.59 194 ASN A N 1
ATOM 1594 C CA . ASN A 1 194 ? -20.079 -36.590 -20.936 1.00 47.59 194 ASN A CA 1
ATOM 1595 C C . ASN A 1 194 ? -20.344 -35.615 -22.102 1.00 47.59 194 ASN A C 1
ATOM 1597 O O . ASN A 1 194 ? -21.416 -35.569 -22.692 1.00 47.59 194 ASN A O 1
ATOM 1601 N N . ARG A 1 195 ? -19.330 -34.830 -22.488 1.00 51.00 195 ARG A N 1
ATOM 1602 C CA . ARG A 1 195 ? -19.155 -34.485 -23.888 1.00 51.00 195 ARG A CA 1
ATOM 1603 C C . ARG A 1 195 ? -18.541 -35.723 -24.498 1.00 51.00 195 ARG A C 1
ATOM 1605 O O . ARG A 1 195 ? -17.330 -35.795 -24.698 1.00 51.00 195 ARG A O 1
ATOM 1612 N N . GLU A 1 196 ? -19.407 -36.700 -24.737 1.00 50.03 196 GLU A N 1
ATOM 1613 C CA . GLU A 1 196 ? -19.245 -37.631 -25.834 1.00 50.03 196 GLU A CA 1
ATOM 1614 C C . GLU A 1 196 ? -18.653 -36.799 -26.966 1.00 50.03 196 GLU A C 1
ATOM 1616 O O . GLU A 1 196 ? -19.261 -35.825 -27.430 1.00 50.03 196 GLU A O 1
ATOM 1621 N N . LYS A 1 197 ? -17.369 -37.029 -27.260 1.00 52.38 197 LYS A N 1
ATOM 1622 C CA . LYS A 1 197 ? -16.733 -36.423 -28.418 1.00 52.38 197 LYS A CA 1
ATOM 1623 C C . LYS A 1 197 ? -17.695 -36.791 -29.532 1.00 52.38 197 LY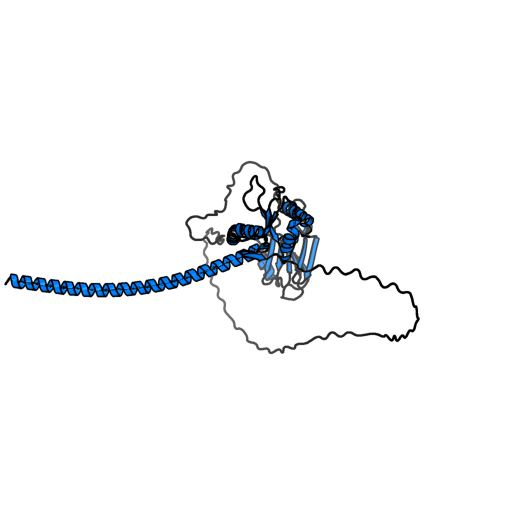S A C 1
ATOM 1625 O O . LYS A 1 197 ? -17.772 -37.975 -29.848 1.00 52.38 197 LYS A O 1
ATOM 1630 N N . ARG A 1 198 ? -18.471 -35.834 -30.059 1.00 52.19 198 ARG A N 1
ATOM 1631 C CA . ARG A 1 198 ? -19.166 -36.027 -31.326 1.00 52.19 198 ARG A CA 1
ATOM 1632 C C . ARG A 1 198 ? -18.036 -36.330 -32.288 1.00 52.19 198 ARG A C 1
ATOM 1634 O O . ARG A 1 198 ? -17.352 -35.423 -32.758 1.00 52.19 198 ARG A O 1
ATOM 1641 N N . LYS A 1 199 ? -17.746 -37.620 -32.453 1.00 54.75 199 LYS A N 1
ATOM 1642 C CA . LYS A 1 199 ? -16.956 -38.127 -33.549 1.00 54.75 199 LYS A CA 1
ATOM 1643 C C . LYS A 1 199 ? -17.741 -37.603 -34.730 1.00 54.75 199 LYS A C 1
ATOM 1645 O O . LYS A 1 199 ? -18.895 -37.970 -34.916 1.00 54.75 199 LYS A O 1
ATOM 1650 N N . ARG A 1 200 ? -17.179 -36.616 -35.421 1.00 50.41 200 ARG A N 1
ATOM 1651 C CA . ARG A 1 200 ? -17.660 -36.278 -36.746 1.00 50.41 200 ARG A CA 1
ATOM 1652 C C . ARG A 1 200 ? -17.593 -37.602 -37.489 1.00 50.41 200 ARG A C 1
ATOM 1654 O O . ARG A 1 200 ? -16.490 -38.116 -37.671 1.00 50.41 200 ARG A O 1
ATOM 1661 N N . GLU A 1 201 ? -18.741 -38.197 -37.793 1.00 49.38 201 GLU A N 1
ATOM 1662 C CA . GLU A 1 201 ? -18.743 -39.301 -38.736 1.00 49.38 201 GLU A CA 1
ATOM 1663 C C . GLU A 1 201 ? -18.060 -38.771 -39.989 1.00 49.38 201 GLU A C 1
ATOM 1665 O O . GLU A 1 201 ? -18.302 -37.633 -40.409 1.00 49.38 201 GLU A O 1
ATOM 1670 N N . THR A 1 202 ? -17.091 -39.524 -40.492 1.00 45.12 202 THR A N 1
ATOM 1671 C CA . THR A 1 202 ? -16.371 -39.186 -41.711 1.00 45.12 202 THR A CA 1
ATOM 1672 C C . THR A 1 202 ? -17.388 -39.165 -42.837 1.00 45.12 202 THR A C 1
ATOM 1674 O O . THR A 1 202 ? -17.700 -40.198 -43.418 1.00 45.12 202 THR A O 1
ATOM 1677 N N . THR A 1 203 ? -17.949 -37.988 -43.104 1.00 48.56 203 THR A N 1
ATOM 1678 C CA . THR A 1 203 ? -18.814 -37.758 -44.251 1.00 48.56 203 THR A CA 1
ATOM 1679 C C . THR A 1 203 ? -17.986 -38.069 -45.483 1.00 48.56 203 THR A C 1
ATOM 1681 O O . THR A 1 203 ? -17.002 -37.377 -45.757 1.00 48.56 203 THR A O 1
ATOM 1684 N N . THR A 1 204 ? -18.361 -39.131 -46.186 1.00 46.91 204 THR A N 1
ATOM 1685 C CA . THR A 1 204 ? -17.917 -39.426 -47.541 1.00 46.91 204 THR A CA 1
ATOM 1686 C C . THR A 1 204 ? -18.128 -38.174 -48.384 1.00 46.91 204 THR A C 1
ATOM 1688 O O . THR A 1 204 ? -19.248 -37.692 -48.546 1.00 46.91 204 THR A O 1
ATOM 1691 N N . SER A 1 205 ? -17.026 -37.595 -48.855 1.00 46.78 205 SER A N 1
ATOM 1692 C CA . SER A 1 205 ? -17.040 -36.467 -49.780 1.00 46.78 205 SER A CA 1
ATOM 1693 C C . SER A 1 205 ? -17.878 -36.844 -51.007 1.00 46.78 205 SER A C 1
ATOM 1695 O O . SER A 1 205 ? -17.582 -37.870 -51.623 1.00 46.78 205 SER A O 1
ATOM 1697 N N . PRO A 1 206 ? -18.905 -36.066 -51.392 1.00 45.16 206 PRO A N 1
ATOM 1698 C CA . PRO A 1 206 ? -19.641 -36.353 -52.609 1.00 45.16 206 PRO A CA 1
ATOM 1699 C C . PRO A 1 206 ? -18.772 -35.964 -53.807 1.00 45.16 206 PRO A C 1
ATOM 1701 O O . PRO A 1 206 ? -18.612 -34.793 -54.150 1.00 45.16 206 PRO A O 1
ATOM 1704 N N . THR A 1 207 ? -18.178 -36.976 -54.427 1.00 44.94 207 THR A N 1
ATOM 1705 C CA . THR A 1 207 ? -17.570 -36.892 -55.750 1.00 44.94 207 THR A CA 1
ATOM 1706 C C . THR A 1 207 ? -18.692 -36.820 -56.778 1.00 44.94 207 THR A C 1
ATOM 1708 O O . THR A 1 207 ? -19.298 -37.841 -57.075 1.00 44.94 207 THR A O 1
ATOM 1711 N N . THR A 1 208 ? -18.953 -35.649 -57.361 1.00 42.81 208 THR A N 1
ATOM 1712 C CA . THR A 1 208 ? -19.603 -35.579 -58.682 1.00 42.81 208 THR A CA 1
ATOM 1713 C C . THR A 1 208 ? -19.144 -34.354 -59.478 1.00 42.81 208 THR A C 1
ATOM 1715 O O . THR A 1 208 ? -18.787 -33.335 -58.884 1.00 42.81 208 THR A O 1
ATOM 1718 N N . PRO A 1 209 ? -19.090 -34.464 -60.819 1.00 43.00 209 PRO A N 1
ATOM 1719 C CA . PRO A 1 209 ? -18.182 -33.695 -61.658 1.00 43.00 209 PRO A CA 1
ATOM 1720 C C . PRO A 1 209 ? -18.760 -32.373 -62.187 1.00 43.00 209 PRO A C 1
ATOM 1722 O O . PRO A 1 209 ? -19.954 -32.225 -62.420 1.00 43.00 209 PRO A O 1
ATOM 1725 N N . SER A 1 210 ? -17.829 -31.442 -62.420 1.00 43.47 210 SER A N 1
ATOM 1726 C CA . SER A 1 210 ? -17.864 -30.250 -63.281 1.00 43.47 210 SER A CA 1
ATOM 1727 C C . SER A 1 210 ? -19.107 -30.036 -64.161 1.00 43.47 210 SER A C 1
ATOM 1729 O O . SER A 1 210 ? -19.289 -30.739 -65.154 1.00 43.47 210 SER A O 1
ATOM 1731 N N . GLN A 1 211 ? -19.799 -28.910 -63.949 1.00 40.59 211 GLN A N 1
ATOM 1732 C CA . GLN A 1 211 ? -20.442 -28.162 -65.035 1.00 40.59 211 GLN A CA 1
ATOM 1733 C C . GLN A 1 211 ? -20.165 -26.655 -64.911 1.00 40.59 211 GLN A C 1
ATOM 1735 O O . GLN A 1 211 ? -20.647 -25.969 -64.015 1.00 40.59 211 GLN A O 1
ATOM 1740 N N . LYS A 1 212 ? -19.367 -26.147 -65.858 1.00 39.62 212 LYS A N 1
ATOM 1741 C CA . LYS A 1 212 ? -19.238 -24.725 -66.206 1.00 39.62 212 LYS A CA 1
ATOM 1742 C C . LYS A 1 212 ? -20.519 -24.236 -66.896 1.00 39.62 212 LYS A C 1
ATOM 1744 O O . LYS A 1 212 ? -20.990 -24.921 -67.796 1.00 39.62 212 LYS A O 1
ATOM 1749 N N . LYS A 1 213 ? -20.968 -23.014 -66.575 1.00 31.92 213 LYS A N 1
ATOM 1750 C CA . LYS A 1 213 ? -21.728 -22.063 -67.431 1.00 31.92 213 LYS A CA 1
ATOM 1751 C C . LYS A 1 213 ? -21.663 -20.678 -66.752 1.00 31.92 213 LYS A C 1
ATOM 1753 O O . LYS A 1 213 ? -22.137 -20.530 -65.637 1.00 31.92 213 LYS A O 1
ATOM 1758 N N . SER A 1 214 ? -20.770 -19.776 -67.168 1.00 28.09 214 SER A N 1
ATOM 1759 C CA . SER A 1 214 ? -20.889 -18.748 -68.227 1.00 28.09 214 SER A CA 1
ATOM 1760 C C . SER A 1 214 ? -21.738 -17.510 -67.862 1.00 28.09 214 SER A C 1
ATOM 1762 O O . SER A 1 214 ? -22.959 -17.565 -67.908 1.00 28.09 214 SER A O 1
ATOM 1764 N N . ASN A 1 215 ? -21.026 -16.404 -67.587 1.00 31.59 215 ASN A N 1
ATOM 1765 C CA . ASN A 1 215 ? -21.286 -14.975 -67.857 1.00 31.59 215 ASN A CA 1
ATOM 1766 C C . ASN A 1 215 ? -22.717 -14.396 -67.806 1.00 31.59 215 ASN A C 1
ATOM 1768 O O . ASN A 1 215 ? -23.548 -14.737 -68.642 1.00 31.59 215 ASN A O 1
ATOM 1772 N N . LYS A 1 216 ? -22.877 -13.279 -67.072 1.00 31.50 216 LYS A N 1
ATOM 1773 C CA . LYS A 1 216 ? -23.029 -11.932 -67.674 1.00 31.50 216 LYS A CA 1
ATOM 1774 C C . LYS A 1 216 ? -22.882 -10.804 -66.640 1.00 31.50 216 LYS A C 1
ATOM 1776 O O . LYS A 1 216 ? -23.297 -10.923 -65.495 1.00 31.50 216 LYS A O 1
ATOM 1781 N N . LYS A 1 217 ? -22.242 -9.727 -67.101 1.00 31.98 217 LYS A N 1
ATOM 1782 C CA . LYS A 1 217 ? -22.027 -8.435 -66.439 1.00 31.98 217 LYS A CA 1
ATOM 1783 C C . LYS A 1 217 ? -23.349 -7.660 -66.350 1.00 31.98 217 LYS A C 1
ATOM 1785 O O . LYS A 1 217 ? -24.135 -7.743 -67.287 1.00 31.98 217 LYS A O 1
ATOM 1790 N N . ASN A 1 218 ? -23.496 -6.815 -65.332 1.00 29.12 218 ASN A N 1
ATOM 1791 C CA . ASN A 1 218 ? -23.809 -5.410 -65.580 1.00 29.12 218 ASN A CA 1
ATOM 1792 C C . ASN A 1 218 ? -23.152 -4.516 -64.526 1.00 29.12 218 ASN A C 1
ATOM 1794 O O . ASN A 1 218 ? -23.121 -4.820 -63.336 1.00 29.12 218 ASN A O 1
ATOM 1798 N N . ILE A 1 219 ? -22.545 -3.469 -65.065 1.00 31.56 219 ILE A N 1
ATOM 1799 C CA . ILE A 1 219 ? -21.849 -2.357 -64.436 1.00 31.56 219 ILE A CA 1
ATOM 1800 C C . ILE A 1 219 ? -22.901 -1.266 -64.269 1.00 31.56 219 ILE A C 1
ATOM 1802 O O . ILE A 1 219 ? -23.653 -1.060 -65.211 1.00 31.56 219 ILE A O 1
ATOM 1806 N N . ASP A 1 220 ? -22.890 -0.546 -63.151 1.00 30.72 220 ASP A N 1
ATOM 1807 C CA . ASP A 1 220 ? -23.069 0.905 -63.197 1.00 30.72 220 ASP A CA 1
ATOM 1808 C C . ASP A 1 220 ? -22.213 1.560 -62.111 1.00 30.72 220 ASP A C 1
ATOM 1810 O O . ASP A 1 220 ? -22.360 1.330 -60.911 1.00 30.72 220 ASP A O 1
ATOM 1814 N N . ILE A 1 221 ? -21.248 2.339 -62.595 1.00 32.19 221 ILE A N 1
ATOM 1815 C CA . ILE A 1 221 ? -20.362 3.228 -61.854 1.00 32.19 221 ILE A CA 1
ATOM 1816 C C . ILE A 1 221 ? -20.809 4.640 -62.215 1.00 32.19 221 ILE A C 1
ATOM 1818 O O . ILE A 1 221 ? -20.795 4.991 -63.392 1.00 32.19 221 ILE A O 1
ATOM 1822 N N . ALA A 1 222 ? -21.069 5.485 -61.219 1.00 27.38 222 ALA A N 1
ATOM 1823 C CA . ALA A 1 222 ? -20.870 6.923 -61.365 1.00 27.38 222 ALA A CA 1
ATOM 1824 C C . ALA A 1 222 ? -20.477 7.543 -60.017 1.00 27.38 222 ALA A C 1
ATOM 1826 O O . ALA A 1 222 ? -21.299 7.793 -59.141 1.00 27.38 222 ALA A O 1
ATOM 1827 N N . ASN A 1 223 ? -19.171 7.770 -59.883 1.00 29.61 223 ASN A N 1
ATOM 1828 C CA . ASN A 1 223 ? -18.534 8.625 -58.886 1.00 29.61 223 ASN A CA 1
ATOM 1829 C C . ASN A 1 223 ? -18.690 10.107 -59.264 1.00 29.61 223 ASN A C 1
ATOM 1831 O O . ASN A 1 223 ? -18.646 10.420 -60.454 1.00 29.61 223 ASN A O 1
ATOM 1835 N N . LYS A 1 224 ? -18.704 11.000 -58.260 1.00 28.69 224 LYS A N 1
ATOM 1836 C CA . LYS A 1 224 ? -17.820 12.190 -58.093 1.00 28.69 224 LYS A CA 1
ATOM 1837 C C . LYS A 1 224 ? -18.350 13.057 -56.929 1.00 28.69 224 LYS A C 1
ATOM 1839 O O . LYS A 1 224 ? -19.497 13.474 -56.968 1.00 28.69 224 LYS A O 1
ATOM 1844 N N . THR A 1 225 ? -17.671 13.124 -55.771 1.00 28.72 225 THR A N 1
ATOM 1845 C CA . THR A 1 225 ? -16.603 14.083 -55.350 1.00 28.72 225 THR A CA 1
ATOM 1846 C C . THR A 1 225 ? -17.038 15.556 -55.379 1.00 28.72 225 THR A C 1
ATOM 1848 O O . THR A 1 225 ? -17.614 15.953 -56.378 1.00 28.72 225 THR A O 1
ATOM 1851 N N . VAL A 1 226 ? -16.729 16.481 -54.457 1.00 29.83 226 VAL A N 1
ATOM 1852 C CA . VAL A 1 226 ? -15.946 16.610 -53.197 1.00 29.83 226 VAL A CA 1
ATOM 1853 C C . VAL A 1 226 ? -16.141 18.092 -52.745 1.00 29.83 226 VAL A C 1
ATOM 1855 O O . VAL A 1 226 ? -16.558 18.898 -53.576 1.00 29.83 226 VAL A O 1
ATOM 1858 N N . ASN A 1 227 ? -15.763 18.447 -51.500 1.00 27.83 227 ASN A N 1
ATOM 1859 C CA . ASN A 1 227 ? -15.611 19.799 -50.887 1.00 27.83 227 ASN A CA 1
ATOM 1860 C C . ASN A 1 227 ? -16.852 20.328 -50.131 1.00 27.83 227 ASN A C 1
ATOM 1862 O O . ASN A 1 227 ? -17.964 20.184 -50.608 1.00 27.83 227 ASN A O 1
ATOM 1866 N N . THR A 1 228 ? -16.791 20.920 -48.930 1.00 28.22 228 THR A N 1
ATOM 1867 C CA . THR A 1 228 ? -15.745 21.688 -48.220 1.00 28.22 228 THR A CA 1
ATOM 1868 C C . THR A 1 228 ? -16.056 21.752 -46.712 1.00 28.22 228 THR A C 1
ATOM 1870 O O . THR A 1 228 ? -17.204 21.607 -46.300 1.00 28.22 228 THR A O 1
ATOM 1873 N N . ALA A 1 229 ? -15.020 22.032 -45.918 1.00 30.88 229 ALA A N 1
ATOM 1874 C CA . ALA A 1 229 ? -15.009 22.276 -44.476 1.00 30.88 229 ALA A CA 1
ATOM 1875 C C . ALA A 1 229 ? -16.056 23.278 -43.946 1.00 30.88 229 ALA A C 1
ATOM 1877 O O . ALA A 1 229 ? -16.362 24.266 -44.613 1.00 30.88 229 ALA A O 1
ATOM 1878 N N . ARG A 1 230 ? -16.490 23.078 -42.688 1.00 29.00 230 ARG A N 1
ATOM 1879 C CA . ARG A 1 230 ? -16.812 24.146 -41.720 1.00 29.00 230 ARG A CA 1
ATOM 1880 C C . ARG A 1 230 ? -16.941 23.582 -40.301 1.00 29.00 230 ARG A C 1
ATOM 1882 O O . ARG A 1 230 ? -17.846 22.812 -39.998 1.00 29.00 230 ARG A O 1
ATOM 1889 N N . GLU A 1 231 ? -16.008 23.994 -39.450 1.00 27.69 231 GLU A N 1
ATOM 1890 C CA . GLU A 1 231 ? -16.025 23.823 -37.999 1.00 27.69 231 GLU A CA 1
ATOM 1891 C C . GLU A 1 231 ? -17.188 24.619 -37.388 1.00 27.69 231 GLU A C 1
ATOM 1893 O O . GLU A 1 231 ? -17.302 25.833 -37.570 1.00 27.69 231 GLU A O 1
ATOM 1898 N N . GLY A 1 232 ? -18.063 23.930 -36.656 1.00 29.03 232 GLY A N 1
ATOM 1899 C CA . GLY A 1 232 ? -19.099 24.546 -35.834 1.00 29.03 232 GLY A CA 1
ATOM 1900 C C . GLY A 1 232 ? -18.536 24.922 -34.467 1.00 29.03 232 GLY A C 1
ATOM 1901 O O . GLY A 1 232 ? -18.340 24.061 -33.614 1.00 29.03 232 GLY A O 1
ATOM 1902 N N . SER A 1 233 ? -18.292 26.214 -34.259 1.00 30.06 233 SER A N 1
ATOM 1903 C CA . SER A 1 233 ? -17.983 26.804 -32.957 1.00 30.06 233 SER A CA 1
ATOM 1904 C C . SER A 1 233 ? -19.281 27.139 -32.215 1.00 30.06 233 SER A C 1
ATOM 1906 O O . SER A 1 233 ? -20.095 27.937 -32.677 1.00 30.06 233 SER A O 1
ATOM 1908 N N . ILE A 1 234 ? -19.478 26.533 -31.043 1.00 29.52 234 ILE A N 1
ATOM 1909 C CA . ILE A 1 234 ? -20.546 26.895 -30.105 1.00 29.52 234 ILE A CA 1
ATOM 1910 C C . ILE A 1 234 ? -20.031 28.053 -29.243 1.00 29.52 234 ILE A C 1
ATOM 1912 O O . ILE A 1 234 ? -19.076 27.900 -28.483 1.00 29.52 234 ILE A O 1
ATOM 1916 N N . ARG A 1 235 ? -20.655 29.227 -29.387 1.00 25.42 235 ARG A N 1
ATOM 1917 C CA . ARG A 1 235 ? -20.419 30.427 -28.570 1.00 25.42 235 ARG A CA 1
ATOM 1918 C C . ARG A 1 235 ? -21.371 30.430 -27.373 1.00 25.42 235 ARG A C 1
ATOM 1920 O O . ARG A 1 235 ? -22.576 30.297 -27.564 1.00 25.42 235 ARG A O 1
ATOM 1927 N N . PHE A 1 236 ? -20.851 30.693 -26.176 1.00 26.55 236 PHE A N 1
ATOM 1928 C CA . PHE A 1 236 ? -21.649 31.147 -25.035 1.00 26.55 236 PHE A CA 1
ATOM 1929 C C . PHE A 1 236 ? -21.227 32.571 -24.662 1.00 26.55 236 PHE A C 1
ATOM 1931 O O . PHE A 1 236 ? -20.064 32.827 -24.363 1.00 26.55 236 PHE A O 1
ATOM 1938 N N . ASN A 1 237 ? -22.192 33.492 -24.717 1.00 24.84 237 ASN A N 1
ATOM 1939 C CA . ASN A 1 237 ? -22.073 34.879 -24.275 1.00 24.84 237 ASN A CA 1
ATOM 1940 C C . ASN A 1 237 ? -22.304 34.954 -22.760 1.00 24.84 237 ASN A C 1
ATOM 1942 O O . ASN A 1 237 ? -23.348 34.505 -22.286 1.00 24.84 237 ASN A O 1
ATOM 1946 N N . VAL A 1 238 ? -21.399 35.596 -22.022 1.00 29.92 238 VAL 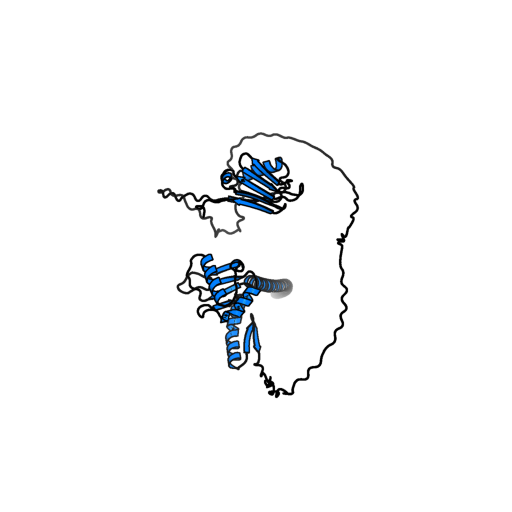A N 1
ATOM 1947 C CA . VAL A 1 238 ? -21.661 36.062 -20.652 1.00 29.92 238 VAL A CA 1
ATOM 1948 C C . VAL A 1 238 ? -21.644 37.585 -20.665 1.00 29.92 238 VAL A C 1
ATOM 1950 O O . VAL A 1 238 ? -20.707 38.204 -21.160 1.00 29.92 238 VAL A O 1
ATOM 1953 N N . ARG A 1 239 ? -22.746 38.164 -20.182 1.00 27.61 239 ARG A N 1
ATOM 1954 C CA . ARG A 1 239 ? -22.985 39.602 -20.045 1.00 27.61 239 ARG A CA 1
ATOM 1955 C C . ARG A 1 239 ? -22.194 40.166 -18.866 1.00 27.61 239 ARG A C 1
ATOM 1957 O O . ARG A 1 239 ? -22.261 39.625 -17.766 1.00 27.61 239 ARG A O 1
ATOM 1964 N N . ASP A 1 240 ? -21.535 41.292 -19.111 1.00 26.86 240 ASP A N 1
ATOM 1965 C CA . ASP A 1 240 ? -20.978 42.196 -18.109 1.00 26.86 240 ASP A CA 1
ATOM 1966 C C . ASP A 1 240 ? -22.077 42.942 -17.340 1.00 26.86 240 ASP A C 1
ATOM 1968 O O . ASP A 1 240 ? -22.975 43.531 -17.944 1.00 26.86 240 ASP A O 1
ATOM 1972 N N . THR A 1 241 ? -21.926 43.045 -16.017 1.00 26.64 241 THR A N 1
ATOM 1973 C CA . THR A 1 241 ? -22.435 44.183 -15.235 1.00 26.64 241 THR A CA 1
ATOM 1974 C C . THR A 1 241 ? -21.422 44.572 -14.156 1.00 26.64 241 THR A C 1
ATOM 1976 O O . THR A 1 241 ? -21.150 43.807 -13.234 1.00 26.64 241 THR A O 1
ATOM 1979 N N . LYS A 1 242 ? -20.873 45.786 -14.292 1.00 27.52 242 LYS A N 1
ATOM 1980 C CA . LYS A 1 242 ? -20.038 46.523 -13.325 1.00 27.52 242 LYS A CA 1
ATOM 1981 C C . LYS A 1 242 ? -20.852 47.046 -12.128 1.00 27.52 242 LYS A C 1
ATOM 1983 O O . LYS A 1 242 ? -21.955 47.543 -12.334 1.00 27.52 242 LYS A O 1
ATOM 1988 N N . LYS A 1 243 ? -20.221 47.098 -10.943 1.00 26.81 243 LYS A N 1
ATOM 1989 C CA . LYS A 1 243 ? -20.281 48.169 -9.903 1.00 26.81 243 LYS A CA 1
ATOM 1990 C C . LYS A 1 243 ? -19.290 47.790 -8.780 1.00 26.81 243 LYS A C 1
ATOM 1992 O O . LYS A 1 243 ? -19.404 46.696 -8.250 1.00 26.81 243 LYS A O 1
ATOM 1997 N N . GLN A 1 244 ? -18.121 48.433 -8.653 1.00 26.38 244 GLN A N 1
ATOM 1998 C CA . GLN A 1 244 ? -17.776 49.686 -7.937 1.00 26.38 244 GLN A CA 1
ATOM 1999 C C . GLN A 1 244 ? -18.015 49.686 -6.416 1.00 26.38 244 GLN A C 1
ATOM 2001 O O . GLN A 1 244 ? -19.132 49.406 -6.006 1.00 26.38 244 GLN A O 1
ATOM 2006 N N . LEU A 1 245 ? -16.959 50.047 -5.658 1.00 26.53 245 LEU A N 1
ATOM 2007 C CA . LEU A 1 245 ? -16.865 50.886 -4.433 1.00 26.53 245 LEU A CA 1
ATOM 2008 C C . LEU A 1 245 ? -15.557 50.505 -3.693 1.00 26.53 245 LEU A C 1
ATOM 2010 O O . LEU A 1 245 ? -15.419 49.381 -3.227 1.00 26.53 245 LEU A O 1
ATOM 2014 N N . GLU A 1 246 ? -14.451 51.226 -3.895 1.00 24.95 246 GLU A N 1
ATOM 2015 C CA . GLU A 1 246 ? -13.986 52.440 -3.183 1.00 24.95 246 GLU A CA 1
ATOM 2016 C C . GLU A 1 246 ? -13.515 52.231 -1.729 1.00 24.95 246 GLU A C 1
ATOM 2018 O O . GLU A 1 246 ? -14.198 51.670 -0.880 1.00 24.95 246 GLU A O 1
ATOM 2023 N N . SER A 1 247 ? -12.298 52.721 -1.489 1.00 29.72 247 SER A N 1
ATOM 2024 C CA . SER A 1 247 ? -11.500 52.713 -0.260 1.00 29.72 247 SER A CA 1
ATOM 2025 C C . SER A 1 247 ? -11.446 54.101 0.388 1.00 29.72 247 SER A C 1
ATOM 2027 O O . SER A 1 247 ? -11.380 55.086 -0.345 1.00 29.72 247 SER A O 1
ATOM 2029 N N . PRO A 1 248 ? -11.306 54.183 1.720 1.00 28.19 248 PRO A N 1
ATOM 2030 C CA . PRO A 1 248 ? -10.537 55.272 2.356 1.00 28.19 248 PRO A CA 1
ATOM 2031 C C . PRO A 1 248 ? -9.606 54.719 3.466 1.00 28.19 248 PRO A C 1
ATOM 2033 O O . PRO A 1 248 ? -10.009 53.848 4.228 1.00 28.19 248 PRO A O 1
ATOM 2036 N N . SER A 1 249 ? -8.291 54.966 3.490 1.00 25.12 249 SER A N 1
ATOM 2037 C CA . SER A 1 249 ? -7.520 56.197 3.780 1.00 25.12 249 SER A CA 1
ATOM 2038 C C . SER A 1 249 ? -6.963 56.228 5.222 1.00 25.12 249 SER A C 1
ATOM 2040 O O . SER A 1 249 ? -7.665 55.922 6.179 1.00 25.12 249 SER A O 1
ATOM 2042 N N . ASP A 1 250 ? -5.689 56.644 5.324 1.00 27.45 250 ASP A N 1
ATOM 2043 C CA . ASP A 1 250 ? -4.939 57.110 6.513 1.00 27.45 250 ASP A CA 1
ATOM 2044 C C . ASP A 1 250 ? -4.567 56.059 7.592 1.00 27.45 250 ASP A C 1
ATOM 2046 O O . ASP A 1 250 ? -5.229 55.052 7.764 1.00 27.45 250 ASP A O 1
ATOM 2050 N N . ARG A 1 251 ? -3.483 56.152 8.380 1.00 27.22 251 ARG A N 1
ATOM 2051 C CA . ARG A 1 251 ? -2.718 57.303 8.881 1.00 27.22 251 ARG A CA 1
ATOM 2052 C C . ARG A 1 251 ? -1.365 56.819 9.450 1.00 27.22 251 ARG A C 1
ATOM 2054 O O . ARG A 1 251 ? -1.273 55.747 10.038 1.00 27.22 251 ARG A O 1
ATOM 2061 N N . LYS A 1 252 ? -0.327 57.649 9.310 1.00 28.62 252 LYS A N 1
ATOM 2062 C CA . LYS A 1 252 ? 1.025 57.518 9.899 1.00 28.62 252 LYS A CA 1
ATOM 2063 C C . LYS A 1 252 ? 1.001 57.405 11.433 1.00 28.62 252 LYS A C 1
ATOM 2065 O O . LYS A 1 252 ? 0.187 58.087 12.045 1.00 28.62 252 LYS A O 1
ATOM 2070 N N . GLN A 1 253 ? 2.026 56.772 12.025 1.00 28.83 253 GLN A N 1
ATOM 2071 C CA . GLN A 1 253 ? 2.828 57.368 13.114 1.00 28.83 253 GLN A CA 1
ATOM 2072 C C . GLN A 1 253 ? 4.127 56.587 13.414 1.00 28.83 253 GLN A C 1
ATOM 2074 O O . GLN A 1 253 ? 4.133 55.370 13.554 1.00 28.83 253 GLN A O 1
ATOM 2079 N N . LYS A 1 254 ? 5.234 57.340 13.495 1.00 25.97 254 LYS A N 1
ATOM 2080 C CA . LYS A 1 254 ? 6.556 56.951 14.012 1.00 25.97 254 LYS A CA 1
ATOM 2081 C C . LYS A 1 254 ? 6.550 57.019 15.540 1.00 25.97 254 LYS A C 1
ATOM 2083 O O . LYS A 1 254 ? 6.061 58.020 16.054 1.00 25.97 254 LYS A O 1
ATOM 2088 N N . ILE A 1 255 ? 7.256 56.110 16.219 1.00 27.05 255 ILE A N 1
ATOM 2089 C CA . ILE A 1 255 ? 7.936 56.399 17.496 1.00 27.05 255 ILE A CA 1
ATOM 2090 C C . ILE A 1 255 ? 9.304 55.697 17.501 1.00 27.05 255 ILE A C 1
ATOM 2092 O O . ILE A 1 255 ? 9.404 54.499 17.249 1.00 27.05 255 ILE A O 1
ATOM 2096 N N . ASN A 1 256 ? 10.352 56.477 17.773 1.00 27.48 256 ASN A N 1
ATOM 2097 C CA . ASN A 1 256 ? 11.722 56.034 18.030 1.00 27.48 256 ASN A CA 1
ATOM 2098 C C . ASN A 1 256 ? 11.873 55.634 19.504 1.00 27.48 256 ASN A C 1
ATOM 2100 O O . ASN A 1 256 ? 11.403 56.371 20.371 1.00 27.48 256 ASN A O 1
ATOM 2104 N N . THR A 1 257 ? 12.652 54.595 19.818 1.00 26.69 257 THR A N 1
ATOM 2105 C CA . THR A 1 257 ? 13.426 54.567 21.074 1.00 26.69 257 THR A CA 1
ATOM 2106 C C . THR A 1 257 ? 14.689 53.713 20.934 1.00 26.69 257 THR A C 1
ATOM 2108 O O . THR A 1 257 ? 14.658 52.566 20.503 1.00 26.69 257 THR A O 1
ATOM 2111 N N . THR A 1 258 ? 15.813 54.316 21.297 1.00 30.23 258 THR A N 1
ATOM 2112 C CA . THR A 1 258 ? 17.179 53.788 21.333 1.00 30.23 258 THR A CA 1
ATOM 2113 C C . THR A 1 258 ? 17.398 52.895 22.561 1.00 30.23 258 THR A C 1
ATOM 2115 O O . THR A 1 258 ? 17.033 53.306 23.661 1.00 30.23 258 THR A O 1
ATOM 2118 N N . ARG A 1 259 ? 18.095 51.751 22.428 1.00 25.98 259 ARG A N 1
ATOM 2119 C CA . ARG A 1 259 ? 19.029 51.236 23.460 1.00 25.98 259 ARG A CA 1
ATOM 2120 C C . ARG A 1 259 ? 19.875 50.056 22.963 1.00 25.98 259 ARG A C 1
ATOM 2122 O O . ARG A 1 259 ? 19.364 49.001 22.607 1.00 25.98 259 ARG A O 1
ATOM 2129 N N . ASN A 1 260 ? 21.191 50.248 23.018 1.00 30.00 260 ASN A N 1
ATOM 2130 C CA . ASN A 1 260 ? 22.212 49.211 22.901 1.00 30.00 260 ASN A CA 1
ATOM 2131 C C . ASN A 1 260 ? 22.064 48.160 24.009 1.00 30.00 260 ASN A C 1
ATOM 2133 O O . ASN A 1 260 ? 22.123 48.521 25.180 1.00 30.00 260 ASN A O 1
ATOM 2137 N N . THR A 1 261 ? 22.016 46.875 23.648 1.00 28.73 261 THR A N 1
ATOM 2138 C CA . THR A 1 261 ? 22.619 45.786 24.436 1.00 28.73 261 THR A CA 1
ATOM 2139 C C . THR A 1 261 ? 23.088 44.676 23.491 1.00 28.73 261 THR A C 1
ATOM 2141 O O . THR A 1 261 ? 22.327 44.171 22.671 1.00 28.73 261 THR A O 1
ATOM 2144 N N . ARG A 1 262 ? 24.367 44.299 23.589 1.00 33.88 262 ARG A N 1
ATOM 2145 C CA . ARG A 1 262 ? 24.895 43.071 22.983 1.00 33.88 262 ARG A CA 1
ATOM 2146 C C . ARG A 1 262 ? 24.278 41.879 23.714 1.00 33.88 262 ARG A C 1
ATOM 2148 O O . ARG A 1 262 ? 24.544 41.714 24.902 1.00 33.88 262 ARG A O 1
ATOM 2155 N N . LYS A 1 263 ? 23.520 41.037 23.009 1.00 30.47 263 LYS A N 1
ATOM 2156 C CA . LYS A 1 263 ? 23.237 39.651 23.407 1.00 30.47 263 LYS A CA 1
ATOM 2157 C C . LYS A 1 263 ? 23.214 38.760 22.170 1.00 30.47 263 LYS A C 1
ATOM 2159 O O . LYS A 1 263 ? 22.481 38.992 21.218 1.00 30.47 263 LYS A O 1
ATOM 2164 N N . THR A 1 264 ? 24.064 37.747 22.212 1.00 39.56 264 THR A N 1
ATOM 2165 C CA . THR A 1 264 ? 24.057 36.563 21.361 1.00 39.56 264 THR A CA 1
ATOM 2166 C C . THR A 1 264 ? 22.750 35.797 21.562 1.00 39.56 264 THR A C 1
ATOM 2168 O O . THR A 1 264 ? 22.539 35.262 22.647 1.00 39.56 264 THR A O 1
ATOM 2171 N N . THR A 1 265 ? 21.896 35.702 20.542 1.00 30.98 265 THR A N 1
ATOM 2172 C CA . THR A 1 265 ? 20.805 34.712 20.517 1.00 30.98 265 THR A CA 1
ATOM 2173 C C . THR A 1 265 ? 20.614 34.169 19.107 1.00 30.98 265 THR A C 1
ATOM 2175 O O . THR A 1 265 ? 20.040 34.811 18.229 1.00 30.98 265 THR A O 1
ATOM 2178 N N . THR A 1 266 ? 21.116 32.958 18.903 1.00 40.16 266 THR A N 1
ATOM 2179 C CA . THR A 1 266 ? 20.725 32.056 17.824 1.00 40.16 266 THR A CA 1
ATOM 2180 C C . THR A 1 266 ? 19.247 31.707 17.986 1.00 40.16 266 THR A C 1
ATOM 2182 O O . THR A 1 266 ? 18.907 30.843 18.787 1.00 40.16 266 THR A O 1
ATOM 2185 N N . ASN A 1 267 ? 18.368 32.359 17.230 1.00 39.12 267 ASN A N 1
ATOM 2186 C CA . ASN A 1 267 ? 16.959 31.975 17.138 1.00 39.12 267 ASN A CA 1
ATOM 2187 C C . ASN A 1 267 ? 16.716 31.285 15.791 1.00 39.12 267 ASN A C 1
ATOM 2189 O O . ASN A 1 267 ? 16.104 31.846 14.888 1.00 39.12 267 ASN A O 1
ATOM 2193 N N . CYS A 1 268 ? 17.231 30.061 15.650 1.00 38.44 268 CYS A N 1
ATOM 2194 C CA . CYS A 1 268 ? 16.620 29.090 14.745 1.00 38.44 268 CYS A CA 1
ATOM 2195 C C . CYS A 1 268 ? 15.483 28.403 15.513 1.00 38.44 268 CYS A C 1
ATOM 2197 O O . CYS A 1 268 ? 15.683 28.064 16.683 1.00 38.44 268 CYS A O 1
ATOM 2199 N N . PRO A 1 269 ? 14.305 28.179 14.906 1.00 36.75 269 PRO A N 1
ATOM 2200 C CA . PRO A 1 269 ? 13.297 27.333 15.530 1.00 36.75 269 PRO A CA 1
ATOM 2201 C C . PRO A 1 269 ? 13.873 25.920 15.749 1.00 36.75 269 PRO A C 1
ATOM 2203 O O . PRO A 1 269 ? 14.733 25.483 14.974 1.00 36.75 269 PRO A O 1
ATOM 2206 N N . PRO A 1 270 ? 13.437 25.195 16.796 1.00 42.09 270 PRO A N 1
ATOM 2207 C CA . PRO A 1 270 ? 13.908 23.841 17.045 1.00 42.09 270 PRO A CA 1
ATOM 2208 C C . PRO A 1 270 ? 13.600 22.956 15.834 1.00 42.09 270 PRO A C 1
ATOM 2210 O O . PRO A 1 270 ? 12.493 22.967 15.300 1.00 42.09 270 PRO A O 1
ATOM 2213 N N . ILE A 1 271 ? 14.595 22.168 15.421 1.00 54.59 271 ILE A N 1
ATOM 2214 C CA . ILE A 1 271 ? 14.583 21.332 14.207 1.00 54.59 271 ILE A CA 1
ATOM 2215 C C . ILE A 1 271 ? 13.489 20.237 14.254 1.00 54.59 271 ILE A C 1
ATOM 2217 O O . ILE A 1 271 ? 13.236 19.564 13.257 1.00 54.59 271 ILE A O 1
ATOM 2221 N N . ARG A 1 272 ? 12.791 20.065 15.387 1.00 51.41 272 ARG A N 1
ATOM 2222 C CA . ARG A 1 272 ? 11.762 19.039 15.579 1.00 51.41 272 ARG A CA 1
ATOM 2223 C C . ARG A 1 272 ? 10.860 19.337 16.792 1.00 51.41 272 ARG A C 1
ATOM 2225 O O . ARG A 1 272 ? 11.395 19.647 17.854 1.00 51.41 272 ARG A O 1
ATOM 2232 N N . PRO A 1 273 ? 9.529 19.147 16.705 1.00 49.56 273 PRO A N 1
ATOM 2233 C CA . PRO A 1 273 ? 8.692 18.964 17.889 1.00 49.56 273 PRO A CA 1
ATOM 2234 C C . PRO A 1 273 ? 8.970 17.588 18.520 1.00 49.56 273 PRO A C 1
ATOM 2236 O O . PRO A 1 273 ? 8.867 16.553 17.859 1.00 49.56 273 PRO A O 1
ATOM 2239 N N . ILE A 1 274 ? 9.371 17.584 19.791 1.00 53.41 274 ILE A N 1
ATOM 2240 C CA . ILE A 1 274 ? 9.675 16.381 20.579 1.00 53.41 274 ILE A CA 1
ATOM 2241 C C . ILE A 1 274 ? 8.379 15.899 21.248 1.00 53.41 274 ILE A C 1
ATOM 2243 O O . ILE A 1 274 ? 7.624 16.699 21.794 1.00 53.41 274 ILE A O 1
ATOM 2247 N N . THR A 1 275 ? 8.104 14.597 21.204 1.00 49.84 275 THR A N 1
ATOM 2248 C CA . THR A 1 275 ? 7.050 13.956 22.008 1.00 49.84 275 THR A CA 1
ATOM 2249 C C . THR A 1 275 ? 7.506 13.837 23.460 1.00 49.84 275 THR A C 1
ATOM 2251 O O . THR A 1 275 ? 8.618 13.381 23.703 1.00 49.84 275 THR A O 1
ATOM 2254 N N . VAL A 1 276 ? 6.655 14.232 24.409 1.00 44.84 276 VAL A N 1
ATOM 2255 C CA . VAL A 1 276 ? 6.943 14.228 25.855 1.00 44.84 276 VAL A CA 1
ATOM 2256 C C . VAL A 1 276 ? 7.317 12.817 26.335 1.00 44.84 276 VAL A C 1
ATOM 2258 O O . VAL A 1 276 ? 6.524 11.888 26.196 1.00 44.84 276 VAL A O 1
ATOM 2261 N N . GLY A 1 277 ? 8.525 12.669 26.875 1.00 56.56 277 GLY A N 1
ATOM 2262 C CA . GLY A 1 277 ? 9.077 11.441 27.446 1.00 56.56 277 GLY A CA 1
ATOM 2263 C C . GLY A 1 277 ? 10.556 11.640 27.791 1.00 56.56 277 GLY A C 1
ATOM 2264 O O . GLY A 1 277 ? 11.253 12.371 27.091 1.00 56.56 277 GLY A O 1
ATOM 2265 N N . ASP A 1 278 ? 11.033 11.012 28.867 1.00 56.16 278 ASP A N 1
ATOM 2266 C CA . ASP A 1 278 ? 12.343 11.317 29.472 1.00 56.16 278 ASP A CA 1
ATOM 2267 C C . ASP A 1 278 ? 13.558 10.817 28.665 1.00 56.16 278 ASP A C 1
ATOM 2269 O O . ASP A 1 278 ? 14.701 11.093 29.026 1.00 56.16 278 ASP A O 1
ATOM 2273 N N . THR A 1 279 ? 13.345 10.084 27.564 1.00 57.78 279 THR A N 1
ATOM 2274 C CA . THR A 1 279 ? 14.432 9.531 26.740 1.00 57.78 279 THR A CA 1
ATOM 2275 C C . THR A 1 279 ? 14.181 9.710 25.239 1.00 57.78 279 THR A C 1
ATOM 2277 O O . THR A 1 279 ? 13.187 9.245 24.683 1.00 57.78 279 THR A O 1
ATOM 2280 N N . ASP A 1 280 ? 15.111 10.392 24.560 1.00 61.06 280 ASP A N 1
ATOM 2281 C CA . ASP A 1 280 ? 15.129 10.518 23.100 1.00 61.06 280 ASP A CA 1
ATOM 2282 C C . ASP A 1 280 ? 15.763 9.262 22.488 1.00 61.06 280 ASP A C 1
ATOM 2284 O O . ASP A 1 280 ? 16.967 9.038 22.595 1.00 61.06 280 ASP A O 1
ATOM 2288 N N . HIS A 1 281 ? 14.951 8.418 21.850 1.00 57.41 281 HIS A N 1
ATOM 2289 C CA . HIS A 1 281 ? 15.424 7.180 21.224 1.00 57.41 281 HIS A CA 1
ATOM 2290 C C . HIS A 1 281 ? 16.237 7.399 19.934 1.00 57.41 281 HIS A C 1
ATOM 2292 O O . HIS A 1 281 ? 16.750 6.428 19.382 1.00 57.41 281 HIS A O 1
ATOM 2298 N N . HIS A 1 282 ? 16.355 8.637 19.437 1.00 51.75 282 HIS A N 1
ATOM 2299 C CA . HIS A 1 282 ? 17.108 8.946 18.217 1.00 51.75 282 HIS A CA 1
ATOM 2300 C C . HIS A 1 282 ? 17.934 10.237 18.364 1.00 51.75 282 HIS A C 1
ATOM 2302 O O . HIS A 1 282 ? 17.672 11.213 17.653 1.00 51.75 282 HIS A O 1
ATOM 2308 N N . PRO A 1 283 ? 18.950 10.261 19.249 1.00 56.28 283 PRO A N 1
ATOM 2309 C CA . PRO A 1 283 ? 19.795 11.435 19.399 1.00 56.28 283 PRO A CA 1
ATOM 2310 C C . PRO A 1 283 ? 20.599 11.673 18.106 1.00 56.28 283 PRO A C 1
ATOM 2312 O O . PRO A 1 283 ? 21.107 10.716 17.507 1.00 56.28 283 PRO A O 1
ATOM 2315 N N . PRO A 1 284 ? 20.752 12.930 17.651 1.00 45.09 284 PRO A N 1
ATOM 2316 C CA . PRO A 1 284 ? 21.592 13.239 16.503 1.00 45.09 284 PRO A CA 1
ATOM 2317 C C . PRO A 1 284 ? 23.030 12.799 16.790 1.00 45.09 284 PRO A C 1
ATOM 2319 O O . PRO A 1 284 ? 23.640 13.197 17.782 1.00 45.09 284 PRO A O 1
ATOM 2322 N N . THR A 1 285 ? 23.573 11.951 15.920 1.00 44.22 285 THR A N 1
ATOM 2323 C CA . THR A 1 285 ? 24.921 11.404 16.068 1.00 44.22 285 THR A CA 1
ATOM 2324 C C . THR A 1 285 ? 25.954 12.507 15.835 1.00 44.22 285 THR A C 1
ATOM 2326 O O . THR A 1 285 ? 26.312 12.814 14.700 1.00 44.22 285 THR A O 1
ATOM 2329 N N . TYR A 1 286 ? 26.444 13.116 16.912 1.00 40.47 286 TYR A N 1
ATOM 2330 C CA . TYR A 1 286 ? 27.619 13.980 16.862 1.00 40.47 286 TYR A CA 1
ATOM 2331 C C . TYR A 1 286 ? 28.873 13.103 16.797 1.00 40.47 286 TYR A C 1
ATOM 2333 O O . TYR A 1 286 ? 29.225 12.444 17.772 1.00 40.47 286 TYR A O 1
ATOM 2341 N N . GLN A 1 287 ? 29.558 13.084 15.651 1.00 39.47 287 GLN A N 1
ATOM 2342 C CA . GLN A 1 287 ? 30.924 12.564 15.595 1.00 39.47 287 GLN A CA 1
ATOM 2343 C C . GLN A 1 287 ? 31.898 13.673 16.026 1.00 39.47 287 GLN A C 1
ATOM 2345 O O . GLN A 1 287 ? 31.891 14.744 15.412 1.00 39.47 287 GLN A O 1
ATOM 2350 N N . PRO A 1 288 ? 32.724 13.458 17.065 1.00 40.97 288 PRO A N 1
ATOM 2351 C CA . PRO A 1 288 ? 33.697 14.444 17.508 1.00 40.97 288 PRO A CA 1
ATOM 2352 C C . PRO A 1 288 ? 34.851 14.543 16.504 1.00 40.97 288 PRO A C 1
ATOM 2354 O O . PRO A 1 288 ? 35.400 13.543 16.039 1.00 40.97 288 PRO A O 1
ATOM 2357 N N . THR A 1 289 ? 35.227 15.774 16.165 1.00 38.12 289 THR A N 1
ATOM 2358 C CA . THR A 1 289 ? 36.381 16.083 15.321 1.00 38.12 289 THR A CA 1
ATOM 2359 C C . THR A 1 289 ? 37.672 15.878 16.112 1.00 38.12 289 THR A C 1
ATOM 2361 O O . THR A 1 289 ? 38.138 16.803 16.772 1.00 38.12 289 THR A O 1
ATOM 2364 N N . ASN A 1 290 ? 38.268 14.689 16.022 1.00 37.75 290 ASN A N 1
ATOM 2365 C CA . ASN A 1 290 ? 39.650 14.478 16.446 1.00 37.75 290 ASN A CA 1
ATOM 2366 C C . ASN A 1 290 ? 40.590 14.604 15.243 1.00 37.75 290 ASN A C 1
ATOM 2368 O O . ASN A 1 290 ? 40.497 13.878 14.254 1.00 37.75 290 ASN A O 1
ATOM 2372 N N . SER A 1 291 ? 41.494 15.570 15.349 1.00 47.44 291 SER A N 1
ATOM 2373 C CA . SER A 1 291 ? 42.640 15.808 14.483 1.00 47.44 291 SER A CA 1
ATOM 2374 C C . SER A 1 291 ? 43.620 14.632 14.523 1.00 47.44 291 SER A C 1
ATOM 2376 O O . SER A 1 291 ? 44.222 14.431 15.568 1.00 47.44 291 SER A O 1
ATOM 2378 N N . ILE A 1 292 ? 43.819 13.918 13.404 1.00 37.16 292 ILE A N 1
ATOM 2379 C CA . ILE A 1 292 ? 45.043 13.163 13.048 1.00 37.16 292 ILE A CA 1
ATOM 2380 C C . ILE A 1 292 ? 45.073 12.931 11.511 1.00 37.16 292 ILE A C 1
ATOM 2382 O O . ILE A 1 292 ? 44.104 12.481 10.907 1.00 37.16 292 ILE A O 1
ATOM 2386 N N . SER A 1 293 ? 46.196 13.337 10.907 1.00 38.75 293 SER A N 1
ATOM 2387 C CA . SER A 1 293 ? 46.758 13.147 9.548 1.00 38.75 293 SER A CA 1
ATOM 2388 C C . SER A 1 293 ? 45.905 12.694 8.339 1.00 38.75 293 SER A C 1
ATOM 2390 O O . SER A 1 293 ? 45.532 11.535 8.187 1.00 38.75 293 SER A O 1
ATOM 2392 N N . LYS A 1 294 ? 45.799 13.634 7.384 1.00 45.75 294 LYS A N 1
ATOM 2393 C CA . LYS A 1 294 ? 45.797 13.524 5.907 1.00 45.75 294 LYS A CA 1
ATOM 2394 C C . LYS A 1 294 ? 45.634 12.125 5.280 1.00 45.75 294 LYS A C 1
ATOM 2396 O O . LYS A 1 294 ? 46.606 11.425 5.026 1.00 45.75 294 LYS A O 1
ATOM 2401 N N . THR A 1 295 ? 44.431 11.875 4.771 1.00 34.91 295 THR A N 1
ATOM 2402 C CA . THR A 1 295 ? 44.252 11.596 3.336 1.00 34.91 295 THR A CA 1
ATOM 2403 C C . THR A 1 295 ? 43.158 12.534 2.829 1.00 34.91 295 THR A C 1
ATOM 2405 O O . THR A 1 295 ? 41.999 12.432 3.231 1.00 34.91 295 THR A O 1
ATOM 2408 N N . GLU A 1 296 ? 43.517 13.522 2.008 1.00 48.31 296 GLU A N 1
ATOM 2409 C CA . GLU A 1 296 ? 42.532 14.398 1.370 1.00 48.31 296 GLU A CA 1
ATOM 2410 C C . GLU A 1 296 ? 41.727 13.569 0.366 1.00 48.31 296 GLU A C 1
ATOM 2412 O O . GLU A 1 296 ? 42.104 13.400 -0.792 1.00 48.31 296 GLU A O 1
ATOM 2417 N N . LYS A 1 297 ? 40.598 13.014 0.817 1.00 45.69 297 LYS A N 1
ATOM 2418 C CA . LYS A 1 297 ? 39.561 12.539 -0.099 1.00 45.69 297 LYS A CA 1
ATOM 2419 C C . LYS A 1 297 ? 39.170 13.735 -0.977 1.00 45.69 297 LYS A C 1
ATOM 2421 O O . LYS A 1 297 ? 38.889 14.799 -0.416 1.00 45.69 297 LYS A O 1
ATOM 2426 N N . PRO A 1 298 ? 39.143 13.610 -2.317 1.00 44.22 298 PRO A N 1
ATOM 2427 C CA . PRO A 1 298 ? 38.785 14.729 -3.176 1.00 44.22 298 PRO A CA 1
ATOM 2428 C C . PRO A 1 298 ? 37.406 15.238 -2.750 1.00 44.22 298 PRO A C 1
ATOM 2430 O O . PRO A 1 298 ? 36.466 14.445 -2.642 1.00 44.22 298 PRO A O 1
ATOM 2433 N N . LYS A 1 299 ? 37.295 16.543 -2.456 1.00 48.09 299 LYS A N 1
ATOM 2434 C CA . LYS A 1 299 ? 36.012 17.201 -2.172 1.00 48.09 299 LYS A CA 1
ATOM 2435 C C . LYS A 1 299 ? 35.059 16.843 -3.309 1.00 48.09 299 LYS A C 1
ATOM 2437 O O . LYS A 1 299 ? 35.203 17.355 -4.417 1.00 48.09 299 LYS A O 1
ATOM 2442 N N . ARG A 1 300 ? 34.104 15.950 -3.041 1.00 54.84 300 ARG A N 1
ATOM 2443 C CA . ARG A 1 300 ? 33.012 15.661 -3.968 1.00 54.84 300 ARG A CA 1
ATOM 2444 C C . ARG A 1 300 ? 32.292 16.982 -4.207 1.00 54.84 300 ARG A C 1
ATOM 2446 O O . ARG A 1 300 ? 31.776 17.586 -3.268 1.00 54.84 300 ARG A O 1
ATOM 2453 N N . SER A 1 301 ? 32.335 17.478 -5.437 1.00 64.19 301 SER A N 1
ATOM 2454 C CA . SER A 1 301 ? 31.566 18.650 -5.829 1.00 64.19 301 SER A CA 1
ATOM 2455 C C . SER A 1 301 ? 30.099 18.245 -5.789 1.00 64.19 301 SER A C 1
ATOM 2457 O O . SER A 1 301 ? 29.657 17.550 -6.689 1.00 64.19 301 SER A O 1
ATOM 2459 N N . CYS A 1 302 ? 29.356 18.591 -4.741 1.00 72.75 302 CYS A N 1
ATOM 2460 C CA . CYS A 1 302 ? 27.907 18.389 -4.722 1.00 72.75 302 CYS A CA 1
ATOM 2461 C C . CYS A 1 302 ? 27.233 19.527 -5.506 1.00 72.75 302 CYS A C 1
ATOM 2463 O O . CYS A 1 302 ? 27.590 20.693 -5.321 1.00 72.75 302 CYS A O 1
ATOM 2465 N N . LEU A 1 303 ? 26.285 19.181 -6.383 1.00 85.00 303 LEU A N 1
ATOM 2466 C CA . LEU A 1 303 ? 25.410 20.128 -7.081 1.00 85.00 303 LEU A CA 1
ATOM 2467 C C . LEU A 1 303 ? 24.100 20.219 -6.307 1.00 85.00 303 LEU A C 1
ATOM 2469 O O . LEU A 1 303 ? 23.454 19.204 -6.053 1.00 85.00 303 LEU A O 1
ATOM 2473 N N . TYR A 1 304 ? 23.719 21.434 -5.945 1.00 90.12 304 TYR A N 1
ATOM 2474 C CA . TYR A 1 304 ? 22.516 21.736 -5.189 1.00 90.12 304 TYR A CA 1
ATOM 2475 C C . TYR A 1 304 ? 21.422 22.216 -6.142 1.00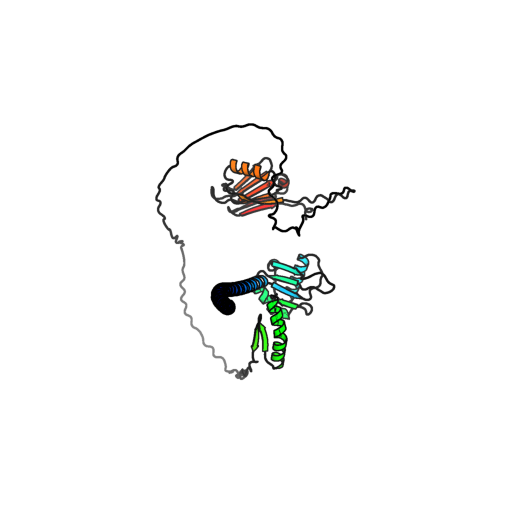 90.12 304 TYR A C 1
ATOM 2477 O O . TYR A 1 304 ? 21.479 23.330 -6.670 1.00 90.12 304 TYR A O 1
ATOM 2485 N N . ILE A 1 305 ? 20.426 21.360 -6.360 1.00 91.81 305 ILE A N 1
ATOM 2486 C CA . ILE A 1 305 ? 19.257 21.654 -7.190 1.00 91.81 305 ILE A CA 1
ATOM 2487 C C . ILE A 1 305 ? 18.063 21.885 -6.271 1.00 91.81 305 ILE A C 1
ATOM 2489 O O . ILE A 1 305 ? 17.786 21.079 -5.382 1.00 91.81 305 ILE A O 1
ATOM 2493 N N . CYS A 1 306 ? 17.356 22.987 -6.486 1.00 92.38 306 CYS A N 1
ATOM 2494 C CA . CYS A 1 306 ? 16.195 23.377 -5.703 1.00 92.38 306 CYS A CA 1
ATOM 2495 C C . CYS A 1 306 ? 15.030 23.737 -6.624 1.00 92.38 306 CYS A C 1
ATOM 2497 O O . CYS A 1 306 ? 15.226 24.128 -7.773 1.00 92.38 306 CYS A O 1
ATOM 2499 N N . THR A 1 307 ? 13.812 23.646 -6.099 1.00 93.75 307 THR A N 1
ATOM 2500 C CA . THR A 1 307 ? 12.595 24.096 -6.782 1.00 93.75 307 THR A CA 1
ATOM 2501 C C . THR A 1 307 ? 11.795 25.002 -5.860 1.00 93.75 307 THR A C 1
ATOM 2503 O O . THR A 1 307 ? 11.639 24.682 -4.682 1.00 93.75 307 THR A O 1
ATOM 2506 N N . LEU A 1 308 ? 11.260 26.097 -6.388 1.00 93.25 308 LEU A N 1
ATOM 2507 C CA . LEU A 1 308 ? 10.473 27.069 -5.644 1.00 93.25 308 LEU A CA 1
ATOM 2508 C C . LEU A 1 308 ? 9.194 27.421 -6.407 1.00 93.25 308 LEU A C 1
ATOM 2510 O O . LEU A 1 308 ? 9.215 27.689 -7.607 1.00 93.25 308 LEU A O 1
ATOM 2514 N N . ASN A 1 309 ? 8.074 27.442 -5.694 1.00 92.81 309 ASN A N 1
ATOM 2515 C CA . ASN A 1 309 ? 6.833 28.025 -6.187 1.00 92.81 309 ASN A CA 1
ATOM 2516 C C . ASN A 1 309 ? 6.696 29.426 -5.593 1.00 92.81 309 ASN A C 1
ATOM 2518 O O . ASN A 1 309 ? 6.624 29.569 -4.371 1.00 92.81 309 ASN A O 1
ATOM 2522 N N . THR A 1 310 ? 6.739 30.453 -6.440 1.00 88.44 310 THR A N 1
ATOM 2523 C CA . THR A 1 310 ? 6.669 31.845 -5.995 1.00 88.44 310 THR A CA 1
ATOM 2524 C C . THR A 1 310 ? 5.251 32.383 -6.119 1.00 88.44 310 THR A C 1
ATOM 2526 O O . THR A 1 310 ? 4.450 31.959 -6.944 1.00 88.44 310 THR A O 1
ATOM 2529 N N . ARG A 1 311 ? 4.898 33.350 -5.268 1.00 85.81 311 ARG A N 1
ATOM 2530 C CA . ARG A 1 311 ? 3.588 34.008 -5.368 1.00 85.81 311 ARG A CA 1
ATOM 2531 C C . ARG A 1 311 ? 3.520 34.937 -6.586 1.00 85.81 311 ARG A C 1
ATOM 2533 O O . ARG A 1 311 ? 2.474 35.045 -7.224 1.00 85.81 311 ARG A O 1
ATOM 2540 N N . THR A 1 312 ? 4.617 35.638 -6.868 1.00 85.50 312 THR A N 1
ATOM 2541 C CA . THR A 1 312 ? 4.815 36.490 -8.046 1.00 85.50 312 THR A CA 1
ATOM 2542 C C . THR A 1 312 ? 6.297 36.844 -8.167 1.00 85.50 312 THR A C 1
ATOM 2544 O O . THR A 1 312 ? 6.920 37.160 -7.159 1.00 85.50 312 THR A O 1
ATOM 2547 N N . LEU A 1 313 ? 6.846 36.822 -9.385 1.00 88.19 313 LEU A N 1
ATOM 2548 C CA . LEU A 1 313 ? 8.141 37.432 -9.729 1.00 88.19 313 LEU A CA 1
ATOM 2549 C C . LEU A 1 313 ? 7.998 38.423 -10.892 1.00 88.19 313 LEU A C 1
ATOM 2551 O O . LEU A 1 313 ? 8.890 38.585 -11.725 1.00 88.19 313 LEU A O 1
ATOM 2555 N N . ARG A 1 314 ? 6.828 39.062 -10.991 1.00 86.81 314 ARG A N 1
ATOM 2556 C CA . ARG A 1 314 ? 6.517 39.988 -12.083 1.00 86.81 314 ARG A CA 1
ATOM 2557 C C . ARG A 1 314 ? 7.350 41.271 -12.019 1.00 86.81 314 ARG A C 1
ATOM 2559 O O . ARG A 1 314 ? 7.711 41.794 -13.070 1.00 86.81 314 ARG A O 1
ATOM 2566 N N . THR A 1 315 ? 7.595 41.802 -10.820 1.00 88.19 315 THR A N 1
ATOM 2567 C CA . THR A 1 315 ? 8.296 43.078 -10.605 1.00 88.19 315 THR A CA 1
ATOM 2568 C C . THR A 1 315 ? 9.751 42.845 -10.210 1.00 88.19 315 THR A C 1
ATOM 2570 O O . THR A 1 315 ? 10.084 41.824 -9.607 1.00 88.19 315 THR A O 1
ATOM 2573 N N . SER A 1 316 ? 10.621 43.813 -10.501 1.00 87.50 316 SER A N 1
ATOM 2574 C CA . SER A 1 316 ? 12.019 43.797 -10.048 1.00 87.50 316 SER A CA 1
ATOM 2575 C C . SER A 1 316 ? 12.138 43.759 -8.521 1.00 87.50 316 SER A C 1
ATOM 2577 O O . SER A 1 316 ? 13.015 43.081 -8.003 1.00 87.50 316 SER A O 1
ATOM 2579 N N . GLU A 1 317 ? 11.222 44.408 -7.799 1.00 90.56 317 GLU A N 1
ATOM 2580 C CA . GLU A 1 317 ? 11.156 44.383 -6.329 1.00 90.56 317 GLU A CA 1
ATOM 2581 C C . GLU A 1 317 ? 10.958 42.961 -5.791 1.00 90.56 317 GLU A C 1
ATOM 2583 O O . GLU A 1 317 ? 11.717 42.508 -4.940 1.00 90.56 317 GLU A O 1
ATOM 2588 N N . SER A 1 318 ? 10.000 42.212 -6.352 1.00 89.50 318 SER A N 1
ATOM 2589 C CA . SER A 1 318 ? 9.750 40.820 -5.947 1.00 89.50 318 SER A CA 1
ATOM 2590 C C . SER A 1 318 ? 10.923 39.886 -6.263 1.00 89.50 318 SER A C 1
ATOM 2592 O O . SER A 1 318 ? 11.159 38.912 -5.549 1.00 89.50 318 SER A O 1
ATOM 2594 N N . LEU A 1 319 ? 11.687 40.195 -7.315 1.00 89.00 319 LEU A N 1
ATOM 2595 C CA . LEU A 1 319 ? 12.926 39.490 -7.623 1.00 89.00 319 LEU A CA 1
ATOM 2596 C C . LEU A 1 319 ? 14.022 39.820 -6.598 1.00 89.00 319 LEU A C 1
ATOM 2598 O O . LEU A 1 319 ? 14.695 38.907 -6.134 1.00 89.00 319 LEU A O 1
ATOM 2602 N N . GLN A 1 320 ? 14.154 41.086 -6.191 1.00 90.25 320 GLN A N 1
ATOM 2603 C CA . GLN A 1 320 ? 15.110 41.514 -5.165 1.00 90.25 320 GLN A CA 1
ATOM 2604 C C . GLN A 1 320 ? 14.823 40.873 -3.799 1.00 90.25 320 GLN A C 1
ATOM 2606 O O . GLN A 1 320 ? 15.744 40.444 -3.105 1.00 90.25 320 GLN A O 1
ATOM 2611 N N . GLU A 1 321 ? 13.549 40.771 -3.412 1.00 91.25 321 GLU A N 1
ATOM 2612 C CA . GLU A 1 321 ? 13.140 40.056 -2.196 1.00 91.25 321 GLU A CA 1
ATOM 2613 C C . GLU A 1 321 ? 13.565 38.586 -2.241 1.00 91.25 321 GLU A C 1
ATOM 2615 O O . GLU A 1 321 ? 14.081 38.052 -1.255 1.00 91.25 321 GLU A O 1
ATOM 2620 N N . LEU A 1 322 ? 13.389 37.937 -3.397 1.00 90.88 322 LEU A N 1
ATOM 2621 C CA . LEU A 1 322 ? 13.833 36.564 -3.591 1.00 90.88 322 LEU A CA 1
ATOM 2622 C C . LEU A 1 322 ? 15.357 36.449 -3.468 1.00 90.88 322 LEU A C 1
ATOM 2624 O O . LEU A 1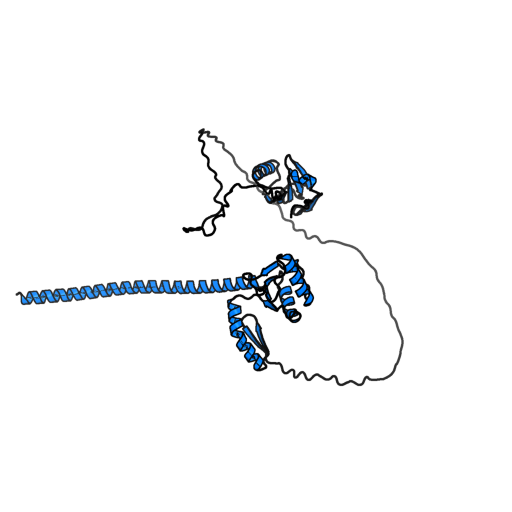 322 ? 15.826 35.528 -2.805 1.00 90.88 322 LEU A O 1
ATOM 2628 N N . GLU A 1 323 ? 16.122 37.368 -4.062 1.00 89.88 323 GLU A N 1
ATOM 2629 C CA . GLU A 1 323 ? 17.588 37.389 -3.963 1.00 89.88 323 GLU A CA 1
ATOM 2630 C C . GLU A 1 323 ? 18.075 37.451 -2.511 1.00 89.88 323 GLU A C 1
ATOM 2632 O O . GLU A 1 323 ? 18.944 36.668 -2.124 1.00 89.88 323 GLU A O 1
ATOM 2637 N N . LEU A 1 324 ? 17.478 38.327 -1.697 1.00 90.56 324 LEU A N 1
ATOM 2638 C CA . LEU A 1 324 ? 17.799 38.445 -0.271 1.00 90.56 324 LEU A CA 1
ATOM 2639 C C . LEU A 1 324 ? 17.420 37.172 0.501 1.00 90.56 324 LEU A C 1
ATOM 2641 O O . LEU A 1 324 ? 18.173 36.705 1.355 1.00 90.56 324 LEU A O 1
ATOM 2645 N N . ALA A 1 325 ? 16.274 36.565 0.183 1.00 89.56 325 ALA A N 1
ATOM 2646 C CA . ALA A 1 325 ? 15.819 35.346 0.848 1.00 89.56 325 ALA A CA 1
ATOM 2647 C C . ALA A 1 325 ? 16.709 34.126 0.545 1.00 89.56 325 ALA A C 1
ATOM 2649 O O . ALA A 1 325 ? 16.886 33.258 1.404 1.00 89.56 325 ALA A O 1
ATOM 2650 N N . ILE A 1 326 ? 17.281 34.046 -0.663 1.00 90.00 326 ILE A N 1
ATOM 2651 C CA . ILE A 1 326 ? 18.123 32.917 -1.094 1.00 90.00 326 ILE A CA 1
ATOM 2652 C C . ILE A 1 326 ? 19.620 33.119 -0.825 1.00 90.00 326 ILE A C 1
ATOM 2654 O O . ILE A 1 326 ? 20.404 32.219 -1.134 1.00 90.00 326 ILE A O 1
ATOM 2658 N N . GLU A 1 327 ? 20.029 34.251 -0.245 1.00 87.81 327 GLU A N 1
ATOM 2659 C CA . GLU A 1 327 ? 21.435 34.574 0.038 1.00 87.81 327 GLU A CA 1
ATOM 2660 C C . GLU A 1 327 ? 22.087 33.543 0.976 1.00 87.81 327 GLU A C 1
ATOM 2662 O O . GLU A 1 327 ? 23.185 33.049 0.714 1.00 87.81 327 GLU A O 1
ATOM 2667 N N . ASN A 1 328 ? 21.364 33.128 2.019 1.00 87.75 328 ASN A N 1
ATOM 2668 C CA . ASN A 1 328 ? 21.846 32.166 3.017 1.00 87.75 328 ASN A CA 1
ATOM 2669 C C . ASN A 1 328 ? 21.580 30.695 2.644 1.00 87.75 328 ASN A C 1
ATOM 2671 O O . ASN A 1 328 ? 21.840 29.789 3.440 1.00 87.75 328 ASN A O 1
ATOM 2675 N N . ILE A 1 329 ? 21.060 30.432 1.441 1.00 89.69 329 ILE A N 1
ATOM 2676 C CA . ILE A 1 329 ? 20.692 29.089 0.989 1.00 89.69 329 ILE A CA 1
ATOM 2677 C C . ILE A 1 329 ? 21.776 28.539 0.055 1.00 89.69 329 ILE A C 1
ATOM 2679 O O . ILE A 1 329 ? 22.231 29.185 -0.890 1.00 89.69 329 ILE A O 1
ATOM 2683 N N . LYS A 1 330 ? 22.186 27.286 0.282 1.00 89.38 330 LYS A N 1
ATOM 2684 C CA . LYS A 1 330 ? 23.087 26.569 -0.631 1.00 89.38 330 LYS A CA 1
ATOM 2685 C C . LYS A 1 330 ? 22.296 26.059 -1.836 1.00 89.38 330 LYS A C 1
ATOM 2687 O O . LYS A 1 330 ? 21.651 25.021 -1.752 1.00 89.38 330 LYS A O 1
ATOM 2692 N N . TRP A 1 331 ? 22.369 26.781 -2.948 1.00 92.06 331 TRP A N 1
ATOM 2693 C CA . TRP A 1 331 ? 21.753 26.404 -4.222 1.00 92.06 331 TRP A CA 1
ATOM 2694 C C . TRP A 1 331 ? 22.697 26.682 -5.392 1.00 92.06 331 TRP A C 1
ATOM 2696 O O . TRP A 1 331 ? 23.563 27.555 -5.293 1.00 92.06 331 TRP A O 1
ATOM 2706 N N . ASP A 1 332 ? 22.506 25.964 -6.497 1.00 90.62 332 ASP A N 1
ATOM 2707 C CA . ASP A 1 332 ? 23.237 26.153 -7.757 1.00 90.62 332 ASP A CA 1
ATOM 2708 C C . ASP A 1 332 ? 22.320 26.319 -8.951 1.00 90.62 332 ASP A C 1
ATOM 2710 O O . ASP A 1 332 ? 22.578 27.158 -9.814 1.00 90.62 332 ASP A O 1
ATOM 2714 N N . ILE A 1 333 ? 21.256 25.521 -8.967 1.00 92.88 333 ILE A N 1
ATOM 2715 C CA . ILE A 1 333 ? 20.168 25.593 -9.929 1.00 92.88 333 ILE A CA 1
ATOM 2716 C C . ILE A 1 333 ? 18.885 25.689 -9.116 1.00 92.88 333 ILE A C 1
ATOM 2718 O O . ILE A 1 333 ? 18.596 24.810 -8.304 1.00 92.88 333 ILE A O 1
ATOM 2722 N N . LEU A 1 334 ? 18.123 26.753 -9.326 1.00 94.56 334 LEU A N 1
ATOM 2723 C CA . LEU A 1 334 ? 16.822 26.961 -8.711 1.00 94.56 334 LEU A CA 1
ATOM 2724 C C . LEU A 1 334 ? 15.764 26.989 -9.813 1.00 94.56 334 LEU A C 1
ATOM 2726 O O . LEU A 1 334 ? 15.704 27.936 -10.591 1.00 94.56 334 LEU A O 1
ATOM 2730 N N . GLY A 1 335 ? 14.939 25.949 -9.892 1.00 95.38 335 GLY A N 1
ATOM 2731 C CA . GLY A 1 335 ? 13.753 25.934 -10.743 1.00 95.38 335 GLY A CA 1
ATOM 2732 C C . GLY A 1 335 ? 12.631 26.733 -10.094 1.00 95.38 335 GLY A C 1
ATOM 2733 O O . GLY A 1 335 ? 12.312 26.512 -8.928 1.00 95.38 335 GLY A O 1
ATOM 2734 N N . ILE A 1 336 ? 12.025 27.654 -10.831 1.00 93.94 336 ILE A N 1
ATOM 2735 C CA . ILE A 1 336 ? 10.955 28.513 -10.337 1.00 93.94 336 ILE A CA 1
ATOM 2736 C C . ILE A 1 336 ? 9.678 28.255 -11.129 1.00 93.94 336 ILE A C 1
ATOM 2738 O O . ILE A 1 336 ? 9.674 28.234 -12.359 1.00 93.94 336 ILE A O 1
ATOM 2742 N N . SER A 1 337 ? 8.582 28.089 -10.396 1.00 91.75 337 SER A N 1
ATOM 2743 C CA . SER A 1 337 ? 7.221 28.050 -10.929 1.00 91.75 337 SER A CA 1
ATOM 2744 C C . SER A 1 337 ? 6.455 29.302 -10.511 1.00 91.75 337 SER A C 1
ATOM 2746 O O . SER A 1 337 ? 6.758 29.886 -9.473 1.00 91.75 337 SER A O 1
ATOM 2748 N N . GLU A 1 338 ? 5.478 29.701 -11.333 1.00 90.19 338 GLU A N 1
ATOM 2749 C CA . GLU A 1 338 ? 4.634 30.891 -11.131 1.00 90.19 338 GLU A CA 1
ATOM 2750 C C . GLU A 1 338 ? 5.408 32.225 -11.205 1.00 90.19 338 GLU A C 1
ATOM 2752 O O . GLU A 1 338 ? 5.115 33.187 -10.493 1.00 90.19 338 GLU A O 1
ATOM 2757 N N . MET A 1 339 ? 6.370 32.330 -12.134 1.00 89.19 339 MET A N 1
ATOM 2758 C CA . MET A 1 339 ? 7.150 33.564 -12.326 1.00 89.19 339 MET A CA 1
ATOM 2759 C C . MET A 1 339 ? 6.288 34.767 -12.733 1.00 89.19 339 MET A C 1
ATOM 2761 O O . MET A 1 339 ? 6.616 35.901 -12.384 1.00 89.19 339 MET A O 1
ATOM 2765 N N . ARG A 1 340 ? 5.180 34.543 -13.456 1.00 88.69 340 ARG A N 1
ATOM 2766 C CA . ARG A 1 340 ? 4.222 35.572 -13.913 1.00 88.69 340 ARG A CA 1
ATOM 2767 C C . ARG A 1 340 ? 4.842 36.685 -14.766 1.00 88.69 340 ARG A C 1
ATOM 2769 O O . ARG A 1 340 ? 4.248 37.757 -14.915 1.00 88.69 340 ARG A O 1
ATOM 2776 N N . ARG A 1 341 ? 6.022 36.423 -15.338 1.00 88.00 341 ARG A N 1
ATOM 2777 C CA . ARG A 1 341 ? 6.722 37.288 -16.296 1.00 88.00 341 ARG A CA 1
ATOM 2778 C C . ARG A 1 341 ? 6.279 36.962 -17.717 1.00 88.00 341 ARG A C 1
ATOM 2780 O O . ARG A 1 341 ? 6.049 35.802 -18.038 1.00 88.00 341 ARG A O 1
ATOM 2787 N N . MET A 1 342 ? 6.171 38.000 -18.540 1.00 87.94 342 MET A N 1
ATOM 2788 C CA . MET A 1 342 ? 5.813 37.867 -19.950 1.00 87.94 342 MET A CA 1
ATOM 2789 C C . MET A 1 342 ? 7.015 37.655 -20.841 1.00 87.94 342 MET A C 1
ATOM 2791 O O . MET A 1 342 ? 8.032 38.323 -20.672 1.00 87.94 342 MET A O 1
ATOM 2795 N N . GLY A 1 343 ? 6.816 36.821 -21.854 1.00 88.94 343 GLY A N 1
ATOM 2796 C CA . GLY A 1 343 ? 7.795 36.525 -22.879 1.00 88.94 343 GLY A CA 1
ATOM 2797 C C . GLY A 1 343 ? 8.744 35.411 -22.470 1.00 88.94 343 GLY A C 1
ATOM 2798 O O . GLY A 1 343 ? 8.627 34.795 -21.409 1.00 88.94 343 GLY A O 1
ATOM 2799 N N . GLU A 1 344 ? 9.697 35.166 -23.353 1.00 92.44 344 GLU A N 1
ATOM 2800 C CA . GLU A 1 344 ? 10.798 34.243 -23.144 1.00 92.44 344 GLU A CA 1
ATOM 2801 C C . GLU A 1 344 ? 12.097 35.037 -23.199 1.00 92.44 344 GLU A C 1
ATOM 2803 O O . GLU A 1 344 ? 12.309 35.819 -24.127 1.00 92.44 344 GLU A O 1
ATOM 2808 N N . GLY A 1 345 ? 12.936 34.893 -22.178 1.00 89.38 345 GLY A N 1
ATOM 2809 C CA . GLY A 1 345 ? 14.143 35.695 -22.064 1.00 89.38 345 GLY A CA 1
ATOM 2810 C C . GLY A 1 345 ? 15.180 35.087 -21.138 1.00 89.38 345 GLY A C 1
ATOM 2811 O O . GLY A 1 345 ? 14.864 34.364 -20.190 1.00 89.38 345 GLY A O 1
ATOM 2812 N N . ILE A 1 346 ? 16.437 35.408 -21.432 1.00 91.25 346 ILE A N 1
ATOM 2813 C CA . ILE A 1 346 ? 17.588 35.116 -20.584 1.00 91.25 346 ILE A CA 1
ATOM 2814 C C . ILE A 1 346 ? 18.134 36.456 -20.102 1.00 91.25 346 ILE A C 1
ATOM 2816 O O . ILE A 1 346 ? 18.519 37.304 -20.903 1.00 91.25 346 ILE A O 1
ATOM 2820 N N . GLU A 1 347 ? 18.166 36.644 -18.791 1.00 89.50 347 GLU A N 1
ATOM 2821 C CA . GLU A 1 347 ? 18.730 37.816 -18.136 1.00 89.50 347 GLU A CA 1
ATOM 2822 C C . GLU A 1 347 ? 19.943 37.405 -17.311 1.00 89.50 347 GLU A C 1
ATOM 2824 O O . GLU A 1 347 ? 19.854 36.564 -16.416 1.00 89.50 347 GLU A O 1
ATOM 2829 N N . GLU A 1 348 ? 21.082 38.033 -17.580 1.00 89.06 348 GLU A N 1
ATOM 2830 C CA . GLU A 1 348 ? 22.263 37.893 -16.736 1.00 89.06 348 GLU A CA 1
ATOM 2831 C C . GLU A 1 348 ? 22.229 38.958 -15.629 1.00 89.06 348 GLU A C 1
ATOM 2833 O O . GLU A 1 348 ? 22.055 40.154 -15.883 1.00 89.06 348 GLU A O 1
ATOM 2838 N N . ARG A 1 349 ? 22.353 38.512 -14.378 1.00 85.31 349 ARG A N 1
ATOM 2839 C CA . ARG A 1 349 ? 22.476 39.348 -13.174 1.00 85.31 349 ARG A CA 1
ATOM 2840 C C . ARG A 1 349 ? 23.835 39.095 -12.537 1.00 85.31 349 ARG A C 1
ATOM 2842 O O . ARG A 1 349 ? 24.518 38.166 -12.936 1.00 85.31 349 ARG A O 1
ATOM 2849 N N . SER A 1 350 ? 24.227 39.870 -11.528 1.00 79.06 350 SER A N 1
ATOM 2850 C CA . SER A 1 350 ? 25.5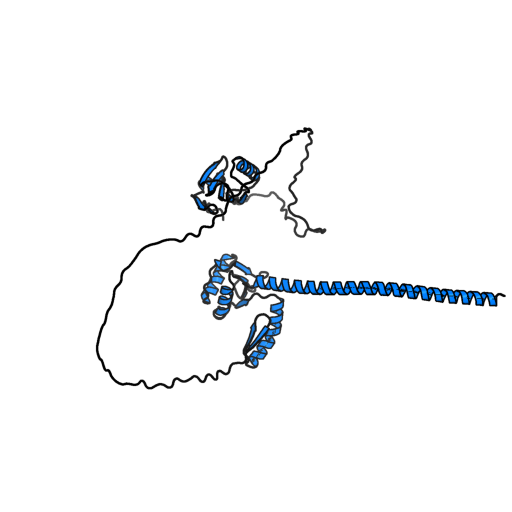98 39.864 -10.987 1.00 79.06 350 SER A CA 1
ATOM 2851 C C . SER A 1 350 ? 26.121 38.492 -10.535 1.00 79.06 350 SER A C 1
ATOM 2853 O O . SER A 1 350 ? 27.314 38.236 -10.663 1.00 79.06 350 SER A O 1
ATOM 2855 N N . ASN A 1 351 ? 25.250 37.592 -10.057 1.00 86.19 351 ASN A N 1
ATOM 2856 C CA . ASN A 1 351 ? 25.659 36.300 -9.481 1.00 86.19 351 ASN A CA 1
ATOM 2857 C C . ASN A 1 351 ? 25.025 35.066 -10.152 1.00 86.19 351 ASN A C 1
ATOM 2859 O O . ASN A 1 351 ? 25.424 33.928 -9.866 1.00 86.19 351 ASN A O 1
ATOM 2863 N N . TYR A 1 352 ? 24.036 35.259 -11.025 1.00 90.94 352 TYR A N 1
ATOM 2864 C CA . TYR A 1 352 ? 23.276 34.173 -11.633 1.00 90.94 352 TYR A CA 1
ATOM 2865 C C . TYR A 1 352 ? 22.671 34.580 -12.981 1.00 90.94 352 TYR A C 1
ATOM 2867 O O . TYR A 1 352 ? 22.467 35.755 -13.279 1.00 90.94 352 TYR A O 1
ATOM 2875 N N . ILE A 1 353 ? 22.362 33.569 -13.783 1.00 92.00 353 ILE A N 1
ATOM 2876 C CA . ILE A 1 353 ? 21.622 33.667 -15.035 1.00 92.00 353 ILE A CA 1
ATOM 2877 C C . ILE A 1 353 ? 20.178 33.295 -14.733 1.00 92.00 353 ILE A C 1
ATOM 2879 O O . ILE A 1 353 ? 19.924 32.242 -14.148 1.00 92.00 353 ILE A O 1
ATOM 2883 N N . MET A 1 354 ? 19.245 34.150 -15.125 1.00 93.12 354 MET A N 1
ATOM 2884 C CA . MET A 1 354 ? 17.818 33.899 -15.031 1.00 93.12 354 MET A CA 1
ATOM 2885 C C . MET A 1 354 ? 17.256 33.613 -16.413 1.00 93.12 354 MET A C 1
ATOM 2887 O O . MET A 1 354 ? 17.273 34.478 -17.280 1.00 93.12 354 MET A O 1
ATOM 2891 N N . TYR A 1 355 ? 16.697 32.428 -16.594 1.00 94.56 355 TYR A N 1
ATOM 2892 C CA . TYR A 1 355 ? 15.834 32.125 -17.725 1.00 94.56 355 TYR A CA 1
ATOM 2893 C C . TYR A 1 355 ? 14.379 32.190 -17.275 1.00 94.56 355 TYR A C 1
ATOM 2895 O O . TYR A 1 355 ? 14.057 31.685 -16.199 1.00 94.56 355 TYR A O 1
ATOM 2903 N N . TYR A 1 356 ? 13.503 32.775 -18.086 1.00 93.12 356 TYR A N 1
ATOM 2904 C CA . TYR A 1 356 ? 12.064 32.765 -17.850 1.00 93.12 356 TYR A CA 1
ATOM 2905 C C . TYR A 1 356 ? 11.299 32.545 -19.151 1.00 93.12 356 TYR A C 1
ATOM 2907 O O . TYR A 1 356 ? 11.712 33.001 -20.215 1.00 93.12 356 TYR A O 1
ATOM 2915 N N . LYS A 1 357 ? 10.148 31.884 -19.032 1.00 91.88 357 LYS A N 1
ATOM 2916 C CA . LYS A 1 357 ? 9.152 31.734 -20.087 1.00 91.88 357 LYS A CA 1
ATOM 2917 C C . LYS A 1 357 ? 7.755 31.927 -19.522 1.00 91.88 357 LYS A C 1
ATOM 2919 O O . LYS A 1 357 ? 7.366 31.254 -18.567 1.00 91.88 357 LYS A O 1
ATOM 2924 N N . GLY A 1 358 ? 6.985 32.803 -20.150 1.00 90.19 358 GLY A N 1
ATOM 2925 C CA . GLY A 1 358 ? 5.563 32.970 -19.890 1.00 90.19 358 GLY A CA 1
ATOM 2926 C C . GLY A 1 358 ? 4.836 33.514 -21.113 1.00 90.19 358 GLY A C 1
ATOM 2927 O O . GLY A 1 358 ? 5.287 34.461 -21.751 1.00 90.19 358 GLY A O 1
ATOM 2928 N N . GLU A 1 359 ? 3.702 32.903 -21.441 1.00 85.25 359 GLU A N 1
ATOM 2929 C CA . GLU A 1 359 ? 2.876 33.294 -22.590 1.00 85.25 359 GLU A CA 1
ATOM 2930 C C . GLU A 1 359 ? 1.824 34.350 -22.221 1.00 85.25 359 GLU A C 1
ATOM 2932 O O . GLU A 1 359 ? 1.439 35.150 -23.070 1.00 85.25 359 GLU A O 1
ATOM 2937 N N . VAL A 1 360 ? 1.364 34.376 -20.960 1.00 82.38 360 VAL A N 1
ATOM 2938 C CA . VAL A 1 360 ? 0.260 35.236 -20.491 1.00 82.38 360 VAL A CA 1
ATOM 2939 C C . VAL A 1 360 ? 0.689 36.136 -19.332 1.00 82.38 360 VAL A C 1
ATOM 2941 O O . VAL A 1 360 ? 1.340 35.710 -18.378 1.00 82.38 360 VAL A O 1
ATOM 2944 N N . ALA A 1 361 ? 0.304 37.414 -19.395 1.00 74.31 361 ALA A N 1
ATOM 2945 C CA . ALA A 1 361 ? 0.817 38.413 -18.469 1.00 74.31 361 ALA A CA 1
ATOM 2946 C C . ALA A 1 361 ? 0.198 38.242 -17.091 1.00 74.31 361 ALA A C 1
ATOM 2948 O O . ALA A 1 361 ? -1.021 38.228 -16.953 1.00 74.31 361 ALA A O 1
ATOM 2949 N N . GLY A 1 362 ? 1.035 38.137 -16.056 1.00 73.38 362 GLY A N 1
ATOM 2950 C CA . GLY A 1 362 ? 0.555 38.007 -14.682 1.00 73.38 362 GLY A CA 1
ATOM 2951 C C . GLY A 1 362 ? 0.006 36.622 -14.322 1.00 73.38 362 GLY A C 1
ATOM 2952 O O . GLY A 1 362 ? -0.404 36.430 -13.177 1.00 73.38 362 GLY A O 1
ATOM 2953 N N . HIS A 1 363 ? 0.036 35.657 -15.246 1.00 78.44 363 HIS A N 1
ATOM 2954 C CA . HIS A 1 363 ? -0.452 34.300 -15.030 1.00 78.44 363 HIS A CA 1
ATOM 2955 C C . HIS A 1 363 ? 0.589 33.274 -15.458 1.00 78.44 363 HIS A C 1
ATOM 2957 O O . HIS A 1 363 ? 1.093 33.331 -16.574 1.00 78.44 363 HIS A O 1
ATOM 2963 N N . ARG A 1 364 ? 0.837 32.285 -14.588 1.00 85.50 364 ARG A N 1
ATOM 2964 C CA . ARG A 1 364 ? 1.722 31.147 -14.872 1.00 85.50 364 ARG A CA 1
ATOM 2965 C C . ARG A 1 364 ? 3.140 31.616 -15.211 1.00 85.50 364 ARG A C 1
ATOM 2967 O O . ARG A 1 364 ? 3.545 32.705 -14.817 1.00 85.50 364 ARG A O 1
ATOM 2974 N N . GLY A 1 365 ? 3.926 30.775 -15.860 1.00 90.50 365 GLY A N 1
ATOM 2975 C CA . GLY A 1 365 ? 5.309 31.058 -16.199 1.00 90.50 365 GLY A CA 1
ATOM 2976 C C . GLY A 1 365 ? 6.280 30.278 -15.328 1.00 90.50 365 GLY A C 1
ATOM 2977 O O . GLY A 1 365 ? 6.076 30.082 -14.125 1.00 90.50 365 GLY A O 1
ATOM 2978 N N . VAL A 1 366 ? 7.345 29.835 -15.972 1.00 92.94 366 VAL A N 1
ATOM 2979 C CA . VAL A 1 366 ? 8.380 28.975 -15.408 1.00 92.94 366 VAL A CA 1
ATOM 2980 C C . VAL A 1 366 ? 9.748 29.523 -15.758 1.00 92.94 366 VAL A C 1
ATOM 2982 O O . VAL A 1 366 ? 9.905 30.262 -16.729 1.00 92.94 366 VAL A O 1
ATOM 2985 N N . GLY A 1 367 ? 10.751 29.146 -14.980 1.00 93.75 367 GLY A N 1
ATOM 2986 C CA . GLY A 1 367 ? 12.116 29.530 -15.284 1.00 93.75 367 GLY A CA 1
ATOM 2987 C C . GLY A 1 367 ? 13.138 28.949 -14.332 1.00 93.75 367 GLY A C 1
ATOM 2988 O O . GLY A 1 367 ? 12.823 28.142 -13.459 1.00 93.75 367 GLY A O 1
ATOM 2989 N N . PHE A 1 368 ? 14.383 29.358 -14.529 1.00 94.94 368 PHE A N 1
ATOM 2990 C CA . PHE A 1 368 ? 15.533 28.852 -13.796 1.00 94.94 368 PHE A CA 1
ATOM 2991 C C . PHE A 1 368 ? 16.431 30.005 -13.367 1.00 94.94 368 PHE A C 1
ATOM 2993 O O . PHE A 1 368 ? 16.709 30.889 -14.173 1.00 94.94 368 PHE A O 1
ATOM 3000 N N . LEU A 1 369 ? 16.940 29.956 -12.136 1.00 93.50 369 LEU A N 1
ATOM 3001 C CA . LEU A 1 369 ? 18.124 30.711 -11.728 1.00 93.50 369 LEU A CA 1
ATOM 3002 C C . LEU A 1 369 ? 19.313 29.762 -11.673 1.00 93.50 369 LEU A C 1
ATOM 3004 O O . LEU A 1 369 ? 19.249 28.718 -11.022 1.00 93.50 369 LEU A O 1
ATOM 3008 N N . VAL A 1 370 ? 20.408 30.122 -12.332 1.00 92.81 370 VAL A N 1
ATOM 3009 C CA . VAL A 1 370 ? 21.611 29.290 -12.414 1.00 92.81 370 VAL A CA 1
ATOM 3010 C C . VAL A 1 370 ? 22.829 30.116 -12.043 1.00 92.81 370 VAL A C 1
ATOM 3012 O O . VAL A 1 370 ? 23.102 31.135 -12.671 1.00 92.81 370 VAL A O 1
ATOM 3015 N N . LYS A 1 371 ? 23.595 29.692 -11.034 1.00 91.56 371 LYS A N 1
ATOM 3016 C CA . LYS A 1 371 ? 24.808 30.420 -10.626 1.00 91.56 371 LYS A CA 1
ATOM 3017 C C . LYS A 1 371 ? 25.849 30.451 -11.741 1.00 91.56 371 LYS A C 1
ATOM 3019 O O . LYS A 1 371 ? 26.072 29.451 -12.423 1.00 91.56 371 LYS A O 1
ATOM 3024 N N . PHE A 1 372 ? 26.590 31.556 -11.835 1.00 88.31 372 PHE A N 1
ATOM 3025 C CA . PHE A 1 372 ? 27.623 31.732 -12.865 1.00 88.31 372 PHE A CA 1
ATOM 3026 C C . PHE A 1 372 ? 28.695 30.646 -12.894 1.00 88.31 372 PHE A C 1
ATOM 3028 O O . PHE A 1 372 ? 29.244 30.353 -13.953 1.00 88.31 372 PHE A O 1
ATOM 3035 N N . ARG A 1 373 ? 28.947 29.989 -11.759 1.00 83.81 373 ARG A N 1
ATOM 3036 C CA . ARG A 1 373 ? 29.870 28.851 -11.674 1.00 83.81 373 ARG A CA 1
ATOM 3037 C C . ARG A 1 373 ? 29.533 27.710 -12.644 1.00 83.81 373 ARG A C 1
ATOM 3039 O O . ARG A 1 373 ? 30.423 26.945 -12.992 1.00 83.81 373 ARG A O 1
ATOM 3046 N N . LEU A 1 374 ? 28.270 27.599 -13.067 1.00 84.50 374 LEU A N 1
ATOM 3047 C CA . LEU A 1 374 ? 27.791 26.598 -14.021 1.00 84.50 374 LEU A CA 1
ATOM 3048 C C . LEU A 1 374 ? 27.608 27.154 -15.441 1.00 84.50 374 LEU A C 1
ATOM 3050 O O . LEU A 1 374 ? 27.252 26.389 -16.329 1.00 84.50 374 LEU A O 1
ATOM 3054 N N . LYS A 1 375 ? 27.875 28.445 -15.695 1.00 83.94 375 LYS A N 1
ATOM 3055 C CA . LYS A 1 375 ? 27.641 29.093 -17.002 1.00 83.94 375 LYS A CA 1
ATOM 3056 C C . LYS A 1 375 ? 28.313 28.349 -18.157 1.00 83.94 375 LYS A C 1
ATOM 3058 O O . LYS A 1 375 ? 27.684 28.128 -19.181 1.00 83.94 375 LYS A O 1
ATOM 3063 N N . SER A 1 376 ? 29.557 27.904 -17.974 1.00 83.06 376 SER A N 1
ATOM 3064 C CA . SER A 1 376 ? 30.317 27.157 -18.990 1.00 83.06 376 SER A CA 1
ATOM 3065 C C . SER A 1 376 ? 29.793 25.741 -19.258 1.00 83.06 376 SER A C 1
ATOM 3067 O O . SER A 1 376 ? 30.203 25.107 -20.227 1.00 83.06 376 SER A O 1
ATOM 3069 N N . GLN A 1 377 ? 28.915 25.227 -18.395 1.00 86.25 377 GLN A N 1
ATOM 3070 C CA . GLN A 1 377 ? 28.345 23.883 -18.481 1.00 86.25 377 GLN A CA 1
ATOM 3071 C C . GLN A 1 377 ? 26.926 23.880 -19.056 1.00 86.25 377 GLN A C 1
ATOM 3073 O O . GLN A 1 377 ? 26.429 22.813 -19.417 1.00 86.25 377 GLN A O 1
ATOM 3078 N N . ILE A 1 378 ? 26.271 25.038 -19.148 1.00 88.06 378 ILE A N 1
ATOM 3079 C CA . ILE A 1 378 ? 24.937 25.165 -19.737 1.00 88.06 378 ILE A CA 1
ATOM 3080 C C . ILE A 1 378 ? 25.066 25.029 -21.257 1.00 88.06 378 ILE A C 1
ATOM 3082 O O . ILE A 1 378 ? 25.790 25.783 -21.899 1.00 88.06 378 ILE A O 1
ATOM 3086 N N . GLN A 1 379 ? 24.363 24.054 -21.827 1.00 87.81 379 GLN A N 1
ATOM 3087 C CA . GLN A 1 379 ? 24.246 23.855 -23.272 1.00 87.81 379 GLN A CA 1
ATOM 3088 C C . GLN A 1 379 ? 23.102 24.686 -23.858 1.00 87.81 379 GLN A C 1
ATOM 3090 O O . GLN A 1 379 ? 23.215 25.173 -24.977 1.00 87.81 379 GLN A O 1
ATOM 3095 N N . GLY A 1 380 ? 22.018 24.870 -23.100 1.00 89.31 380 GLY A N 1
ATOM 3096 C CA . GLY A 1 380 ? 20.891 25.693 -23.521 1.00 89.31 380 GLY A CA 1
ATOM 3097 C C . GLY A 1 380 ? 19.705 25.635 -22.564 1.00 89.31 380 GLY A C 1
ATOM 3098 O O . GLY A 1 380 ? 19.627 24.769 -21.688 1.00 89.31 380 GLY A O 1
ATOM 3099 N N . PHE A 1 381 ? 18.780 26.569 -22.766 1.00 92.25 381 PHE A N 1
ATOM 3100 C CA . PHE A 1 381 ? 17.459 26.584 -22.147 1.00 92.25 381 PHE A CA 1
ATOM 3101 C C . PHE A 1 381 ? 16.417 26.330 -23.231 1.00 92.25 381 PHE A C 1
ATOM 3103 O O . PHE A 1 381 ? 16.537 26.854 -24.336 1.00 92.25 381 PHE A O 1
ATOM 3110 N N . GLU A 1 382 ? 15.410 25.530 -22.912 1.00 91.19 382 GLU A N 1
ATOM 3111 C CA . GLU A 1 382 ? 14.343 25.170 -23.834 1.00 91.19 382 GLU A CA 1
ATOM 3112 C C . GLU A 1 382 ? 12.991 25.418 -23.177 1.00 91.19 382 GLU A C 1
ATOM 3114 O O . GLU A 1 382 ? 12.624 24.806 -22.172 1.00 91.19 382 GLU A O 1
ATOM 3119 N N . GLY A 1 383 ? 12.240 26.343 -23.754 1.00 89.06 383 GLY A N 1
ATOM 3120 C CA . GLY A 1 383 ? 10.920 26.701 -23.288 1.00 89.06 383 GLY A CA 1
ATOM 3121 C C . GLY A 1 383 ? 9.832 25.977 -24.055 1.00 89.06 383 GLY A C 1
ATOM 3122 O O . GLY A 1 383 ? 9.544 26.356 -25.187 1.00 89.06 383 GLY A O 1
ATOM 3123 N N . ILE A 1 384 ? 9.165 25.006 -23.436 1.00 89.44 384 ILE A N 1
ATOM 3124 C CA . ILE A 1 384 ? 8.103 24.240 -24.102 1.00 89.44 384 ILE A CA 1
ATOM 3125 C C . ILE A 1 384 ? 6.755 24.964 -23.974 1.00 89.44 384 ILE A C 1
ATOM 3127 O O . ILE A 1 384 ? 6.052 25.129 -24.962 1.00 89.44 384 ILE A O 1
ATOM 3131 N N . SER A 1 385 ? 6.396 25.421 -22.770 1.00 89.38 385 SER A N 1
ATOM 3132 C CA . SER A 1 385 ? 5.140 26.145 -22.496 1.00 89.38 385 SER A CA 1
ATOM 3133 C C . SER A 1 385 ? 5.267 27.042 -21.261 1.00 89.38 385 SER A C 1
ATOM 3135 O O . SER A 1 385 ? 6.263 26.981 -20.540 1.00 89.38 385 SER A O 1
ATOM 3137 N N . ASP A 1 386 ? 4.227 27.815 -20.945 1.00 87.81 386 ASP A N 1
ATOM 3138 C CA . ASP A 1 386 ? 4.104 28.583 -19.694 1.00 87.81 386 ASP A CA 1
ATOM 3139 C C . ASP A 1 386 ? 4.117 27.728 -18.398 1.00 87.81 386 ASP A C 1
ATOM 3141 O O . ASP A 1 386 ? 4.144 28.276 -17.290 1.00 87.81 386 ASP A O 1
ATOM 3145 N N . ARG A 1 387 ? 4.108 26.390 -18.518 1.00 89.44 387 ARG A N 1
ATOM 3146 C CA . ARG A 1 387 ? 4.204 25.416 -17.416 1.00 89.44 387 ARG A CA 1
ATOM 3147 C C . ARG A 1 387 ? 5.447 24.534 -17.457 1.00 89.44 387 ARG A C 1
ATOM 3149 O O . ARG A 1 387 ? 5.715 23.855 -16.467 1.00 89.44 387 ARG A O 1
ATOM 3156 N N . ILE A 1 388 ? 6.169 24.491 -18.575 1.00 90.56 388 ILE A N 1
ATOM 3157 C CA . ILE A 1 388 ? 7.253 23.527 -18.788 1.00 90.56 388 ILE A CA 1
ATOM 3158 C C . ILE A 1 388 ? 8.441 24.224 -19.445 1.00 90.56 388 ILE A C 1
ATOM 3160 O O . ILE A 1 388 ? 8.338 24.739 -20.558 1.00 90.56 388 ILE A O 1
ATOM 3164 N N . ALA A 1 389 ? 9.582 24.165 -18.764 1.00 91.62 389 ALA A N 1
ATOM 3165 C CA . ALA A 1 389 ? 10.878 24.577 -19.277 1.00 91.62 389 ALA A CA 1
ATOM 3166 C C . ALA A 1 389 ? 11.925 23.515 -18.936 1.00 91.62 389 ALA A C 1
ATOM 3168 O O . ALA A 1 389 ? 11.854 22.875 -17.884 1.00 91.62 389 ALA A O 1
ATOM 3169 N N . ALA A 1 390 ? 12.899 23.350 -19.819 1.00 92.81 390 ALA A N 1
ATOM 3170 C CA . ALA A 1 390 ? 14.014 22.436 -19.669 1.00 92.81 390 ALA A CA 1
ATOM 3171 C C . ALA A 1 390 ? 15.341 23.200 -19.719 1.00 92.81 390 ALA A C 1
ATOM 3173 O O . ALA A 1 390 ? 15.479 24.226 -20.386 1.00 92.81 390 ALA A O 1
ATOM 3174 N N . ILE A 1 391 ? 16.325 22.689 -18.986 1.00 92.31 391 ILE A N 1
ATOM 3175 C CA . ILE A 1 391 ? 17.693 23.194 -18.979 1.00 92.31 391 ILE A CA 1
ATOM 3176 C C . ILE A 1 391 ? 18.636 22.040 -19.306 1.00 92.31 391 ILE A C 1
ATOM 3178 O O . ILE A 1 391 ? 18.613 20.995 -18.656 1.00 92.31 391 ILE A O 1
ATOM 3182 N N . HIS A 1 392 ? 19.474 22.236 -20.318 1.00 91.56 392 HIS A N 1
ATOM 3183 C CA . HIS A 1 392 ? 20.451 21.252 -20.769 1.00 91.56 392 HIS A CA 1
ATOM 3184 C C . HIS A 1 392 ? 21.814 21.611 -20.170 1.00 91.56 392 HIS A C 1
ATOM 3186 O O . HIS A 1 392 ? 22.374 22.659 -20.490 1.00 91.56 392 HIS A O 1
ATOM 3192 N N . ILE A 1 393 ? 22.347 20.778 -19.267 1.00 89.31 393 ILE A N 1
ATOM 3193 C CA . ILE A 1 393 ? 23.635 21.010 -18.582 1.00 89.31 393 ILE A CA 1
ATOM 3194 C C . ILE A 1 393 ? 24.562 19.808 -18.752 1.00 89.31 393 ILE A C 1
ATOM 3196 O O . ILE A 1 393 ? 24.181 18.662 -18.521 1.00 89.31 393 ILE A O 1
ATOM 3200 N N . LYS A 1 394 ? 25.828 20.085 -19.075 1.00 86.44 394 LYS A N 1
ATOM 3201 C CA . LYS A 1 394 ? 26.904 19.098 -19.159 1.00 86.44 394 LYS A CA 1
ATOM 3202 C C . LYS A 1 394 ? 27.662 18.995 -17.835 1.00 86.44 394 LYS A C 1
ATOM 3204 O O . LYS A 1 394 ? 28.497 19.840 -17.519 1.00 86.44 394 LYS A O 1
ATOM 3209 N N . LEU A 1 395 ? 27.423 17.922 -17.084 1.00 80.38 395 LEU A N 1
ATOM 3210 C CA . LEU A 1 395 ? 28.148 17.650 -15.839 1.00 80.38 395 LEU A CA 1
ATOM 3211 C C . LEU A 1 395 ? 29.516 16.985 -16.101 1.00 80.38 395 LEU A C 1
ATOM 3213 O O . LEU A 1 395 ? 29.646 16.173 -17.024 1.00 80.38 395 LEU A O 1
ATOM 3217 N N . PRO A 1 396 ? 30.560 17.293 -15.306 1.00 68.25 396 PRO A N 1
ATOM 3218 C CA . PRO A 1 396 ? 31.860 16.643 -15.431 1.00 68.25 396 PRO A CA 1
ATOM 3219 C C . PRO A 1 396 ? 31.793 15.179 -14.964 1.00 68.25 396 PRO A C 1
ATOM 3221 O O . PRO A 1 396 ? 31.185 14.869 -13.942 1.00 68.25 396 PRO A O 1
ATOM 3224 N N . LYS A 1 397 ? 32.500 14.277 -15.664 1.00 56.50 397 LYS A N 1
ATOM 3225 C CA . LYS A 1 397 ? 32.533 12.812 -15.422 1.00 56.50 397 LYS A CA 1
ATOM 3226 C C . LYS A 1 397 ? 32.937 12.369 -13.998 1.00 56.50 397 LYS A C 1
ATOM 3228 O O . LYS A 1 397 ? 32.873 11.186 -13.704 1.00 56.50 397 LYS A O 1
ATOM 3233 N N . ARG A 1 398 ? 33.375 13.281 -13.124 1.00 51.72 398 ARG A N 1
ATOM 3234 C CA . ARG A 1 398 ? 33.914 12.999 -11.777 1.00 51.72 398 ARG A CA 1
ATOM 3235 C C . ARG A 1 398 ? 32.902 13.157 -10.632 1.00 51.72 398 ARG A C 1
ATOM 3237 O O . ARG A 1 398 ? 33.307 13.180 -9.474 1.00 51.72 398 ARG A O 1
ATOM 3244 N N . MET A 1 399 ? 31.620 13.322 -10.947 1.00 50.41 399 MET A N 1
ATOM 3245 C CA . MET A 1 399 ? 30.610 13.775 -9.987 1.00 50.41 399 MET A CA 1
ATOM 3246 C C . MET A 1 399 ? 29.630 12.691 -9.500 1.00 50.41 399 MET A C 1
ATOM 3248 O O . MET A 1 399 ? 28.754 13.001 -8.696 1.00 50.41 399 MET A O 1
ATOM 3252 N N . PHE A 1 400 ? 29.807 11.437 -9.926 1.00 42.88 400 PHE A N 1
ATOM 3253 C CA . PHE A 1 400 ? 29.018 10.283 -9.482 1.00 42.88 400 PHE A CA 1
ATOM 3254 C C . PHE A 1 400 ? 29.901 9.231 -8.815 1.00 42.88 400 PHE A C 1
ATOM 3256 O O . PHE A 1 400 ? 31.030 9.016 -9.317 1.00 42.88 400 PHE A O 1
#

Foldseek 3Di:
DVVVVVVVVVVVVVVVVVVVVVVVVVVVVVVVVVVVVVVVVVVVVVVVVVVVVVVVVVVVQVVVCVVQLQKKKKAQDDPPDPDQVVVLVVVQVQLVQLVQHDDSVQWPGKDFPDDDDPHDTMMMIGGPDSVSVVVSVVSQVSGPPSMHMDGDHDPVQVVLVVVCVVVQVVLVVVVWNWDDDRNDIDTHRPPPPPPPVPPVPPPDDDDDDDDDDDDDDDDDDDDDDDDDDDDDDDDDDDDDDDDDDDDDDDDDDDDDDDDDDDDDDDPDPPPDDDDDDDDDPDPPDDDDDDDDDDDPDPPQPDAAEEEDEDPELADPVSVVVVCVVCVPPDHFKYKYKQHQHDAWDWDDDPFWIKTKYAHDHRGIIIIMTGGPVQVVFWPDKADDYSHDIDTHGHDDPRND

InterPro domains:
  IPR036691 Endonuclease/exonuclease/phosphatase superfamily [G3DSA:3.60.10.10] (299-400)
  IPR036691 Endonuclease/exonuclease/phosphatase superfamily [SSF56219] (297-397)

Sequence (400 aa):
MEKQMEIFFSKINEKFDEQTLKLTTAITKNVMEALEEKLKILSEENNNLKTKVNNLEQKITFLEKEKRKNNLVLFGIEEKGKTETELMNSITEIIVKAGTQLDIHEISYIRRIGAETEKQRPLIMSLTTTWKKHLILKNKRNLPTSVSVKEDFPREVLEKRKQLQPRVEAERKNGNIAYIKYDQIIVKKPTHNNREKRKRETTTSPTTPSQKKSNKKNIDIANKTVNTAREGSIRFNVRDTKKQLESPSDRKQKINTTRNTRKTTTNCPPIRPITVGDTDHHPPTYQPTNSISKTEKPKRSCLYICTLNTRTLRTSESLQELELAIENIKWDILGISEMRRMGEGIEERSNYIMYYKGEVAGHRGVGFLVKFRLKSQIQGFEGISDRIAAIHIKLPKRMF

pLDDT: mean 74.88, std 23.95, range [24.84, 97.25]

Secondary structure (DSSP, 8-state):
-HHHHHHHHHHHHHHHHHHHHHHHHHHHHHHHHHHHHHHHHHHHHHHHHHHHHHHHHHHHHHHHHHHHTTEEEEES-----SSHHHHHHHHHHHHHHTT----GGGEEEEEE-SS--SS---EEEEES-HHHHHHHHHHGGGS-TT-EEEE---HHHHHHHHHHHHHHHHHHHTT-EEEEETTEEEEE-------------------------------------------------------------------------------PPPSSPPPSSS--SS----------------------EEEEE-S---SHHHHHHHHHHTTTS--SEEEEE-----EEEEEE-SSEEEEEEESBTTB--EEEEEEGGGGGGEEEEEEEETTEEEEEE---TT--

Organism: Spodoptera exigua (NCBI:txid7107)